Protein AF-A0A242NUD6-F1 (afdb_monomer_lite)

pLDDT: mean 80.53, std 16.09, range [34.34, 97.5]

Foldseek 3Di:
DDDDDDDDDDDPDDPPPVVVVVVVVVVVVVVVVVVVVVVPPPPPDAAAFFEKDFPCCQQQFLQPDQFDPRHARQFKWKDWANDTGRAAERQQVVCVVVVADADELQPDFLVNLVVCSCPPGVTDMDGHWQDCPDPVNVNGMDTPVGFGFDGKAAPPPDKDKFKWWDALRGIDGQDPVRSPHGLLLCLLQLGAIWIKIAGKIWTATPGHVVRIDIGRGHMGIYGHLSNHPKAFQAKFFDCAPQQDDPNDHLQFQWDWDADDDPRPDIRGSHRGDPVPPQDPAQAEEALGKIKTFIYSAAQPCVQKDKDKPFPFKDKDKAADDCPAPCSSSRRGIIMITIHGFGPDAWIKMFIDHPRDGNDMHTHRKYKAQPALWWAQQVVLQVVQDDQKGFAALQQAAPWDCVCVVVPQADEDPVPPPPGPLVRPTFGRQDRDNHNCNRNNQADQPPPDDSNHRHPGRDHPDFWAWHPAAPDPQKGWTATSHGRRIHIDGSRDITGYMIMRD

Structure (mmCIF, N/CA/C/O backbone):
data_AF-A0A242NUD6-F1
#
_entry.id   AF-A0A242NUD6-F1
#
loop_
_atom_site.group_PDB
_atom_site.id
_atom_site.type_symbol
_atom_site.label_atom_id
_atom_site.label_alt_id
_atom_site.label_comp_id
_atom_site.label_asym_id
_atom_site.label_entity_id
_atom_site.label_seq_id
_atom_site.pdbx_PDB_ins_code
_atom_site.Cartn_x
_atom_site.Cartn_y
_atom_site.Cartn_z
_atom_site.occupancy
_atom_site.B_iso_or_equiv
_atom_site.auth_seq_id
_atom_site.auth_comp_id
_atom_site.auth_asym_id
_atom_site.auth_atom_id
_atom_site.pdbx_PDB_model_num
ATOM 1 N N . MET A 1 1 ? -95.003 25.762 109.013 1.00 35.41 1 MET A N 1
ATOM 2 C CA . MET A 1 1 ? -96.052 25.602 107.984 1.00 35.41 1 MET A CA 1
ATOM 3 C C . MET A 1 1 ? -95.351 25.470 106.634 1.00 35.41 1 MET A C 1
ATOM 5 O O . MET A 1 1 ? -94.536 26.331 106.351 1.00 35.41 1 MET A O 1
ATOM 9 N N . MET A 1 2 ? -95.636 24.384 105.894 1.00 36.25 2 MET A N 1
ATOM 10 C CA . MET A 1 2 ? -95.208 24.012 104.516 1.00 36.25 2 MET A CA 1
ATOM 11 C C . MET A 1 2 ? -93.699 23.734 104.285 1.00 36.25 2 MET A C 1
ATOM 13 O O . MET A 1 2 ? -92.881 24.629 104.420 1.00 36.25 2 MET A O 1
ATOM 17 N N . LEU A 1 3 ? -93.234 22.474 104.174 1.00 42.38 3 LEU A N 1
ATOM 18 C CA . LEU A 1 3 ? -93.251 21.505 103.043 1.00 42.38 3 LEU A CA 1
ATOM 19 C C . LEU A 1 3 ? -92.445 21.938 101.803 1.00 42.38 3 LEU A C 1
ATOM 21 O O . LEU A 1 3 ? -92.927 22.769 101.050 1.00 42.38 3 LEU A O 1
ATOM 25 N N . LEU A 1 4 ? -91.321 21.257 101.523 1.00 36.47 4 LEU A N 1
ATOM 26 C CA . LEU A 1 4 ? -91.092 20.556 100.245 1.00 36.47 4 LEU A CA 1
ATOM 27 C C . LEU A 1 4 ? -89.892 19.587 100.328 1.00 36.47 4 LEU A C 1
ATOM 29 O O . LEU A 1 4 ? -88.835 19.908 100.864 1.00 36.47 4 LEU A O 1
ATOM 33 N N . LYS A 1 5 ? -90.104 18.370 99.814 1.00 40.50 5 LYS A N 1
ATOM 34 C CA . LYS A 1 5 ? -89.170 17.236 99.728 1.00 40.50 5 LYS A CA 1
ATOM 35 C C . LYS A 1 5 ? -88.645 17.098 98.293 1.00 40.50 5 LYS A C 1
ATOM 37 O O . LYS A 1 5 ? -89.438 17.193 97.366 1.00 40.50 5 LYS A O 1
ATOM 42 N N . GLY A 1 6 ? -87.393 16.648 98.168 1.00 42.78 6 GLY A N 1
ATOM 43 C CA . GLY A 1 6 ? -87.027 15.551 97.261 1.00 42.78 6 GLY A CA 1
ATOM 44 C C . GLY A 1 6 ? -86.201 15.894 96.018 1.00 42.78 6 GLY A C 1
ATOM 45 O O . GLY A 1 6 ? -86.744 16.390 95.044 1.00 42.78 6 GLY A O 1
ATOM 46 N N . PHE A 1 7 ? -84.930 15.476 96.006 1.00 34.34 7 PHE A N 1
ATOM 47 C CA . PHE A 1 7 ? -84.192 15.101 94.791 1.00 34.34 7 PHE A CA 1
ATOM 48 C C . PHE A 1 7 ? -83.194 13.978 95.133 1.00 34.34 7 PHE A C 1
ATOM 50 O O . PHE A 1 7 ? -82.406 14.106 96.069 1.00 34.34 7 PHE A O 1
ATOM 57 N N . LYS A 1 8 ? -83.272 12.849 94.416 1.00 39.59 8 LYS A N 1
ATOM 58 C CA . LYS A 1 8 ? -82.403 11.663 94.549 1.00 39.59 8 LYS A CA 1
ATOM 59 C C . LYS A 1 8 ? -81.523 11.567 93.296 1.00 39.59 8 LYS A C 1
ATOM 61 O O . LYS A 1 8 ? -82.049 11.587 92.189 1.00 39.59 8 LYS A O 1
ATOM 66 N N . PHE A 1 9 ? -80.210 11.448 93.485 1.00 40.59 9 PHE A N 1
ATOM 67 C CA . PHE A 1 9 ? -79.207 11.241 92.434 1.00 40.59 9 PHE A CA 1
ATOM 68 C C . PHE A 1 9 ? -79.127 9.752 92.042 1.00 40.59 9 PHE A C 1
ATOM 70 O O . PHE A 1 9 ? -79.056 8.889 92.917 1.00 40.59 9 PHE A O 1
ATOM 77 N N . ILE A 1 10 ? -79.109 9.459 90.737 1.00 42.62 10 ILE A N 1
ATOM 78 C CA . ILE A 1 10 ? -78.822 8.138 90.153 1.00 42.62 10 ILE A CA 1
ATOM 79 C C . ILE A 1 10 ? -77.414 8.211 89.558 1.00 42.62 10 ILE A C 1
ATOM 81 O O . ILE A 1 10 ? -77.170 9.000 88.650 1.00 42.62 10 ILE A O 1
ATOM 85 N N . LEU A 1 11 ? -76.488 7.399 90.068 1.00 47.53 11 LEU A N 1
ATOM 86 C CA . LEU A 1 11 ? -75.102 7.346 89.604 1.00 47.53 11 LEU A CA 1
ATOM 87 C C . LEU A 1 11 ? -74.655 5.884 89.512 1.00 47.53 11 LEU A C 1
ATOM 89 O O . LEU A 1 11 ? -73.959 5.398 90.386 1.00 47.53 11 LEU A O 1
ATOM 93 N N . PHE A 1 12 ? -75.111 5.160 88.486 1.00 46.00 12 PHE A N 1
ATOM 94 C CA . PHE A 1 12 ? -74.626 3.809 88.157 1.00 46.00 12 PHE A CA 1
ATOM 95 C C . PHE A 1 12 ? -74.959 3.477 86.689 1.00 46.00 12 PHE A C 1
ATOM 97 O O . PHE A 1 12 ? -75.970 2.847 86.412 1.00 46.00 12 PHE A O 1
ATOM 104 N N . SER A 1 13 ? -74.151 3.948 85.724 1.00 47.09 13 SER A N 1
ATOM 105 C CA . SER A 1 13 ? -74.248 3.486 84.316 1.00 47.09 13 SER A CA 1
ATOM 106 C C . SER A 1 13 ? -73.034 3.806 83.413 1.00 47.09 13 SER A C 1
ATOM 108 O O . SER A 1 13 ? -73.128 3.661 82.198 1.00 47.09 13 SER A O 1
ATOM 110 N N . GLN A 1 14 ? -71.889 4.258 83.937 1.00 49.12 14 GLN A N 1
ATOM 111 C CA . GLN A 1 14 ? -70.772 4.730 83.086 1.00 49.12 14 GLN A CA 1
ATOM 112 C C . GLN A 1 14 ? -69.554 3.787 83.045 1.00 49.12 14 GLN A C 1
ATOM 114 O O . GLN A 1 14 ? -68.670 3.964 82.215 1.00 49.12 14 GLN A O 1
ATOM 119 N N . PHE A 1 15 ? -69.504 2.736 83.872 1.00 50.06 15 PHE A N 1
ATOM 120 C CA . PHE A 1 15 ? -68.290 1.914 84.008 1.00 50.06 15 PHE A CA 1
ATOM 121 C C . PHE A 1 15 ? -68.163 0.728 83.035 1.00 50.06 15 PHE A C 1
ATOM 123 O O . PHE A 1 15 ? -67.067 0.201 82.887 1.00 50.06 15 PHE A O 1
ATOM 130 N N . GLN A 1 16 ? -69.229 0.312 82.336 1.00 52.91 16 GLN A N 1
ATOM 131 C CA . GLN A 1 16 ? -69.161 -0.838 81.412 1.00 52.91 16 GLN A CA 1
ATOM 132 C C . GLN A 1 16 ? -68.801 -0.482 79.960 1.00 52.91 16 GLN A C 1
ATOM 134 O O . GLN A 1 16 ? -68.426 -1.367 79.191 1.00 52.91 16 GLN A O 1
ATOM 139 N N . CYS A 1 17 ? -68.882 0.793 79.568 1.00 52.03 17 CYS A N 1
ATOM 140 C CA . CYS A 1 17 ? -68.588 1.201 78.190 1.00 52.03 17 CYS A CA 1
ATOM 141 C C . CYS A 1 17 ? -67.075 1.381 77.952 1.00 52.03 17 CYS A C 1
ATOM 143 O O . CYS A 1 17 ? -66.551 0.992 76.910 1.00 52.03 17 CYS A O 1
ATOM 145 N N . LEU A 1 18 ? -66.347 1.883 78.958 1.00 55.91 18 LEU A N 1
ATOM 146 C CA . LEU A 1 18 ? -64.916 2.180 78.849 1.00 55.91 18 LEU A CA 1
ATOM 147 C C . LEU A 1 18 ? -64.054 0.911 78.712 1.00 55.91 18 LEU A C 1
ATOM 149 O O . LEU A 1 18 ? -63.091 0.885 77.951 1.00 55.91 18 LEU A O 1
ATOM 153 N N . THR A 1 19 ? -64.431 -0.176 79.390 1.00 59.00 19 THR A N 1
ATOM 154 C CA . THR A 1 19 ? -63.678 -1.442 79.365 1.00 59.00 19 THR A CA 1
ATOM 155 C C . THR A 1 19 ? -63.774 -2.147 78.013 1.00 59.00 19 THR A C 1
ATOM 157 O O . THR A 1 19 ? -62.790 -2.713 77.546 1.00 59.00 19 THR A O 1
ATOM 160 N N . ARG A 1 20 ? -64.933 -2.080 77.340 1.00 62.81 20 ARG A N 1
ATOM 161 C CA . ARG A 1 20 ? -65.101 -2.669 76.000 1.00 62.81 20 ARG A CA 1
ATOM 162 C C . ARG A 1 20 ? -64.324 -1.900 74.932 1.00 62.81 20 ARG A C 1
ATOM 164 O O . ARG A 1 20 ? -63.781 -2.523 74.026 1.00 62.81 20 ARG A O 1
ATOM 171 N N . PHE A 1 21 ? -64.217 -0.579 75.068 1.00 65.88 21 PHE A N 1
ATOM 172 C CA . PHE A 1 21 ? -63.467 0.251 74.124 1.00 65.88 21 PHE A CA 1
ATOM 173 C C . PHE A 1 21 ? -61.952 0.007 74.216 1.00 65.88 21 PHE A C 1
ATOM 175 O O . PHE A 1 21 ? -61.285 -0.117 73.193 1.00 65.88 21 PHE A O 1
ATOM 182 N N . ILE A 1 22 ? -61.418 -0.157 75.432 1.00 70.69 22 ILE A N 1
ATOM 183 C CA . ILE A 1 22 ? -59.991 -0.448 75.653 1.00 70.69 22 ILE A CA 1
ATOM 184 C C . ILE A 1 22 ? -59.604 -1.825 75.091 1.00 70.69 22 ILE A C 1
ATOM 186 O O . ILE A 1 22 ? -58.551 -1.954 74.471 1.00 70.69 22 ILE A O 1
ATOM 190 N N . ILE A 1 23 ? -60.463 -2.839 75.241 1.00 71.50 23 ILE A N 1
ATOM 191 C CA . ILE A 1 23 ? -60.202 -4.186 74.707 1.00 71.50 23 ILE A CA 1
ATOM 192 C C . ILE A 1 23 ? -60.202 -4.177 73.172 1.00 71.50 23 ILE A C 1
ATOM 194 O O . ILE A 1 23 ? -59.290 -4.733 72.565 1.00 71.50 23 ILE A O 1
ATOM 198 N N . PHE A 1 24 ? -61.161 -3.499 72.532 1.00 68.69 24 PHE A N 1
ATOM 199 C CA . PHE A 1 24 ? -61.177 -3.378 71.069 1.00 68.69 24 PHE A CA 1
ATOM 200 C C . PHE A 1 24 ? -59.976 -2.591 70.530 1.00 68.69 24 PHE A C 1
ATOM 202 O O . PHE A 1 24 ? -59.408 -2.972 69.507 1.00 68.69 24 PHE A O 1
ATOM 209 N N . PHE A 1 25 ? -59.546 -1.539 71.232 1.00 69.50 25 PHE A N 1
ATOM 210 C CA . PHE A 1 25 ? -58.375 -0.759 70.836 1.00 69.50 25 PHE A CA 1
ATOM 211 C C . PHE A 1 25 ? -57.073 -1.565 70.976 1.00 69.50 25 PHE A C 1
ATOM 213 O O . PHE A 1 25 ? -56.257 -1.572 70.060 1.00 69.50 25 PHE A O 1
ATOM 220 N N . LEU A 1 26 ? -56.905 -2.324 72.066 1.00 67.88 26 LEU A N 1
ATOM 221 C CA . LEU A 1 26 ? -55.749 -3.210 72.259 1.00 67.88 26 LEU A CA 1
ATOM 222 C C . LEU A 1 26 ? -55.695 -4.341 71.226 1.00 67.88 26 LEU A C 1
ATOM 224 O O . LEU A 1 26 ? -54.619 -4.629 70.708 1.00 67.88 26 LEU A O 1
ATOM 228 N N . ILE A 1 27 ? -56.839 -4.940 70.879 1.00 69.19 27 ILE A N 1
ATOM 229 C CA . ILE A 1 27 ? -56.918 -5.971 69.832 1.00 69.19 27 ILE A CA 1
ATOM 230 C C . ILE A 1 27 ? -56.588 -5.371 68.459 1.00 69.19 27 ILE A C 1
ATOM 232 O O . ILE A 1 27 ? -55.834 -5.973 67.700 1.00 69.19 27 ILE A O 1
ATOM 236 N N . SER A 1 28 ? -57.073 -4.163 68.151 1.00 64.06 28 SER A N 1
ATOM 237 C CA . SER A 1 28 ? -56.747 -3.475 66.896 1.00 64.06 28 SER A CA 1
ATOM 238 C C . SER A 1 28 ? -55.262 -3.114 66.794 1.00 64.06 28 SER A C 1
ATOM 240 O O . SER A 1 28 ? -54.686 -3.248 65.719 1.00 64.06 28 SER A O 1
ATOM 242 N N . VAL A 1 29 ? -54.625 -2.684 67.889 1.00 66.19 29 VAL A N 1
ATOM 243 C CA . VAL A 1 29 ? -53.183 -2.380 67.914 1.00 66.19 29 VAL A CA 1
ATOM 244 C C . VAL A 1 29 ? -52.347 -3.659 67.791 1.00 66.19 29 VAL A C 1
ATOM 246 O O . VAL A 1 29 ? -51.344 -3.663 67.081 1.00 66.19 29 VAL A O 1
ATOM 249 N N . PHE A 1 30 ? -52.771 -4.771 68.402 1.00 61.00 30 PHE A N 1
ATOM 250 C CA . PHE A 1 30 ? -52.100 -6.067 68.234 1.00 61.00 30 PHE A CA 1
ATOM 251 C C . PHE A 1 30 ? -52.248 -6.636 66.815 1.00 61.00 30 PHE A C 1
ATOM 253 O O . PHE A 1 30 ? -51.275 -7.148 66.266 1.00 61.00 30 PHE A O 1
ATOM 260 N N . LEU A 1 31 ? -53.425 -6.507 66.195 1.00 57.88 31 LEU A N 1
ATOM 261 C CA . LEU A 1 31 ? -53.662 -6.960 64.818 1.00 57.88 31 LEU A CA 1
ATOM 262 C C . LEU A 1 31 ? -52.915 -6.103 63.783 1.00 57.88 31 LEU A C 1
ATOM 264 O O . LEU A 1 31 ? -52.387 -6.645 62.816 1.00 57.88 31 LEU A O 1
ATOM 268 N N . MET A 1 32 ? -52.810 -4.788 64.005 1.00 58.44 32 MET A N 1
ATOM 269 C CA . MET A 1 32 ? -52.037 -3.888 63.137 1.00 58.44 32 MET A CA 1
ATOM 270 C C . MET A 1 32 ? -50.520 -4.133 63.252 1.00 58.44 32 MET A C 1
ATOM 272 O O . MET A 1 32 ? -49.826 -4.116 62.239 1.00 58.44 32 MET A O 1
ATOM 276 N N . ASN A 1 33 ? -50.000 -4.438 64.449 1.00 54.94 33 ASN A N 1
ATOM 277 C CA . ASN A 1 33 ? -48.582 -4.787 64.630 1.00 54.94 33 ASN A CA 1
ATOM 278 C C . ASN A 1 33 ? -48.229 -6.181 64.079 1.00 54.94 33 ASN A C 1
ATOM 280 O O . ASN A 1 33 ? -47.123 -6.376 63.580 1.00 54.94 33 ASN A O 1
ATOM 284 N N . GLY A 1 34 ? -49.158 -7.143 64.126 1.00 54.62 34 GLY A N 1
ATOM 285 C CA . GLY A 1 34 ? -48.954 -8.478 63.552 1.00 54.62 34 GLY A CA 1
ATOM 286 C C . GLY A 1 34 ? -48.862 -8.480 62.021 1.00 54.62 34 GLY A C 1
ATOM 287 O O . GLY A 1 34 ? -48.103 -9.264 61.460 1.00 54.62 34 GLY A O 1
ATOM 288 N N . LEU A 1 35 ? -49.581 -7.575 61.347 1.00 51.31 35 LEU A N 1
ATOM 289 C CA . LEU A 1 35 ? -49.504 -7.407 59.890 1.00 51.31 35 LEU A CA 1
ATOM 290 C C . LEU A 1 35 ? -48.247 -6.641 59.450 1.00 51.31 35 LEU A C 1
ATOM 292 O O . LEU A 1 35 ? -47.693 -6.949 58.399 1.00 51.31 35 LEU A O 1
ATOM 296 N N . ALA A 1 36 ? -47.759 -5.694 60.258 1.00 50.56 36 ALA A N 1
ATOM 297 C CA . ALA A 1 36 ? -46.522 -4.965 59.965 1.00 50.56 36 ALA A CA 1
ATOM 298 C C . ALA A 1 36 ? -45.265 -5.849 60.087 1.00 50.56 36 ALA A C 1
ATOM 300 O O . ALA A 1 36 ? -44.321 -5.677 59.324 1.00 50.56 36 ALA A O 1
ATOM 301 N N . LEU A 1 37 ? -45.265 -6.832 60.996 1.00 47.41 37 LEU A N 1
ATOM 302 C CA . LEU A 1 37 ? -44.156 -7.782 61.157 1.00 47.41 37 LEU A CA 1
ATOM 303 C C . LEU A 1 37 ? -44.112 -8.879 60.080 1.00 47.41 37 LEU A C 1
ATOM 305 O O . LEU A 1 37 ? -43.091 -9.542 59.953 1.00 47.41 37 LEU A O 1
ATOM 309 N N . ALA A 1 38 ? -45.180 -9.070 59.300 1.00 47.81 38 ALA A N 1
ATOM 310 C CA . ALA A 1 38 ? -45.217 -10.068 58.228 1.00 47.81 38 ALA A CA 1
ATOM 311 C C . ALA A 1 38 ? -44.624 -9.565 56.896 1.00 47.81 38 ALA A C 1
ATOM 313 O O . ALA A 1 38 ? -44.350 -10.377 56.018 1.00 47.81 38 ALA A O 1
ATOM 314 N N . LEU A 1 39 ? -44.417 -8.251 56.735 1.00 46.47 39 LEU A N 1
ATOM 315 C CA . LEU A 1 39 ? -43.851 -7.661 55.512 1.00 46.47 39 LEU A CA 1
ATOM 316 C C . LEU A 1 39 ? -42.343 -7.370 55.580 1.00 46.47 39 LEU A C 1
ATOM 318 O O . LEU A 1 39 ? -41.778 -6.960 54.573 1.00 46.47 39 LEU A O 1
ATOM 322 N N . ASP A 1 40 ? -41.689 -7.603 56.722 1.00 44.06 40 ASP A N 1
ATOM 323 C CA . ASP A 1 40 ? -40.242 -7.367 56.889 1.00 44.06 40 ASP A CA 1
ATOM 324 C C . ASP A 1 40 ? -39.490 -8.596 57.432 1.00 44.06 40 ASP A C 1
ATOM 326 O O . ASP A 1 40 ? -38.358 -8.518 57.912 1.00 44.06 40 ASP A O 1
ATOM 330 N N . THR A 1 41 ? -40.099 -9.785 57.354 1.00 44.81 41 THR A N 1
ATOM 331 C CA . THR A 1 41 ? -39.343 -11.028 57.522 1.00 44.81 41 THR A CA 1
ATOM 332 C C . THR A 1 41 ? -38.556 -11.287 56.248 1.00 44.81 41 THR A C 1
ATOM 334 O O . THR A 1 41 ? -39.018 -12.005 55.363 1.00 44.81 41 THR A O 1
ATOM 337 N N . LYS A 1 42 ? -37.344 -10.724 56.166 1.00 49.47 42 LYS A N 1
ATOM 338 C CA . LYS A 1 42 ? -36.287 -11.295 55.326 1.00 49.47 42 LYS A CA 1
ATOM 339 C C . LYS A 1 42 ? -36.173 -12.769 55.698 1.00 49.47 42 LYS A C 1
ATOM 341 O O . LYS A 1 42 ? -35.756 -13.099 56.809 1.00 49.47 42 LYS A O 1
ATOM 346 N N . THR A 1 43 ? -36.612 -13.651 54.811 1.00 52.44 43 THR A N 1
ATOM 347 C CA . THR A 1 43 ? -36.441 -15.088 54.983 1.00 52.44 43 THR A CA 1
ATOM 348 C C . THR A 1 43 ? -34.947 -15.362 55.134 1.00 52.44 43 THR A C 1
ATOM 350 O O . THR A 1 43 ? -34.149 -15.001 54.278 1.00 52.44 43 THR A O 1
ATOM 353 N N . VAL A 1 44 ? -34.562 -15.940 56.273 1.00 55.47 44 VAL A N 1
ATOM 354 C CA . VAL A 1 44 ? -33.172 -16.328 56.584 1.00 55.47 44 VAL A CA 1
ATOM 355 C C . VAL A 1 44 ? -32.734 -17.538 55.743 1.00 55.47 44 VAL A C 1
ATOM 357 O O . VAL A 1 44 ? -31.552 -17.869 55.696 1.00 55.47 44 VAL A O 1
ATOM 360 N N . GLU A 1 45 ? -33.671 -18.194 55.055 1.00 59.91 45 GLU A N 1
ATOM 361 C CA . GLU A 1 45 ? -33.357 -19.247 54.096 1.00 59.91 45 GLU A CA 1
ATOM 362 C C . GLU A 1 45 ? -32.832 -18.645 52.800 1.00 59.91 45 GLU A C 1
ATOM 364 O O . GLU A 1 45 ? -33.454 -17.771 52.193 1.00 59.91 45 GLU A O 1
ATOM 369 N N . VAL A 1 46 ? -31.660 -19.123 52.390 1.00 64.69 46 VAL A N 1
ATOM 370 C CA . VAL A 1 46 ? -31.080 -18.724 51.122 1.00 64.69 46 VAL A CA 1
ATOM 371 C C . VAL A 1 46 ? -31.885 -19.358 49.998 1.00 64.69 46 VAL A C 1
ATOM 373 O O . VAL A 1 46 ? -32.005 -20.582 49.932 1.00 64.69 46 VAL A O 1
ATOM 376 N N . ILE A 1 47 ? -32.427 -18.523 49.117 1.00 63.66 47 ILE A N 1
ATOM 377 C CA . ILE A 1 47 ? -33.098 -18.982 47.907 1.00 63.66 47 ILE A CA 1
ATOM 378 C C . ILE A 1 47 ? -32.011 -19.548 46.990 1.00 63.66 47 ILE A C 1
ATOM 380 O O . ILE A 1 47 ? -31.198 -18.814 46.427 1.00 63.66 47 ILE A O 1
ATOM 384 N N . HIS A 1 48 ? -31.941 -20.877 46.928 1.00 73.75 48 HIS A N 1
ATOM 385 C CA . HIS A 1 48 ? -31.122 -21.583 45.954 1.00 73.75 48 HIS A CA 1
ATOM 386 C C . HIS A 1 48 ? -31.805 -21.466 44.601 1.00 73.75 48 HIS A C 1
ATOM 388 O O . HIS A 1 48 ? -32.905 -21.986 44.422 1.00 73.75 48 HIS A O 1
ATOM 394 N N . GLY A 1 49 ? -31.138 -20.756 43.704 1.00 76.81 49 GLY A N 1
ATOM 395 C CA . GLY A 1 49 ? -31.702 -20.284 42.458 1.00 76.81 49 GLY A CA 1
ATOM 396 C C . GLY A 1 49 ? -30.805 -20.560 41.261 1.00 76.81 49 GLY A C 1
ATOM 397 O O . GLY A 1 49 ? -29.750 -21.195 41.376 1.00 76.81 49 GLY A O 1
ATOM 398 N N . SER A 1 50 ? -31.235 -20.074 40.110 1.00 86.44 50 SER A N 1
ATOM 399 C CA . SER A 1 50 ? -30.468 -20.033 38.877 1.00 86.44 50 SER A CA 1
ATOM 400 C C . SER A 1 50 ? -29.592 -18.782 38.845 1.00 86.44 50 SER A C 1
ATOM 402 O O . SER A 1 50 ? -29.857 -17.779 39.496 1.00 86.44 50 SER A O 1
ATOM 404 N N . ALA A 1 51 ? -28.478 -18.863 38.121 1.00 90.81 51 ALA A N 1
ATOM 405 C CA . ALA A 1 51 ? -27.621 -17.703 37.925 1.00 90.81 51 ALA A CA 1
ATOM 406 C C . ALA A 1 51 ? -28.240 -16.785 36.858 1.00 90.81 51 ALA A C 1
ATOM 408 O O . ALA A 1 51 ? -28.724 -17.305 35.848 1.00 90.81 51 ALA A O 1
ATOM 409 N N . PRO A 1 52 ? -28.138 -15.450 36.981 1.00 93.88 52 PRO A N 1
ATOM 410 C CA . PRO A 1 52 ? -28.629 -14.543 35.950 1.00 93.88 52 PRO A CA 1
ATOM 411 C C . PRO A 1 52 ? -27.880 -14.749 34.630 1.00 93.88 52 PRO A C 1
ATOM 413 O O . PRO A 1 52 ? -26.657 -14.919 34.622 1.00 93.88 52 PRO A O 1
ATOM 416 N N . TYR A 1 53 ? -28.565 -14.676 33.492 1.00 93.75 53 TYR A N 1
ATOM 417 C CA . TYR A 1 53 ? -27.956 -14.919 32.182 1.00 93.75 53 TYR A CA 1
ATOM 418 C C . TYR A 1 53 ? -28.419 -13.941 31.102 1.00 93.75 53 TYR A C 1
ATOM 420 O O . TYR A 1 53 ? -29.434 -13.262 31.232 1.00 93.75 53 TYR A O 1
ATOM 428 N N . PHE A 1 54 ? -27.649 -13.857 30.015 1.00 92.88 54 PHE A N 1
ATOM 429 C CA . PHE A 1 54 ? -28.090 -13.151 28.816 1.00 92.88 54 PHE A CA 1
ATOM 430 C C . PHE A 1 54 ? -28.982 -14.056 27.970 1.00 92.88 54 PHE A C 1
ATOM 432 O O . PHE A 1 54 ? -28.596 -15.179 27.651 1.00 92.88 54 PHE A O 1
ATOM 439 N N . THR A 1 55 ? -30.154 -13.565 27.580 1.00 91.69 55 THR A N 1
ATOM 440 C CA . THR A 1 55 ? -31.160 -14.331 26.822 1.00 91.69 55 THR A CA 1
ATOM 441 C C . THR A 1 55 ? -30.700 -14.648 25.403 1.00 91.69 55 THR A C 1
ATOM 443 O O . THR A 1 55 ? -31.048 -15.691 24.851 1.00 91.69 55 THR A O 1
ATOM 446 N N . ASN A 1 56 ? -29.897 -13.761 24.812 1.00 88.62 56 ASN A N 1
ATOM 447 C CA . ASN A 1 56 ? -29.303 -13.946 23.497 1.00 88.62 56 ASN A CA 1
ATOM 448 C C . ASN A 1 56 ? -27.824 -13.521 23.514 1.00 88.62 56 ASN A C 1
ATOM 450 O O . ASN A 1 56 ? -27.494 -12.418 23.072 1.00 88.62 56 ASN A O 1
ATOM 454 N N . PRO A 1 57 ? -26.928 -14.368 24.058 1.00 84.44 57 PRO A N 1
ATOM 455 C CA . PRO A 1 57 ? -25.525 -14.019 24.272 1.00 84.44 57 PRO A CA 1
ATOM 456 C C . PRO A 1 57 ? -24.791 -13.711 22.963 1.00 84.44 57 PRO A C 1
ATOM 458 O O . PRO A 1 57 ? -23.907 -12.856 22.948 1.00 84.44 57 PRO A O 1
ATOM 461 N N . ASP A 1 58 ? -25.172 -14.356 21.859 1.00 82.12 58 ASP A N 1
ATOM 462 C CA . ASP A 1 58 ? -24.570 -14.099 20.552 1.00 82.12 58 ASP A CA 1
ATOM 463 C C . ASP A 1 58 ? -25.015 -12.740 19.998 1.00 82.12 58 ASP A C 1
ATOM 465 O O . ASP A 1 58 ? -24.157 -11.956 19.595 1.00 82.12 58 ASP A O 1
ATOM 469 N N . ALA A 1 59 ? -26.316 -12.408 20.080 1.00 82.19 59 ALA A N 1
ATOM 470 C CA . ALA A 1 59 ? -26.858 -11.138 19.576 1.00 82.19 59 ALA A CA 1
ATOM 471 C C . ALA A 1 59 ? -26.237 -9.895 20.221 1.00 82.19 59 ALA A C 1
ATOM 473 O O . ALA A 1 59 ? -26.186 -8.823 19.615 1.00 82.19 59 ALA A O 1
ATOM 474 N N . ILE A 1 60 ? -25.802 -10.033 21.470 1.00 82.81 60 ILE A N 1
ATOM 475 C CA . ILE A 1 60 ? -25.211 -8.940 22.234 1.00 82.81 60 ILE A CA 1
ATOM 476 C C . ILE A 1 60 ? -23.686 -9.027 22.301 1.00 82.81 60 ILE A C 1
ATOM 478 O O . ILE A 1 60 ? -23.112 -8.205 23.003 1.00 82.81 60 ILE A O 1
ATOM 482 N N . GLY A 1 61 ? -23.039 -10.003 21.649 1.00 81.50 61 GLY A N 1
ATOM 483 C CA . GLY A 1 61 ? -21.577 -10.084 21.531 1.00 81.50 61 GLY A CA 1
ATOM 484 C C . GLY A 1 61 ? -20.811 -10.730 22.698 1.00 81.50 61 GLY A C 1
ATOM 485 O O . GLY A 1 61 ? -19.626 -10.445 22.878 1.00 81.50 61 GLY A O 1
ATOM 486 N N . ILE A 1 62 ? -21.434 -11.597 23.508 1.00 83.50 62 ILE A N 1
ATOM 487 C CA . ILE A 1 62 ? -20.773 -12.282 24.643 1.00 83.50 62 ILE A CA 1
ATOM 488 C C . ILE A 1 62 ? -19.700 -13.265 24.180 1.00 83.50 62 ILE A C 1
ATOM 490 O O . ILE A 1 62 ? -18.580 -13.259 24.693 1.00 83.50 62 ILE A O 1
ATOM 494 N N . ASN A 1 63 ? -20.032 -14.110 23.206 1.00 69.75 63 ASN A N 1
ATOM 495 C CA . ASN A 1 63 ? -19.165 -15.196 22.743 1.00 69.75 63 ASN A CA 1
ATOM 496 C C . ASN A 1 63 ? -18.157 -14.747 21.675 1.00 69.75 63 ASN A C 1
ATOM 498 O O . ASN A 1 63 ? -17.553 -15.598 21.023 1.00 69.75 63 ASN A O 1
ATOM 502 N N . GLY A 1 64 ? -18.001 -13.428 21.481 1.00 60.00 64 GLY A N 1
ATOM 503 C CA . GLY A 1 64 ? -17.430 -12.803 20.287 1.00 60.00 64 GLY A CA 1
ATOM 504 C C . GLY A 1 64 ? -16.314 -13.609 19.621 1.00 60.00 64 GLY A C 1
ATOM 505 O O . GLY A 1 64 ? -15.271 -13.873 20.230 1.00 60.00 64 GLY A O 1
ATOM 506 N N . SER A 1 65 ? -16.488 -13.977 18.352 1.00 55.22 65 SER A N 1
ATOM 507 C CA . SER A 1 65 ? -15.514 -14.818 17.654 1.00 55.22 65 SER A CA 1
ATOM 508 C C . SER A 1 65 ? -14.259 -14.058 17.239 1.00 55.22 65 SER A C 1
ATOM 510 O O . SER A 1 65 ? -14.159 -12.834 17.323 1.00 55.22 65 SER A O 1
ATOM 512 N N . ARG A 1 66 ? -13.250 -14.800 16.777 1.00 55.50 66 ARG A N 1
ATOM 513 C CA . ARG A 1 66 ? -12.041 -14.228 16.166 1.00 55.50 66 ARG A CA 1
ATOM 514 C C . ARG A 1 66 ? -12.312 -13.446 14.872 1.00 55.50 66 ARG A C 1
ATOM 516 O O . ARG A 1 66 ? -11.395 -12.785 14.391 1.00 55.50 66 ARG A O 1
ATOM 523 N N . GLU A 1 67 ? -13.512 -13.544 14.317 1.00 57.75 67 GLU A N 1
ATOM 524 C CA . GLU A 1 67 ? -13.903 -12.911 13.065 1.00 57.75 67 GLU A CA 1
ATOM 525 C C . GLU A 1 67 ? -14.227 -11.434 13.290 1.00 57.75 67 GLU A C 1
ATOM 527 O O . GLU A 1 67 ? -14.964 -11.040 14.197 1.00 57.75 67 GLU A O 1
ATOM 532 N N . TYR A 1 68 ? -13.649 -10.616 12.424 1.00 52.62 68 TYR A N 1
ATOM 533 C CA . TYR A 1 68 ? -13.952 -9.202 12.298 1.00 52.62 68 TYR A CA 1
ATOM 534 C C . TYR A 1 68 ? -15.394 -9.052 11.782 1.00 52.62 68 TYR A C 1
ATOM 536 O O . TYR A 1 68 ? -15.741 -9.716 10.808 1.00 52.62 68 TYR A O 1
ATOM 544 N N . ASN A 1 69 ? -16.211 -8.187 12.404 1.00 51.88 69 ASN A N 1
ATOM 545 C CA . ASN A 1 69 ? -17.649 -7.973 12.122 1.00 51.88 69 ASN A CA 1
ATOM 546 C C . ASN A 1 69 ? -18.646 -8.923 12.821 1.00 51.88 69 ASN A C 1
ATOM 548 O O . ASN A 1 69 ? -19.826 -8.949 12.470 1.00 51.88 69 ASN A O 1
ATOM 552 N N . GLN A 1 70 ? -18.220 -9.678 13.837 1.00 63.94 70 GLN A N 1
ATOM 553 C CA . GLN A 1 70 ? -19.196 -10.174 14.811 1.00 63.94 70 GLN A CA 1
ATOM 554 C C . GLN A 1 70 ? -19.663 -9.048 15.730 1.00 63.94 70 GLN A C 1
ATOM 556 O O . GLN A 1 70 ? -18.967 -8.047 15.901 1.00 63.94 70 GLN A O 1
ATOM 561 N N . GLN A 1 71 ? -20.867 -9.200 16.282 1.00 74.62 71 GLN A N 1
ATOM 562 C CA . GLN A 1 71 ? -21.506 -8.165 17.087 1.00 74.62 71 GLN A CA 1
ATOM 563 C C . GLN A 1 71 ? -20.592 -7.746 18.238 1.00 74.62 71 GLN A C 1
ATOM 565 O O . GLN A 1 71 ? -20.216 -8.561 19.083 1.00 74.62 71 GLN A O 1
ATOM 570 N N . ASN A 1 72 ? -20.231 -6.459 18.237 1.00 86.44 72 ASN A N 1
ATOM 571 C CA . ASN A 1 72 ? -19.590 -5.811 19.370 1.00 86.44 72 ASN A CA 1
ATOM 572 C C . ASN A 1 72 ? -20.420 -6.082 20.620 1.00 86.44 72 ASN A C 1
ATOM 574 O O . ASN A 1 72 ? -21.653 -6.037 20.573 1.00 86.44 72 ASN A O 1
ATOM 578 N N . PHE A 1 73 ? -19.740 -6.320 21.738 1.00 90.06 73 PHE A N 1
ATOM 579 C CA . PHE A 1 73 ? -20.428 -6.454 23.001 1.00 90.06 73 PHE A CA 1
ATOM 580 C C . PHE A 1 73 ? -21.217 -5.180 23.293 1.00 90.06 73 PHE A C 1
ATOM 582 O O . PHE A 1 73 ? -20.639 -4.093 23.402 1.00 90.06 73 PHE A O 1
ATOM 589 N N . HIS A 1 74 ? -22.537 -5.324 23.428 1.00 88.50 74 HIS A N 1
ATOM 590 C CA . HIS A 1 74 ? -23.452 -4.187 23.422 1.00 88.50 74 HIS A CA 1
ATOM 591 C C . HIS A 1 74 ? -23.163 -3.191 24.541 1.00 88.50 74 HIS A C 1
ATOM 593 O O . HIS A 1 74 ? -23.510 -2.040 24.386 1.00 88.50 74 HIS A O 1
ATOM 599 N N . TYR A 1 75 ? -22.528 -3.593 25.645 1.00 90.56 75 TYR A N 1
ATOM 600 C CA . TYR A 1 75 ? -22.304 -2.724 26.804 1.00 90.56 75 TYR A CA 1
ATOM 601 C C . TYR A 1 75 ? -20.881 -2.172 26.913 1.00 90.56 75 TYR A C 1
ATOM 603 O O . TYR A 1 75 ? -20.584 -1.476 27.881 1.00 90.56 75 TYR A O 1
ATOM 611 N N . PHE A 1 76 ? -19.990 -2.446 25.957 1.00 92.38 76 PHE A N 1
ATOM 612 C CA . PHE A 1 76 ? -18.671 -1.811 25.922 1.00 92.38 76 PHE A CA 1
ATOM 613 C C . PHE A 1 76 ? -18.677 -0.568 25.045 1.00 92.38 76 PHE A C 1
ATOM 615 O O . PHE A 1 76 ? -19.206 -0.568 23.936 1.00 92.38 76 PHE A O 1
ATOM 622 N N . GLY A 1 77 ? -18.021 0.480 25.535 1.00 92.31 77 GLY A N 1
ATOM 623 C CA . GLY A 1 77 ? -17.786 1.695 24.775 1.00 92.31 77 GLY A CA 1
ATOM 624 C C . GLY A 1 77 ? -16.427 2.313 25.066 1.00 92.31 77 GLY A C 1
ATOM 625 O O . GLY A 1 77 ? -15.780 2.012 26.068 1.00 92.31 77 GLY A O 1
ATOM 626 N N . VAL A 1 78 ? -16.010 3.216 24.190 1.00 94.00 78 VAL A N 1
ATOM 627 C CA . VAL A 1 78 ? -14.905 4.147 24.423 1.00 94.00 78 VAL A CA 1
ATOM 628 C C . VAL A 1 78 ? -15.474 5.543 24.599 1.00 94.00 78 VAL A C 1
ATOM 630 O O . VAL A 1 78 ? -16.262 6.032 23.782 1.00 94.00 78 VAL A O 1
ATOM 633 N N . LYS A 1 79 ? -15.053 6.214 25.659 1.00 94.81 79 LYS A N 1
ATOM 634 C CA . LYS A 1 79 ? -15.292 7.638 25.819 1.00 94.81 79 LYS A CA 1
ATOM 635 C C . LYS A 1 79 ? -14.132 8.399 25.197 1.00 94.81 79 LYS A C 1
ATOM 637 O O . LYS A 1 79 ? -12.979 8.050 25.419 1.00 94.81 79 LYS A O 1
ATOM 642 N N . LEU A 1 80 ? -14.451 9.426 24.423 1.00 95.69 80 LEU A N 1
ATOM 643 C CA . LEU A 1 80 ? -13.501 10.403 23.905 1.00 95.69 80 LEU A CA 1
ATOM 644 C C . LEU A 1 80 ? -14.094 11.779 24.199 1.00 95.69 80 LEU A C 1
ATOM 646 O O . LEU A 1 80 ? -15.185 12.104 23.728 1.00 95.69 80 LEU A O 1
ATOM 650 N N . GLN A 1 81 ? -13.406 12.563 25.025 1.00 91.62 81 GLN A N 1
ATOM 651 C CA . GLN A 1 81 ? -13.918 13.793 25.624 1.00 91.62 81 GLN A CA 1
ATOM 652 C C . GLN A 1 81 ? -15.246 13.550 26.367 1.00 91.62 81 GLN A C 1
ATOM 654 O O . GLN A 1 81 ? -15.274 12.865 27.389 1.00 91.62 81 GLN A O 1
ATOM 659 N N . THR A 1 82 ? -16.352 14.113 25.878 1.00 90.69 82 THR A N 1
ATOM 660 C CA . THR A 1 82 ? -17.698 13.952 26.447 1.00 90.69 82 THR A CA 1
ATOM 661 C C . THR A 1 82 ? -18.554 12.940 25.687 1.00 90.69 82 THR A C 1
ATOM 663 O O . THR A 1 82 ? -19.656 12.630 26.137 1.00 90.69 82 THR A O 1
ATOM 666 N N . THR A 1 83 ? -18.067 12.414 24.561 1.00 94.75 83 THR A N 1
ATOM 667 C CA . THR A 1 83 ? -18.829 11.527 23.678 1.00 94.75 83 THR A CA 1
ATOM 668 C C . THR A 1 83 ? -18.527 10.069 23.989 1.00 94.75 83 THR A C 1
ATOM 670 O O . THR A 1 83 ? -17.369 9.674 24.135 1.00 94.75 83 THR A O 1
ATOM 673 N N . ILE A 1 84 ? -19.582 9.261 24.065 1.00 94.12 84 ILE A N 1
ATOM 674 C CA . ILE A 1 84 ? -19.508 7.811 24.239 1.00 94.12 84 ILE A CA 1
ATOM 675 C C . ILE A 1 84 ? -19.718 7.151 22.881 1.00 94.12 84 ILE A C 1
ATOM 677 O O . ILE A 1 84 ? -20.664 7.476 22.171 1.00 94.12 84 ILE A O 1
ATOM 681 N N . ASN A 1 85 ? -18.840 6.214 22.545 1.00 93.62 85 ASN A N 1
ATOM 682 C CA . ASN A 1 85 ? -18.832 5.495 21.279 1.00 93.62 85 ASN A CA 1
ATOM 683 C C . ASN A 1 85 ? -18.951 4.000 21.573 1.00 93.62 85 ASN A C 1
ATOM 685 O O . ASN A 1 85 ? -18.135 3.465 22.322 1.00 93.62 85 ASN A O 1
ATOM 689 N N . SER A 1 86 ? -19.945 3.331 21.000 1.00 89.69 86 SER A N 1
ATOM 690 C CA . SER A 1 86 ? -20.236 1.907 21.240 1.00 89.69 86 SER A CA 1
ATOM 691 C C . SER A 1 86 ? -20.252 1.062 19.964 1.00 89.69 86 SER A C 1
ATOM 693 O O . SER A 1 86 ? -20.110 -0.159 20.016 1.00 89.69 86 SER A O 1
ATOM 695 N N . GLU A 1 87 ? -20.360 1.703 18.802 1.00 89.25 87 GLU A N 1
ATOM 696 C CA . GLU A 1 87 ? -20.370 1.040 17.500 1.00 89.25 87 GLU A CA 1
ATOM 697 C C . GLU A 1 87 ? -19.005 1.108 16.812 1.00 89.25 87 GLU A C 1
ATOM 699 O O . GLU A 1 87 ? -18.224 2.036 17.045 1.00 89.25 87 GLU A O 1
ATOM 704 N N . LEU A 1 88 ? -18.760 0.174 15.889 1.00 88.62 88 LEU A N 1
ATOM 705 C CA . LEU A 1 88 ? -17.491 0.004 15.173 1.00 88.62 88 LEU A CA 1
ATOM 706 C C . LEU A 1 88 ? -16.935 1.307 14.568 1.00 88.62 88 LEU A C 1
ATOM 708 O O . LEU A 1 88 ? -15.744 1.593 14.704 1.00 88.62 88 LEU A O 1
ATOM 712 N N . ASN A 1 89 ? -17.797 2.109 13.934 1.00 90.31 89 ASN A N 1
ATOM 713 C CA . ASN A 1 89 ? -17.421 3.368 13.279 1.00 90.31 89 ASN A CA 1
ATOM 714 C C . ASN A 1 89 ? -17.605 4.611 14.161 1.00 90.31 89 ASN A C 1
ATOM 716 O O . ASN A 1 89 ? -17.040 5.658 13.852 1.00 90.31 89 ASN A O 1
ATOM 720 N N . SER A 1 90 ? -18.339 4.509 15.273 1.00 92.62 90 SER A N 1
ATOM 721 C CA . SER A 1 90 ? -18.727 5.683 16.072 1.00 92.62 90 SER A CA 1
ATOM 722 C C . SER A 1 90 ? -17.525 6.476 16.602 1.00 92.62 90 SER A C 1
ATOM 724 O O . SER A 1 90 ? -17.513 7.703 16.515 1.00 92.62 90 SER A O 1
ATOM 726 N N . LEU A 1 91 ? -16.461 5.793 17.049 1.00 94.06 91 LEU A N 1
ATOM 727 C CA . LEU A 1 91 ? -15.216 6.450 17.470 1.00 94.06 91 LEU A CA 1
ATOM 728 C C . LEU A 1 91 ? -14.582 7.241 16.319 1.00 94.06 91 LEU A C 1
ATOM 730 O O . LEU A 1 91 ? -14.161 8.383 16.499 1.00 94.06 91 LEU A O 1
ATOM 734 N N . ASN A 1 92 ? -14.530 6.639 15.136 1.00 92.69 92 ASN A N 1
ATOM 735 C CA . ASN A 1 92 ? -13.944 7.236 13.948 1.00 92.69 92 ASN A CA 1
ATOM 736 C C . ASN A 1 92 ? -14.711 8.489 13.488 1.00 92.69 92 ASN A C 1
ATOM 738 O O . ASN A 1 92 ? -14.100 9.484 13.087 1.00 92.69 92 ASN A O 1
ATOM 742 N N . ASP A 1 93 ? -16.039 8.461 13.588 1.00 93.00 93 ASP A N 1
ATOM 743 C CA . ASP A 1 93 ? -16.904 9.604 13.289 1.00 93.00 93 ASP A CA 1
ATOM 744 C C . ASP A 1 93 ? -16.743 10.721 14.325 1.00 93.00 93 ASP A C 1
ATOM 746 O O . ASP A 1 93 ? -16.661 11.897 13.962 1.00 93.00 93 ASP A O 1
ATOM 750 N N . THR A 1 94 ? -16.607 10.368 15.606 1.00 95.62 94 THR A N 1
ATOM 751 C CA . THR A 1 94 ? -16.316 11.332 16.676 1.00 95.62 94 THR A CA 1
ATOM 752 C C . THR A 1 94 ? -14.961 12.006 16.474 1.00 95.62 94 THR A C 1
ATOM 754 O O . THR A 1 94 ? -14.873 13.225 16.566 1.00 95.62 94 THR A O 1
ATOM 757 N N . ILE A 1 95 ? -13.912 11.254 16.130 1.00 95.25 95 ILE A N 1
ATOM 758 C CA . ILE A 1 95 ? -12.581 11.809 15.818 1.00 95.25 95 ILE A CA 1
ATOM 759 C C . ILE A 1 95 ? -12.671 12.856 14.696 1.00 95.25 95 ILE A C 1
ATOM 761 O O . ILE A 1 95 ? -12.053 13.920 14.779 1.00 95.25 95 ILE A O 1
ATOM 765 N N . LYS A 1 96 ? -13.480 12.586 13.665 1.00 92.12 96 LYS A N 1
ATOM 766 C CA . LYS A 1 96 ? -13.726 13.535 12.575 1.00 92.12 96 LYS A CA 1
ATOM 767 C C . LYS A 1 96 ? -14.514 14.758 13.038 1.00 92.12 96 LYS A C 1
ATOM 769 O O . LYS A 1 96 ? -14.161 15.872 12.668 1.00 92.12 96 LYS A O 1
ATOM 774 N N . SER A 1 97 ? -15.565 14.575 13.838 1.00 94.00 97 SER A N 1
ATOM 775 C CA . SER A 1 97 ? -16.441 15.674 14.268 1.00 94.00 97 SER A CA 1
ATOM 776 C C . SER A 1 97 ? -15.748 16.666 15.203 1.00 94.00 97 SER A C 1
ATOM 778 O O . SER A 1 97 ? -16.038 17.861 15.145 1.00 94.00 97 SER A O 1
ATOM 780 N N . ILE A 1 98 ? -14.785 16.201 16.005 1.00 93.69 98 ILE A N 1
ATOM 781 C CA . ILE A 1 98 ? -13.964 17.064 16.867 1.00 93.69 98 ILE A CA 1
ATOM 782 C C . ILE A 1 98 ? -12.786 17.715 16.127 1.00 93.69 98 ILE A C 1
ATOM 784 O O . ILE A 1 98 ? -11.991 18.405 16.762 1.00 93.69 98 ILE A O 1
ATOM 788 N N . ASN A 1 99 ? -12.659 17.509 14.808 1.00 92.19 99 ASN A N 1
ATOM 789 C CA . ASN A 1 99 ? -11.527 17.961 13.993 1.00 92.19 99 ASN A CA 1
ATOM 790 C C . ASN A 1 99 ? -10.174 17.570 14.607 1.00 92.19 99 ASN A C 1
ATOM 792 O O . ASN A 1 99 ? -9.274 18.404 14.738 1.00 92.19 99 ASN A O 1
ATOM 796 N N . PHE A 1 100 ? -10.044 16.306 15.017 1.00 94.38 100 PHE A N 1
ATOM 797 C CA . PHE A 1 100 ? -8.803 15.799 15.589 1.00 94.38 100 PHE A CA 1
ATOM 798 C C . PHE A 1 100 ? -7.618 16.054 14.632 1.00 94.38 100 PHE A C 1
ATOM 800 O O . PHE A 1 100 ? -7.728 15.758 13.436 1.00 94.38 100 PHE A O 1
ATOM 807 N N . PRO A 1 101 ? -6.480 16.582 15.123 1.00 94.62 101 PRO A N 1
ATOM 808 C CA . PRO A 1 101 ? -5.303 16.814 14.299 1.00 94.62 101 PRO A CA 1
ATOM 809 C C . PRO A 1 101 ? -4.686 15.472 13.901 1.00 94.62 101 PRO A C 1
ATOM 811 O O . PRO A 1 101 ? -4.017 14.821 14.700 1.00 94.62 101 PRO A O 1
ATOM 814 N N . GLN A 1 102 ? -4.926 15.057 12.658 1.00 94.19 102 GLN A N 1
ATOM 815 C CA . GLN A 1 102 ? -4.439 13.782 12.141 1.00 94.19 102 GLN A CA 1
ATOM 816 C C . GLN A 1 102 ? -2.928 13.631 12.319 1.00 94.19 102 GLN A C 1
ATOM 818 O O . GLN A 1 102 ? -2.157 14.536 11.991 1.00 94.19 102 GLN A O 1
ATOM 823 N N . VAL A 1 103 ? -2.505 12.462 12.798 1.00 96.19 103 VAL A N 1
ATOM 824 C CA . VAL A 1 103 ? -1.086 12.153 12.983 1.00 96.19 103 VAL A CA 1
ATOM 825 C C . VAL A 1 103 ? -0.437 11.733 11.667 1.00 96.19 103 VAL A C 1
ATOM 827 O O . VAL A 1 103 ? -1.082 11.126 10.809 1.00 96.19 103 VAL A O 1
ATOM 830 N N . ASP A 1 104 ? 0.854 12.029 11.514 1.00 94.44 104 ASP A N 1
ATOM 831 C CA . ASP A 1 104 ? 1.641 11.564 10.371 1.00 94.44 104 ASP A CA 1
ATOM 832 C C . ASP A 1 104 ? 2.014 10.080 10.558 1.00 94.44 104 ASP A C 1
ATOM 834 O O . ASP A 1 104 ? 2.749 9.743 11.498 1.00 94.44 104 ASP A O 1
ATOM 838 N N . PRO A 1 105 ? 1.545 9.173 9.680 1.00 94.00 105 PRO A N 1
ATOM 839 C CA . PRO A 1 105 ? 1.820 7.745 9.802 1.00 94.00 105 PRO A CA 1
ATOM 840 C C . PRO A 1 105 ? 3.281 7.361 9.549 1.00 94.00 105 PRO A C 1
ATOM 842 O O . PRO A 1 105 ? 3.660 6.238 9.881 1.00 94.00 105 PRO A O 1
ATOM 845 N N . ASN A 1 106 ? 4.109 8.249 8.988 1.00 91.56 106 ASN A N 1
ATOM 846 C CA . ASN A 1 106 ? 5.541 7.984 8.808 1.00 91.56 106 ASN A CA 1
ATOM 847 C C . ASN A 1 106 ? 6.333 8.075 10.111 1.00 91.56 106 ASN A C 1
ATOM 849 O O . ASN A 1 106 ? 7.418 7.508 10.203 1.00 91.56 106 ASN A O 1
ATOM 853 N N . THR A 1 107 ? 5.818 8.809 11.097 1.00 94.62 107 THR A N 1
ATOM 854 C CA . THR A 1 107 ? 6.539 9.125 12.339 1.00 94.62 107 THR A CA 1
ATOM 855 C C . THR A 1 107 ? 5.794 8.688 13.592 1.00 94.62 107 THR A C 1
ATOM 857 O O . THR A 1 107 ? 6.412 8.579 14.649 1.00 94.62 107 THR A O 1
ATOM 860 N N . THR A 1 108 ? 4.494 8.403 13.480 1.00 97.25 108 THR A N 1
ATOM 861 C CA . THR A 1 108 ? 3.646 8.063 14.624 1.00 97.25 108 THR A CA 1
ATOM 862 C C . THR A 1 108 ? 3.410 6.563 14.728 1.00 97.25 108 THR A C 1
ATOM 864 O O . THR A 1 108 ? 3.079 5.901 13.740 1.00 97.25 108 THR A O 1
ATOM 867 N N . THR A 1 109 ? 3.539 6.036 15.943 1.00 97.50 109 THR A N 1
ATOM 868 C CA . THR A 1 109 ? 3.262 4.637 16.290 1.00 97.50 109 THR A CA 1
ATOM 869 C C . THR A 1 109 ? 1.890 4.477 16.961 1.00 97.50 109 THR A C 1
ATOM 871 O O . THR A 1 109 ? 1.360 5.439 17.534 1.00 97.50 109 THR A O 1
ATOM 874 N N . PRO A 1 110 ? 1.313 3.261 16.974 1.00 97.50 110 PRO A N 1
ATOM 875 C CA . PRO A 1 110 ? 0.108 2.961 17.747 1.00 97.50 110 PRO A CA 1
ATOM 876 C C . PRO A 1 110 ? 0.199 3.372 19.226 1.00 97.50 110 PRO A C 1
ATOM 878 O O . PRO A 1 110 ? -0.721 3.993 19.759 1.00 97.50 110 PRO A O 1
ATOM 881 N N . ASN A 1 111 ? 1.320 3.095 19.902 1.00 96.38 111 ASN A N 1
ATOM 882 C CA . ASN A 1 111 ? 1.493 3.464 21.312 1.00 96.38 111 ASN A CA 1
ATOM 883 C C . ASN A 1 111 ? 1.513 4.984 21.532 1.00 96.38 111 ASN A C 1
ATOM 885 O O . ASN A 1 111 ? 0.938 5.476 22.508 1.00 96.38 111 ASN A O 1
ATOM 889 N N . GLN A 1 112 ? 2.127 5.740 20.619 1.00 97.31 112 GLN A N 1
ATOM 890 C CA . GLN A 1 112 ? 2.131 7.202 20.678 1.00 97.31 112 GLN A CA 1
ATOM 891 C C . GLN A 1 112 ? 0.725 7.775 20.471 1.00 97.31 112 GLN A C 1
ATOM 893 O O . GLN A 1 112 ? 0.293 8.610 21.265 1.00 97.31 112 GLN A O 1
ATOM 898 N N . LEU A 1 113 ? -0.017 7.283 19.470 1.00 97.31 113 LEU A N 1
ATOM 899 C CA . LEU A 1 113 ? -1.393 7.722 19.228 1.00 97.31 113 LEU A CA 1
ATOM 900 C C . LEU A 1 113 ? -2.305 7.399 20.418 1.00 97.31 113 LEU A C 1
ATOM 902 O O . LEU A 1 113 ? -3.055 8.260 20.871 1.00 97.31 113 LEU A O 1
ATOM 906 N N . LEU A 1 114 ? -2.213 6.187 20.975 1.00 95.88 114 LEU A N 1
ATOM 907 C CA . LEU A 1 114 ? -3.009 5.813 22.146 1.00 95.88 114 LEU A CA 1
ATOM 908 C C . LEU A 1 114 ? -2.685 6.693 23.360 1.00 95.88 114 LEU A C 1
ATOM 910 O O . LEU A 1 114 ? -3.589 7.062 24.107 1.00 95.88 114 LEU A O 1
ATOM 914 N N . THR A 1 115 ? -1.410 7.034 23.556 1.00 96.19 115 THR A N 1
ATOM 915 C CA . THR A 1 115 ? -0.981 7.934 24.634 1.00 96.19 115 THR A CA 1
ATOM 916 C C . THR A 1 115 ? -1.590 9.322 24.459 1.00 96.19 115 THR A C 1
ATOM 918 O O . THR A 1 115 ? -2.191 9.823 25.403 1.00 96.19 115 THR A O 1
ATOM 921 N N . MET A 1 116 ? -1.521 9.889 23.250 1.00 96.06 116 MET A N 1
ATOM 922 C CA . MET A 1 116 ? -2.108 11.192 22.912 1.00 96.06 116 MET A CA 1
ATOM 923 C C . MET A 1 116 ? -3.627 11.214 23.122 1.00 96.06 116 MET A C 1
ATOM 925 O O . MET A 1 116 ? -4.160 12.117 23.762 1.00 96.06 116 MET A O 1
ATOM 929 N N . LEU A 1 117 ? -4.340 10.191 22.640 1.00 95.75 117 LEU A N 1
ATOM 930 C CA . LEU A 1 117 ? -5.787 10.073 22.840 1.00 95.75 117 LEU A CA 1
ATOM 931 C C . LEU A 1 117 ? -6.141 10.039 24.336 1.00 95.75 117 LEU A C 1
ATOM 933 O O . LEU A 1 117 ? -7.099 10.684 24.766 1.00 95.75 117 LEU A O 1
ATOM 937 N N . LYS A 1 118 ? -5.357 9.321 25.147 1.00 95.12 118 LYS A N 1
ATOM 938 C CA . LYS A 1 118 ? -5.562 9.241 26.600 1.00 95.12 118 LYS A CA 1
ATOM 939 C C . LYS A 1 118 ? -5.282 10.569 27.299 1.00 95.12 118 LYS A C 1
ATOM 941 O O . LYS A 1 118 ? -6.131 11.028 28.059 1.00 95.12 118 LYS A O 1
ATOM 946 N N . SER A 1 119 ? -4.111 11.164 27.071 1.00 95.00 119 SER A N 1
ATOM 947 C CA . SER A 1 119 ? -3.667 12.355 27.803 1.00 95.00 119 SER A CA 1
ATOM 948 C C . SER A 1 119 ? -4.438 13.609 27.412 1.00 95.00 119 SER A C 1
ATOM 950 O O . SER A 1 119 ? -4.793 14.398 28.285 1.00 95.00 119 SER A O 1
ATOM 952 N N . ASP A 1 120 ? -4.729 13.769 26.122 1.00 94.50 120 ASP A N 1
ATOM 953 C CA . ASP A 1 120 ? -5.180 15.053 25.581 1.00 94.50 120 ASP A CA 1
ATOM 954 C C . ASP A 1 120 ? -6.692 15.061 25.319 1.00 94.50 120 ASP A C 1
ATOM 956 O O . ASP A 1 120 ? -7.324 16.117 25.327 1.00 94.50 120 ASP A O 1
ATOM 960 N N . TYR A 1 121 ? -7.290 13.880 25.123 1.00 95.44 121 TYR A N 1
ATOM 961 C CA . TYR A 1 121 ? -8.703 13.733 24.761 1.00 95.44 121 TYR A CA 1
ATOM 962 C C . TYR A 1 121 ? -9.503 12.876 25.746 1.00 95.44 121 TYR A C 1
ATOM 964 O O . TYR A 1 121 ? -10.684 12.630 25.509 1.00 95.44 121 TYR A O 1
ATOM 972 N N . GLY A 1 122 ? -8.903 12.432 26.855 1.00 94.31 122 GLY A N 1
ATOM 973 C CA . GLY A 1 122 ? -9.600 11.641 27.871 1.00 94.31 122 GLY A CA 1
ATOM 974 C C . GLY A 1 122 ? -10.138 10.319 27.325 1.00 94.31 122 GLY A C 1
ATOM 975 O O . GLY A 1 122 ? -11.252 9.926 27.665 1.00 94.31 122 GLY A O 1
ATOM 976 N N . PHE A 1 123 ? -9.382 9.672 26.434 1.00 95.56 123 PHE A N 1
ATOM 977 C CA . PHE A 1 123 ? -9.760 8.385 25.864 1.00 95.56 123 PHE A CA 1
ATOM 978 C C . PHE A 1 123 ? -9.743 7.283 26.926 1.00 95.56 123 PHE A C 1
ATOM 980 O O . PHE A 1 123 ? -8.678 6.876 27.394 1.00 95.56 123 PHE A O 1
ATOM 987 N N . GLU A 1 124 ? -10.916 6.776 27.294 1.00 93.19 124 GLU A N 1
ATOM 988 C CA . GLU A 1 124 ? -11.057 5.766 28.343 1.00 93.19 124 GLU A CA 1
ATOM 989 C C . GLU A 1 124 ? -12.085 4.689 27.974 1.00 93.19 124 GLU A C 1
ATOM 991 O O . GLU A 1 124 ? -13.093 4.985 27.323 1.00 93.19 124 GLU A O 1
ATOM 996 N N . PRO A 1 125 ? -11.848 3.422 28.360 1.00 93.00 125 PRO A N 1
ATOM 997 C CA . PRO A 1 125 ? -12.837 2.375 28.176 1.00 93.00 125 PRO A CA 1
ATOM 998 C C . PRO A 1 125 ? -13.940 2.529 29.223 1.00 93.00 125 PRO A C 1
ATOM 1000 O O . PRO A 1 125 ? -13.665 2.832 30.385 1.00 93.00 125 PRO A O 1
ATOM 1003 N N . ILE A 1 126 ? -15.183 2.274 28.832 1.00 91.62 126 ILE A N 1
ATOM 1004 C CA . ILE A 1 126 ? -16.341 2.376 29.717 1.00 91.62 126 ILE A CA 1
ATOM 1005 C C . ILE A 1 126 ? -17.283 1.182 29.537 1.00 91.62 126 ILE A C 1
ATOM 1007 O O . ILE A 1 126 ? -17.396 0.615 28.448 1.00 91.62 126 ILE A O 1
ATOM 1011 N N . ILE A 1 127 ? -18.006 0.845 30.608 1.00 90.31 127 ILE A N 1
ATOM 1012 C CA . ILE A 1 127 ? -19.255 0.089 30.501 1.00 90.31 127 ILE A CA 1
ATOM 1013 C C . ILE A 1 127 ? -20.391 1.089 30.339 1.00 90.31 127 ILE A C 1
ATOM 1015 O O . ILE A 1 127 ? -20.509 2.044 31.111 1.00 90.31 127 ILE A O 1
ATOM 1019 N N . MET A 1 128 ? -21.222 0.864 29.330 1.00 88.38 128 MET A N 1
ATOM 1020 C CA . MET A 1 128 ? -22.449 1.620 29.158 1.00 88.38 128 MET A CA 1
ATOM 1021 C C . MET A 1 128 ? -23.428 1.305 30.291 1.00 88.38 128 MET A C 1
ATOM 1023 O O . MET A 1 128 ? -23.485 0.165 30.758 1.00 88.38 128 MET A O 1
ATOM 1027 N N . PRO A 1 129 ? -24.186 2.307 30.762 1.00 87.31 129 PRO A N 1
ATOM 1028 C CA . PRO A 1 129 ? -25.095 2.117 31.877 1.00 87.31 129 PRO A CA 1
ATOM 1029 C C . PRO A 1 129 ? -26.166 1.091 31.508 1.00 87.31 129 PRO A C 1
ATOM 1031 O O . PRO A 1 129 ? -26.930 1.294 30.570 1.00 87.31 129 PRO A O 1
ATOM 1034 N N . PHE A 1 130 ? -26.225 0.007 32.276 1.00 90.38 130 PHE A N 1
ATOM 1035 C CA . PHE A 1 130 ? -27.332 -0.939 32.232 1.00 90.38 130 PHE A CA 1
ATOM 1036 C C . PHE A 1 130 ? -28.519 -0.366 33.010 1.00 90.38 130 PHE A C 1
ATOM 1038 O O . PHE A 1 130 ? -28.342 0.129 34.129 1.00 90.38 130 PHE A O 1
ATOM 1045 N N . SER A 1 131 ? -29.726 -0.455 32.449 1.00 90.38 131 SER A N 1
ATOM 1046 C CA . SER A 1 131 ? -30.944 -0.037 33.139 1.00 90.38 131 SER A CA 1
ATOM 1047 C C . SER A 1 131 ? -32.034 -1.106 33.047 1.00 90.38 131 SER A C 1
ATOM 1049 O O . SER A 1 131 ? -32.562 -1.337 31.964 1.00 90.38 131 SER A O 1
ATOM 1051 N N . PRO A 1 132 ? -32.476 -1.715 34.164 1.00 85.62 132 PRO A N 1
ATOM 1052 C CA . PRO A 1 132 ? -33.537 -2.723 34.117 1.00 85.62 132 PRO A CA 1
ATOM 1053 C C . PRO A 1 132 ? -34.899 -2.147 33.702 1.00 85.62 132 PRO A C 1
ATOM 1055 O O . PRO A 1 132 ? -35.797 -2.891 33.323 1.00 85.62 132 PRO A O 1
ATOM 1058 N N . THR A 1 133 ? -35.071 -0.822 33.752 1.00 88.56 133 THR A N 1
ATOM 1059 C CA . THR A 1 133 ? -36.280 -0.147 33.260 1.00 88.56 133 THR A CA 1
ATOM 1060 C C . THR A 1 133 ? -36.220 0.164 31.765 1.00 88.56 133 THR A C 1
ATOM 1062 O O . THR A 1 133 ? -37.238 0.545 31.186 1.00 88.56 133 THR A O 1
ATOM 1065 N N . ASN A 1 134 ? -35.059 -0.000 31.123 1.00 89.06 134 ASN A N 1
ATOM 1066 C CA . ASN A 1 134 ? -34.920 0.108 29.679 1.00 89.06 134 ASN A CA 1
ATOM 1067 C C . ASN A 1 134 ? -35.481 -1.170 29.018 1.00 89.06 134 ASN A C 1
ATOM 1069 O O . ASN A 1 134 ? -35.004 -2.273 29.306 1.00 89.06 134 ASN A O 1
ATOM 1073 N N . PRO A 1 135 ? -36.475 -1.058 28.114 1.00 87.12 135 PRO A N 1
ATOM 1074 C CA . PRO A 1 135 ? -37.053 -2.211 27.424 1.00 87.12 135 PRO A CA 1
ATOM 1075 C C . PRO A 1 135 ? -36.040 -3.039 26.628 1.00 87.12 135 PRO A C 1
ATOM 1077 O O . PRO A 1 135 ? -36.240 -4.236 26.468 1.00 87.12 135 PRO A O 1
ATOM 1080 N N . ILE A 1 136 ? -34.968 -2.421 26.124 1.00 84.62 136 ILE A N 1
ATOM 1081 C CA . ILE A 1 136 ? -33.926 -3.128 25.367 1.00 84.62 136 ILE A CA 1
ATOM 1082 C C . ILE A 1 136 ? -33.075 -3.975 26.318 1.00 84.62 136 ILE A C 1
ATOM 1084 O O . ILE A 1 136 ? -32.881 -5.164 26.088 1.00 84.62 136 ILE A O 1
ATOM 1088 N N . ASP A 1 137 ? -32.621 -3.383 27.422 1.00 88.38 137 ASP A N 1
ATOM 1089 C CA . ASP A 1 137 ? -31.777 -4.067 28.405 1.00 88.38 137 ASP A CA 1
ATOM 1090 C C . ASP A 1 137 ? -32.518 -5.214 29.092 1.00 88.38 137 ASP A C 1
ATOM 1092 O O . ASP A 1 137 ? -31.985 -6.314 29.197 1.00 88.38 137 ASP A O 1
ATOM 1096 N N . SER A 1 138 ? -33.767 -4.978 29.498 1.00 86.25 138 SER A N 1
ATOM 1097 C CA . SER A 1 138 ? -34.617 -5.990 30.143 1.00 86.25 138 SER A CA 1
ATOM 1098 C C . SER A 1 138 ? -34.973 -7.174 29.239 1.00 86.25 138 SER A C 1
ATOM 1100 O O . SER A 1 138 ? -35.302 -8.236 29.751 1.00 86.25 138 SER A O 1
ATOM 1102 N N . GLN A 1 139 ? -34.885 -7.032 27.912 1.00 89.69 139 GLN A N 1
ATOM 1103 C CA . GLN A 1 139 ? -35.071 -8.147 26.974 1.00 89.69 139 GLN A CA 1
ATOM 1104 C C . GLN A 1 139 ? -33.803 -8.987 26.783 1.00 89.69 139 GLN A C 1
ATOM 1106 O O . GLN A 1 139 ? -33.894 -10.148 26.381 1.00 89.69 139 GLN A O 1
ATOM 1111 N N . ASN A 1 140 ? -32.629 -8.419 27.066 1.00 90.12 140 ASN A N 1
ATOM 1112 C CA . ASN A 1 140 ? -31.335 -9.062 26.836 1.00 90.12 140 ASN A CA 1
ATOM 1113 C C . ASN A 1 140 ? -30.873 -9.934 28.005 1.00 90.12 140 ASN A C 1
ATOM 1115 O O . ASN A 1 140 ? -29.915 -10.691 27.855 1.00 90.12 140 ASN A O 1
ATOM 1119 N N . VAL A 1 141 ? -31.516 -9.822 29.164 1.00 92.62 141 VAL A N 1
ATOM 1120 C CA . VAL A 1 141 ? -31.126 -10.502 30.401 1.00 92.62 141 VAL A CA 1
ATOM 1121 C C . VAL A 1 141 ? -32.328 -11.203 31.015 1.00 92.62 141 VAL A C 1
ATOM 1123 O O . VAL A 1 141 ? -33.459 -10.756 30.855 1.00 92.62 141 VAL A O 1
ATOM 1126 N N . SER A 1 142 ? -32.085 -12.303 31.712 1.00 92.38 142 SER A N 1
ATOM 1127 C CA . SER A 1 142 ? -33.117 -13.037 32.431 1.00 92.38 142 SER A CA 1
ATOM 1128 C C . SER A 1 142 ? -32.528 -13.691 33.668 1.00 92.38 142 SER A C 1
ATOM 1130 O O . SER A 1 142 ? -31.321 -13.922 33.765 1.00 92.38 142 SER A O 1
ATOM 1132 N N . ASP A 1 143 ? -33.418 -13.994 34.594 1.00 90.62 143 ASP A N 1
ATOM 1133 C CA . ASP A 1 143 ? -33.183 -14.897 35.699 1.00 90.62 143 ASP A CA 1
ATOM 1134 C C . ASP A 1 143 ? -34.430 -15.776 35.868 1.00 90.62 143 ASP A C 1
ATOM 1136 O O . ASP A 1 143 ? -35.558 -15.279 35.804 1.00 90.62 143 ASP A O 1
ATOM 1140 N N . ASP A 1 144 ? -34.233 -17.086 36.015 1.00 89.25 144 ASP A N 1
ATOM 1141 C CA . ASP A 1 144 ? -35.332 -18.061 36.008 1.00 89.25 144 ASP A CA 1
ATOM 1142 C C . ASP A 1 144 ? -36.164 -18.003 37.299 1.00 89.25 144 ASP A C 1
ATOM 1144 O O . ASP A 1 144 ? -37.321 -18.433 37.305 1.00 89.25 144 ASP A O 1
ATOM 1148 N N . ASP A 1 145 ? -35.615 -17.417 38.366 1.00 85.38 145 ASP A N 1
ATOM 1149 C CA . ASP A 1 145 ? -36.316 -17.226 39.639 1.00 85.38 145 ASP A CA 1
ATOM 1150 C C . ASP A 1 145 ? -37.107 -15.911 39.690 1.00 85.38 145 ASP A C 1
ATOM 1152 O O . ASP A 1 145 ? -37.852 -15.656 40.640 1.00 85.38 145 ASP A O 1
ATOM 1156 N N . GLY A 1 146 ? -37.009 -15.099 38.632 1.00 81.81 146 GLY A N 1
ATOM 1157 C CA . GLY A 1 146 ? -37.690 -13.816 38.520 1.00 81.81 146 GLY A CA 1
ATOM 1158 C C . GLY A 1 146 ? -36.995 -12.680 39.269 1.00 81.81 146 GLY A C 1
ATOM 1159 O O . GLY A 1 146 ? -37.632 -11.642 39.486 1.00 81.81 146 GLY A O 1
ATOM 1160 N N . ASP A 1 147 ? -35.721 -12.838 39.648 1.00 85.56 147 ASP A N 1
ATOM 1161 C CA . ASP A 1 147 ? -34.975 -11.758 40.278 1.00 85.56 147 ASP A CA 1
ATOM 1162 C C . ASP A 1 147 ? -34.674 -10.635 39.286 1.00 85.56 147 ASP A C 1
ATOM 1164 O O . ASP A 1 147 ? -34.431 -10.818 38.090 1.00 85.56 147 ASP A O 1
ATOM 1168 N N . VAL A 1 148 ? -34.656 -9.413 39.812 1.00 87.81 148 VAL A N 1
ATOM 1169 C CA . VAL A 1 148 ? -34.317 -8.243 39.012 1.00 87.81 148 VAL A CA 1
ATOM 1170 C C . VAL A 1 148 ? -32.808 -8.206 38.805 1.00 87.81 148 VAL A C 1
ATOM 1172 O O . VAL A 1 148 ? -32.020 -8.164 39.753 1.00 87.81 148 VAL A O 1
ATOM 1175 N N . ILE A 1 149 ? -32.398 -8.161 37.541 1.00 91.38 149 ILE A N 1
ATOM 1176 C CA . ILE A 1 149 ? -31.020 -7.855 37.169 1.00 91.38 149 ILE A CA 1
ATOM 1177 C C . ILE A 1 149 ? -30.733 -6.401 37.525 1.00 91.38 149 ILE A C 1
ATOM 1179 O O . ILE A 1 149 ? -31.425 -5.488 37.081 1.00 91.38 149 ILE A O 1
ATOM 1183 N N . THR A 1 150 ? -29.701 -6.172 38.329 1.00 89.75 150 THR A N 1
ATOM 1184 C CA . THR A 1 150 ? -29.413 -4.843 38.884 1.00 89.75 150 THR A CA 1
ATOM 1185 C C . THR A 1 150 ? -28.314 -4.117 38.126 1.00 89.75 150 THR A C 1
ATOM 1187 O O . THR A 1 150 ? -28.353 -2.890 38.026 1.00 89.75 150 THR A O 1
ATOM 1190 N N . LYS A 1 151 ? -27.321 -4.844 37.598 1.00 91.00 151 LYS A N 1
ATOM 1191 C CA . LYS A 1 151 ? -26.178 -4.244 36.900 1.00 91.00 151 LYS A CA 1
ATOM 1192 C C . LYS A 1 151 ? -25.372 -5.242 36.074 1.00 91.00 151 LYS A C 1
ATOM 1194 O O . LYS A 1 151 ? -25.326 -6.437 36.364 1.00 91.00 151 LYS A O 1
ATOM 1199 N N . ILE A 1 152 ? -24.630 -4.676 35.126 1.00 90.62 152 ILE A N 1
ATOM 1200 C CA . ILE A 1 152 ? -23.480 -5.289 34.461 1.00 90.62 152 ILE A CA 1
ATOM 1201 C C . ILE A 1 152 ? -22.238 -4.549 34.963 1.00 90.62 152 ILE A C 1
ATOM 1203 O O . ILE A 1 152 ? -22.183 -3.322 34.904 1.00 90.62 152 ILE A O 1
ATOM 1207 N N . THR A 1 153 ? -21.258 -5.265 35.507 1.00 89.12 153 THR A N 1
ATOM 1208 C CA . THR A 1 153 ? -20.080 -4.650 36.145 1.00 89.12 153 THR A CA 1
ATOM 1209 C C . THR A 1 153 ? -18.823 -5.472 35.877 1.00 89.12 153 THR A C 1
ATOM 1211 O O . THR A 1 153 ? -18.921 -6.694 35.801 1.00 89.12 153 THR A O 1
ATOM 1214 N N . PRO A 1 154 ? -17.626 -4.873 35.771 1.00 84.12 154 PRO A N 1
ATOM 1215 C CA . PRO A 1 154 ? -16.401 -5.656 35.729 1.00 84.12 154 PRO A CA 1
ATOM 1216 C C . PRO A 1 154 ? -16.101 -6.161 37.154 1.00 84.12 154 PRO A C 1
ATOM 1218 O O . PRO A 1 154 ? -16.086 -5.342 38.078 1.00 84.12 154 PRO A O 1
ATOM 1221 N N . PRO A 1 155 ? -15.886 -7.471 37.375 1.00 78.06 155 PRO A N 1
ATOM 1222 C CA . PRO A 1 155 ? -15.629 -8.007 38.713 1.00 78.06 155 PRO A CA 1
ATOM 1223 C C . PRO A 1 155 ? -14.262 -7.571 39.267 1.00 78.06 155 PRO A C 1
ATOM 1225 O O . PRO A 1 155 ? -14.156 -7.293 40.458 1.00 78.06 155 PRO A O 1
ATOM 1228 N N . ASP A 1 156 ? -13.258 -7.408 38.394 1.00 71.12 156 ASP A N 1
ATOM 1229 C CA . ASP A 1 156 ? -11.855 -7.176 38.781 1.00 71.12 156 ASP A CA 1
ATOM 1230 C C . ASP A 1 156 ? -11.327 -5.776 38.399 1.00 71.12 156 ASP A C 1
ATOM 1232 O O . ASP A 1 156 ? -10.122 -5.537 38.343 1.00 71.12 156 ASP A O 1
ATOM 1236 N N . GLY A 1 157 ? -12.226 -4.822 38.132 1.00 60.38 157 GLY A N 1
ATOM 1237 C CA . GLY A 1 157 ? -11.872 -3.399 38.072 1.00 60.38 157 GLY A CA 1
ATOM 1238 C C . GLY A 1 157 ? -11.095 -2.915 36.841 1.00 60.38 157 GLY A C 1
ATOM 1239 O O . GLY A 1 157 ? -10.519 -1.830 36.902 1.00 60.38 157 GLY A O 1
ATOM 1240 N N . GLY A 1 158 ? -11.086 -3.634 35.714 1.00 71.56 158 GLY A N 1
ATOM 1241 C CA . GLY A 1 158 ? -10.434 -3.103 34.517 1.00 71.56 158 GLY A CA 1
ATOM 1242 C C . GLY A 1 158 ? -10.882 -3.700 33.192 1.00 71.56 158 GLY A C 1
ATOM 1243 O O . GLY A 1 158 ? -11.035 -4.909 33.047 1.00 71.56 158 GLY A O 1
ATOM 1244 N N . PHE A 1 159 ? -11.021 -2.821 32.202 1.00 85.88 159 PHE A N 1
ATOM 1245 C CA . PHE A 1 159 ? -11.045 -3.182 30.790 1.00 85.88 159 PHE A CA 1
ATOM 1246 C C . PHE A 1 159 ? -9.635 -3.111 30.225 1.00 85.88 159 PHE A C 1
ATOM 1248 O O . PHE A 1 159 ? -8.829 -2.265 30.621 1.00 85.88 159 PHE A O 1
ATOM 1255 N N . LYS A 1 160 ? -9.359 -3.952 29.237 1.00 89.06 160 LYS A N 1
ATOM 1256 C CA . LYS A 1 160 ? -8.140 -3.878 28.450 1.00 89.06 160 LYS A CA 1
ATOM 1257 C C . LYS A 1 160 ? -8.436 -3.182 27.131 1.00 89.06 160 LYS A C 1
ATOM 1259 O O . LYS A 1 160 ? -9.305 -3.624 26.383 1.00 89.06 160 LYS A O 1
ATOM 1264 N N . ILE A 1 161 ? -7.691 -2.115 26.859 1.00 91.88 161 ILE A N 1
ATOM 1265 C CA . ILE A 1 161 ? -7.586 -1.514 25.529 1.00 91.88 161 ILE A CA 1
ATOM 1266 C C . ILE A 1 161 ? -6.315 -2.055 24.892 1.00 91.88 161 ILE A C 1
ATOM 1268 O O . ILE A 1 161 ? -5.232 -1.881 25.448 1.00 91.88 161 ILE A O 1
ATOM 1272 N N . ASP A 1 162 ? -6.452 -2.673 23.727 1.00 93.50 162 ASP A N 1
ATOM 1273 C CA . ASP A 1 162 ? -5.338 -3.201 22.948 1.00 93.50 162 ASP A CA 1
ATOM 1274 C C . ASP A 1 162 ? -5.489 -2.874 21.465 1.00 93.50 162 ASP A C 1
ATOM 1276 O O . ASP A 1 162 ? -6.581 -2.601 20.962 1.00 93.50 162 ASP A O 1
ATOM 1280 N N . TRP A 1 163 ? -4.364 -2.974 20.766 1.00 95.31 163 TRP A N 1
ATOM 1281 C CA . TRP A 1 163 ? -4.277 -2.868 19.320 1.00 95.31 163 TRP A CA 1
ATOM 1282 C C . TRP A 1 163 ? -4.457 -4.226 18.655 1.00 95.31 163 TRP A C 1
ATOM 1284 O O . TRP A 1 163 ? -3.833 -5.211 19.053 1.00 95.31 163 TRP A O 1
ATOM 1294 N N . PHE A 1 164 ? -5.277 -4.260 17.614 1.00 93.31 164 PHE A N 1
ATOM 1295 C CA . PHE A 1 164 ? -5.496 -5.424 16.765 1.00 93.31 164 PHE A CA 1
ATOM 1296 C C . PHE A 1 164 ? -5.338 -5.035 15.298 1.00 93.31 164 PHE A C 1
ATOM 1298 O O . PHE A 1 164 ? -5.429 -3.862 14.960 1.00 93.31 164 PHE A O 1
ATOM 1305 N N . TYR A 1 165 ? -5.107 -6.007 14.424 1.00 90.19 165 TYR A N 1
ATOM 1306 C CA . TYR A 1 165 ? -5.135 -5.826 12.972 1.00 90.19 165 TYR A CA 1
ATOM 1307 C C . TYR A 1 165 ? -5.897 -6.976 12.309 1.00 90.19 165 TYR A C 1
ATOM 1309 O O . TYR A 1 165 ? -6.185 -7.995 12.946 1.00 90.19 165 TYR A O 1
ATOM 1317 N N . ARG A 1 166 ? -6.242 -6.804 11.030 1.00 80.31 166 ARG A N 1
ATOM 1318 C CA . ARG A 1 166 ? -6.955 -7.805 10.228 1.00 80.31 166 ARG A CA 1
ATOM 1319 C C . ARG A 1 166 ? -6.037 -8.414 9.177 1.00 80.31 166 ARG A C 1
ATOM 1321 O O . ARG A 1 166 ? -5.402 -7.682 8.426 1.00 80.31 166 ARG A O 1
ATOM 1328 N N . ALA A 1 167 ? -6.072 -9.735 9.069 1.00 76.25 167 ALA A N 1
ATOM 1329 C CA . ALA A 1 167 ? -5.548 -10.474 7.925 1.00 76.25 167 ALA A CA 1
ATOM 1330 C C . ALA A 1 167 ? -6.528 -11.606 7.583 1.00 76.25 167 ALA A C 1
ATOM 1332 O O . ALA A 1 167 ? -7.007 -12.282 8.491 1.00 76.25 167 ALA A O 1
ATOM 1333 N N . ALA A 1 168 ? -6.879 -11.770 6.302 1.00 71.44 168 ALA A N 1
ATOM 1334 C CA . ALA A 1 168 ? -7.820 -12.798 5.829 1.00 71.44 168 ALA A CA 1
ATOM 1335 C C . ALA A 1 168 ? -9.117 -12.898 6.670 1.00 71.44 168 ALA A C 1
ATOM 1337 O O . ALA A 1 168 ? -9.538 -13.979 7.071 1.00 71.44 168 ALA A O 1
ATOM 1338 N N . ASN A 1 169 ? -9.733 -11.752 6.989 1.00 70.94 169 ASN A N 1
ATOM 1339 C CA . ASN A 1 169 ? -10.977 -11.655 7.782 1.00 70.94 169 ASN A CA 1
ATOM 1340 C C . ASN A 1 169 ? -10.878 -12.097 9.253 1.00 70.94 169 ASN A C 1
ATOM 1342 O O . ASN A 1 169 ? -11.881 -12.107 9.967 1.00 70.94 169 ASN A O 1
ATOM 1346 N N . ILE A 1 170 ? -9.664 -12.357 9.739 1.00 78.25 170 ILE A N 1
ATOM 1347 C CA . ILE A 1 170 ? -9.383 -12.745 11.119 1.00 78.25 170 ILE A CA 1
ATOM 1348 C C . ILE A 1 170 ? -8.689 -11.592 11.849 1.00 78.25 170 ILE A C 1
ATOM 1350 O O . ILE A 1 170 ? -7.820 -10.910 11.300 1.00 78.25 170 ILE A O 1
ATOM 1354 N N . SER A 1 171 ? -9.080 -11.380 13.106 1.00 85.50 171 SER A N 1
ATOM 1355 C CA . SER A 1 171 ? -8.462 -10.409 14.007 1.00 85.50 171 SER A CA 1
ATOM 1356 C C . SER A 1 171 ? -7.248 -10.990 14.730 1.00 85.50 171 SER A C 1
ATOM 1358 O O . SER A 1 171 ? -7.352 -12.015 15.411 1.00 85.50 171 SER A O 1
ATOM 1360 N N . TYR A 1 172 ? -6.131 -10.269 14.701 1.00 89.50 172 TYR A N 1
ATOM 1361 C CA . TYR A 1 172 ? -4.892 -10.625 15.391 1.00 89.50 172 TYR A CA 1
ATOM 1362 C C . TYR A 1 172 ? -4.482 -9.531 16.370 1.00 89.50 172 TYR A C 1
ATOM 1364 O O . TYR A 1 172 ? -4.630 -8.346 16.080 1.00 89.50 172 TYR A O 1
ATOM 1372 N N . LEU A 1 173 ? -3.970 -9.930 17.535 1.00 92.50 173 LEU A N 1
ATOM 1373 C CA . LEU A 1 173 ? -3.382 -9.001 18.498 1.00 92.50 173 LEU A CA 1
ATOM 1374 C C . LEU A 1 173 ? -2.107 -8.404 17.894 1.00 92.50 173 LEU A C 1
ATOM 1376 O O . LEU A 1 173 ? -1.222 -9.147 17.473 1.00 92.50 173 LEU A O 1
ATOM 1380 N N . LEU A 1 174 ? -1.990 -7.079 17.908 1.00 93.62 174 LEU A N 1
ATOM 1381 C CA . LEU A 1 174 ? -0.737 -6.409 17.589 1.00 93.62 174 LEU A CA 1
ATOM 1382 C C . LEU A 1 174 ? 0.188 -6.518 18.806 1.00 93.62 174 LEU A C 1
ATOM 1384 O O . LEU A 1 174 ? -0.180 -6.079 19.901 1.00 93.62 174 LEU A O 1
ATOM 1388 N N . LEU A 1 175 ? 1.355 -7.137 18.643 1.00 93.19 175 LEU A N 1
ATOM 1389 C CA . LEU A 1 175 ? 2.297 -7.383 19.739 1.00 93.19 175 LEU A CA 1
ATOM 1390 C C . LEU A 1 175 ? 3.067 -6.109 20.109 1.00 93.19 175 LEU A C 1
ATOM 1392 O O . LEU A 1 175 ? 3.175 -5.185 19.309 1.00 93.19 175 LEU A O 1
ATOM 1396 N N . GLU A 1 176 ? 3.627 -6.059 21.319 1.00 89.88 176 GLU A N 1
ATOM 1397 C CA . GLU A 1 176 ? 4.363 -4.882 21.813 1.00 89.88 176 GLU A CA 1
ATOM 1398 C C . GLU A 1 176 ? 5.479 -4.371 20.882 1.00 89.88 176 GLU A C 1
ATOM 1400 O O . GLU A 1 176 ? 5.536 -3.160 20.664 1.00 89.88 176 GLU A O 1
ATOM 1405 N N . PRO A 1 177 ? 6.330 -5.223 20.269 1.00 88.38 177 PRO A N 1
ATOM 1406 C CA . PRO A 1 177 ? 7.325 -4.746 19.307 1.00 88.38 177 PRO A CA 1
ATOM 1407 C C . PRO A 1 177 ? 6.693 -4.001 18.124 1.00 88.38 177 PRO A C 1
ATOM 1409 O O . PRO A 1 177 ? 7.215 -2.981 17.680 1.00 88.38 177 PRO A O 1
ATOM 1412 N N . ASP A 1 178 ? 5.533 -4.463 17.659 1.00 90.88 178 ASP A N 1
ATOM 1413 C CA . ASP A 1 178 ? 4.843 -3.902 16.500 1.00 90.88 178 ASP A CA 1
ATOM 1414 C C . ASP A 1 178 ? 4.037 -2.645 16.848 1.00 90.88 178 ASP A C 1
ATOM 1416 O O . ASP A 1 178 ? 3.887 -1.754 16.018 1.00 90.88 178 ASP A O 1
ATOM 1420 N N . ARG A 1 179 ? 3.596 -2.490 18.103 1.00 94.38 179 ARG A N 1
ATOM 1421 C CA . ARG A 1 179 ? 2.975 -1.242 18.594 1.00 94.38 179 ARG A CA 1
ATOM 1422 C C . ARG A 1 179 ? 3.939 -0.052 18.621 1.00 94.38 179 ARG A C 1
ATOM 1424 O O . ARG A 1 179 ? 3.493 1.088 18.765 1.00 94.38 179 ARG A O 1
ATOM 1431 N N . ASN A 1 180 ? 5.239 -0.319 18.497 1.00 94.44 180 ASN A N 1
ATOM 1432 C CA . ASN A 1 180 ? 6.299 0.683 18.401 1.00 94.44 180 ASN A CA 1
ATOM 1433 C C . ASN A 1 180 ? 6.802 0.894 16.965 1.00 94.44 180 ASN A C 1
ATOM 1435 O O . ASN A 1 180 ? 7.673 1.736 16.758 1.00 94.44 180 ASN A O 1
ATOM 1439 N N . ARG A 1 181 ? 6.248 0.176 15.982 1.00 93.50 181 ARG A N 1
ATOM 1440 C CA . ARG A 1 181 ? 6.436 0.480 14.560 1.00 93.50 181 ARG A CA 1
ATOM 1441 C C . ARG A 1 181 ? 5.521 1.627 14.149 1.00 93.50 181 ARG A C 1
ATOM 1443 O O . ARG A 1 181 ? 4.450 1.823 14.729 1.00 93.50 181 ARG A O 1
ATOM 1450 N N . THR A 1 182 ? 5.927 2.393 13.146 1.00 95.00 182 THR A N 1
ATOM 1451 C CA . THR A 1 182 ? 5.091 3.468 12.602 1.00 95.00 182 THR A CA 1
ATOM 1452 C C . THR A 1 182 ? 3.916 2.888 11.820 1.00 95.00 182 THR A C 1
ATOM 1454 O O . THR A 1 182 ? 3.984 1.769 11.305 1.00 95.00 182 THR A O 1
ATOM 1457 N N . PHE A 1 183 ? 2.821 3.637 11.678 1.00 95.00 183 PHE A N 1
ATOM 1458 C CA . PHE A 1 183 ? 1.680 3.167 10.882 1.00 95.00 183 PHE A CA 1
ATOM 1459 C C . PHE A 1 183 ? 2.065 2.828 9.434 1.00 95.00 183 PHE A C 1
ATOM 1461 O O . PHE A 1 183 ? 1.516 1.886 8.867 1.00 95.00 183 PHE A O 1
ATOM 1468 N N . CYS A 1 184 ? 3.044 3.524 8.850 1.00 92.38 184 CYS A N 1
ATOM 1469 C CA . CYS A 1 184 ? 3.544 3.190 7.519 1.00 92.38 184 CYS A CA 1
ATOM 1470 C C . CYS A 1 184 ? 4.429 1.937 7.459 1.00 92.38 184 CYS A C 1
ATOM 1472 O O . CYS A 1 184 ? 4.492 1.279 6.420 1.00 92.38 184 CYS A O 1
ATOM 1474 N N . GLU A 1 185 ? 5.118 1.569 8.537 1.00 91.44 185 GLU A N 1
ATOM 1475 C CA . GLU A 1 185 ? 5.757 0.251 8.641 1.00 91.44 185 GLU A CA 1
ATOM 1476 C C . GLU A 1 185 ? 4.710 -0.860 8.728 1.00 91.44 185 GLU A C 1
ATOM 1478 O O . GLU A 1 185 ? 4.824 -1.858 8.024 1.00 91.44 185 GLU A O 1
ATOM 1483 N N . LEU A 1 186 ? 3.658 -0.653 9.523 1.00 92.00 186 LEU A N 1
ATOM 1484 C CA . LEU A 1 186 ? 2.563 -1.613 9.683 1.00 92.00 186 LEU A CA 1
ATOM 1485 C C . LEU A 1 186 ? 1.788 -1.823 8.374 1.00 92.00 186 LEU A C 1
ATOM 1487 O O . LEU A 1 186 ? 1.549 -2.963 7.982 1.00 92.00 186 LEU A O 1
ATOM 1491 N N . ALA A 1 187 ? 1.484 -0.749 7.638 1.00 91.69 187 ALA A N 1
ATOM 1492 C CA . ALA A 1 187 ? 0.790 -0.839 6.353 1.00 91.69 187 ALA A CA 1
ATOM 1493 C C . ALA A 1 187 ? 1.560 -1.681 5.319 1.00 91.69 187 ALA A C 1
ATOM 1495 O O . ALA A 1 187 ? 0.957 -2.479 4.598 1.00 91.69 187 ALA A O 1
ATOM 1496 N N . ARG A 1 188 ? 2.894 -1.553 5.288 1.00 88.81 188 ARG A N 1
ATOM 1497 C CA . ARG A 1 188 ? 3.784 -2.346 4.420 1.00 88.81 188 ARG A CA 1
ATOM 1498 C C . ARG A 1 188 ? 3.849 -3.828 4.810 1.00 88.81 188 ARG A C 1
ATOM 1500 O O . ARG A 1 188 ? 4.191 -4.650 3.969 1.00 88.81 188 ARG A O 1
ATOM 1507 N N . LEU A 1 189 ? 3.491 -4.169 6.049 1.00 86.81 189 LEU A N 1
ATOM 1508 C CA . LEU A 1 189 ? 3.336 -5.549 6.528 1.00 86.81 189 LEU A CA 1
ATOM 1509 C C . LEU A 1 189 ? 1.920 -6.115 6.302 1.00 86.81 189 LEU A C 1
ATOM 1511 O O . LEU A 1 189 ? 1.655 -7.256 6.672 1.00 86.81 189 LEU A O 1
ATOM 1515 N N . GLY A 1 190 ? 0.998 -5.337 5.724 1.00 87.88 190 GLY A N 1
ATOM 1516 C CA . GLY A 1 190 ? -0.402 -5.747 5.561 1.00 87.88 190 GLY A CA 1
ATOM 1517 C C . GLY A 1 190 ? -1.302 -5.412 6.749 1.00 87.88 190 GLY A C 1
ATOM 1518 O O . GLY A 1 190 ? -2.462 -5.817 6.792 1.00 87.88 190 GLY A O 1
ATOM 1519 N N . TRP A 1 191 ? -0.788 -4.701 7.754 1.00 90.12 191 TRP A N 1
ATOM 1520 C CA . TRP A 1 191 ? -1.490 -4.505 9.018 1.00 90.12 191 TRP A CA 1
ATOM 1521 C C . TRP A 1 191 ? -2.110 -3.117 9.091 1.00 90.12 191 TRP A C 1
ATOM 1523 O O . TRP A 1 191 ? -1.409 -2.110 9.175 1.00 90.12 191 TRP A O 1
ATOM 1533 N N . ASN A 1 192 ? -3.443 -3.078 9.101 1.00 90.25 192 ASN A N 1
ATOM 1534 C CA . ASN A 1 192 ? -4.231 -1.882 9.390 1.00 90.25 192 ASN A CA 1
ATOM 1535 C C . ASN A 1 192 ? -4.735 -1.960 10.845 1.00 90.25 192 ASN A C 1
ATOM 1537 O O . ASN A 1 192 ? -5.631 -2.770 11.120 1.00 90.25 192 ASN A O 1
ATOM 1541 N N . PRO A 1 193 ? -4.134 -1.224 11.801 1.00 93.38 193 PRO A N 1
ATOM 1542 C CA . PRO A 1 193 ? -4.474 -1.367 13.208 1.00 93.38 193 PRO A CA 1
ATOM 1543 C C . PRO A 1 193 ? -5.807 -0.711 13.581 1.00 93.38 193 PRO A C 1
ATOM 1545 O O . PRO A 1 193 ? -6.150 0.370 13.110 1.00 93.38 193 PRO A O 1
ATOM 1548 N N . TYR A 1 194 ? -6.518 -1.329 14.515 1.00 93.44 194 TYR A N 1
ATOM 1549 C CA . TYR A 1 194 ? -7.726 -0.811 15.148 1.00 93.44 194 TYR A CA 1
ATOM 1550 C C . TYR A 1 194 ? -7.703 -1.113 16.654 1.00 93.44 194 TYR A C 1
ATOM 1552 O O . TYR A 1 194 ? -6.853 -1.868 17.140 1.00 93.44 194 TYR A O 1
ATOM 1560 N N . ILE A 1 195 ? -8.621 -0.509 17.409 1.00 93.88 195 ILE A N 1
ATOM 1561 C CA . ILE A 1 195 ? -8.673 -0.647 18.868 1.00 93.88 195 ILE A CA 1
ATOM 1562 C C . ILE A 1 195 ? -9.723 -1.685 19.258 1.00 93.88 195 ILE A C 1
ATOM 1564 O O . ILE A 1 195 ? -10.845 -1.648 18.760 1.00 93.88 195 ILE A O 1
ATOM 1568 N N . ARG A 1 196 ? -9.388 -2.569 20.199 1.00 93.06 196 ARG A N 1
ATOM 1569 C CA . ARG A 1 196 ? -10.342 -3.475 20.847 1.00 93.06 196 ARG A CA 1
ATOM 1570 C C . ARG A 1 196 ? -10.392 -3.207 22.342 1.00 93.06 196 ARG A C 1
ATOM 1572 O O . ARG A 1 196 ? -9.354 -3.185 23.008 1.00 93.06 196 ARG A O 1
ATOM 1579 N N . ILE A 1 197 ? -11.605 -3.079 22.868 1.00 91.94 197 ILE A N 1
ATOM 1580 C CA . ILE A 1 197 ? -11.883 -3.234 24.295 1.00 91.94 197 ILE A CA 1
ATOM 1581 C C . ILE A 1 197 ? -12.213 -4.695 24.552 1.00 91.94 197 ILE A C 1
ATOM 1583 O O . ILE A 1 197 ? -13.039 -5.274 23.855 1.00 91.94 197 ILE A O 1
ATOM 1587 N N . SER A 1 198 ? -11.600 -5.283 25.570 1.00 90.50 198 SER A N 1
ATOM 1588 C CA . SER A 1 198 ? -11.966 -6.606 26.074 1.00 90.50 198 SER A CA 1
ATOM 1589 C C . SER A 1 198 ? -11.879 -6.635 27.592 1.00 90.50 198 SER A C 1
ATOM 1591 O O . SER A 1 198 ? -11.123 -5.869 28.194 1.00 90.50 198 SER A O 1
ATOM 1593 N N . GLY A 1 199 ? -12.654 -7.504 28.227 1.00 88.94 199 GLY A N 1
ATOM 1594 C CA . GLY A 1 199 ? -12.607 -7.647 29.673 1.00 88.94 199 GLY A CA 1
ATOM 1595 C C . GLY A 1 199 ? -13.677 -8.581 30.199 1.00 88.94 199 GLY A C 1
ATOM 1596 O O . GLY A 1 199 ? -14.695 -8.820 29.551 1.00 88.94 199 GLY A O 1
ATOM 1597 N N . THR A 1 200 ? -13.435 -9.085 31.401 1.00 90.56 200 THR A N 1
ATOM 1598 C CA . THR A 1 200 ? -14.415 -9.877 32.133 1.00 90.56 200 THR A CA 1
ATOM 1599 C C . THR A 1 200 ? -15.544 -8.975 32.625 1.00 90.56 200 THR A C 1
ATOM 1601 O O . THR A 1 200 ? -15.292 -7.891 33.155 1.00 90.56 200 THR A O 1
ATOM 1604 N N . ILE A 1 201 ? -16.785 -9.437 32.499 1.00 92.12 201 ILE A N 1
ATOM 1605 C CA . ILE A 1 201 ? -17.967 -8.792 33.082 1.00 92.12 201 ILE A CA 1
ATOM 1606 C C . ILE A 1 201 ? -18.742 -9.783 33.943 1.00 92.12 201 ILE A C 1
ATOM 1608 O O . ILE A 1 201 ? -18.710 -10.991 33.715 1.00 92.12 201 ILE A O 1
ATOM 1612 N N . ALA A 1 202 ? -19.442 -9.253 34.934 1.00 92.69 202 ALA A N 1
ATOM 1613 C CA . ALA A 1 202 ? -20.385 -9.961 35.774 1.00 92.69 202 ALA A CA 1
ATOM 1614 C C . ALA A 1 202 ? -21.784 -9.380 35.547 1.00 92.69 202 ALA A C 1
ATOM 1616 O O . ALA A 1 202 ? -21.986 -8.166 35.658 1.00 92.69 202 ALA A O 1
ATOM 1617 N N . LEU A 1 203 ? -22.734 -10.257 35.235 1.00 93.69 203 LEU A N 1
ATOM 1618 C CA . LEU A 1 203 ? -24.163 -9.966 35.256 1.00 93.69 203 LEU A CA 1
ATOM 1619 C C . LEU A 1 203 ? -24.680 -10.287 36.657 1.00 93.69 203 LEU A C 1
ATOM 1621 O O . LEU A 1 203 ? -24.419 -11.386 37.137 1.00 93.69 203 LEU A O 1
ATOM 1625 N N . VAL A 1 204 ? -25.348 -9.341 37.319 1.00 93.19 204 VAL A N 1
ATOM 1626 C CA . VAL A 1 204 ? -25.683 -9.445 38.750 1.00 93.19 204 VAL A CA 1
ATOM 1627 C C . VAL A 1 204 ? -27.181 -9.250 38.977 1.00 93.19 204 VAL A C 1
ATOM 1629 O O . VAL A 1 204 ? -27.735 -8.221 38.579 1.00 93.19 204 VAL A O 1
ATOM 1632 N N . SER A 1 205 ? -27.815 -10.201 39.659 1.00 92.12 205 SER A N 1
ATOM 1633 C CA . SER A 1 205 ? -29.188 -10.114 40.169 1.00 92.12 205 SER A CA 1
ATOM 1634 C C . SER A 1 205 ? -29.217 -9.566 41.601 1.00 92.12 205 SER A C 1
ATOM 1636 O O . SER A 1 205 ? -28.198 -9.513 42.297 1.00 92.12 205 SER A O 1
ATOM 1638 N N . GLU A 1 206 ? -30.380 -9.079 42.036 1.00 88.69 206 GLU A N 1
ATOM 1639 C CA . GLU A 1 206 ? -30.578 -8.575 43.402 1.00 88.69 206 GLU A CA 1
ATOM 1640 C C . GLU A 1 206 ? -30.527 -9.699 44.451 1.00 88.69 206 GLU A C 1
ATOM 1642 O O . GLU A 1 206 ? -29.937 -9.515 45.521 1.00 88.69 206 GLU A O 1
ATOM 1647 N N . TYR A 1 207 ? -31.093 -10.864 44.122 1.00 83.19 207 TYR A N 1
ATOM 1648 C CA . TYR A 1 207 ? -31.195 -12.037 44.990 1.00 83.19 207 TYR A CA 1
ATOM 1649 C C . TYR A 1 207 ? -30.659 -13.305 44.286 1.00 83.19 207 TYR A C 1
ATOM 1651 O O . TYR A 1 207 ? -29.993 -13.213 43.251 1.00 83.19 207 TYR A O 1
ATOM 1659 N N . GLY A 1 208 ? -30.848 -14.468 44.921 1.00 78.75 208 GLY A N 1
ATOM 1660 C CA . GLY A 1 208 ? -30.419 -15.774 44.412 1.00 78.75 208 GLY A CA 1
ATOM 1661 C C . GLY A 1 208 ? -29.041 -16.241 44.905 1.00 78.75 208 GLY A C 1
ATOM 1662 O O . GLY A 1 208 ? -28.196 -15.467 45.361 1.00 78.75 208 GLY A O 1
ATOM 1663 N N . MET A 1 209 ? -28.796 -17.551 44.837 1.00 86.25 209 MET A N 1
ATOM 1664 C CA . MET A 1 209 ? -27.456 -18.135 44.951 1.00 86.25 209 MET A CA 1
ATOM 1665 C C . MET A 1 209 ? -27.242 -19.185 43.852 1.00 86.25 209 MET A C 1
ATOM 1667 O O . MET A 1 209 ? -27.831 -20.265 43.961 1.00 86.25 209 MET A O 1
ATOM 1671 N N . PRO A 1 210 ? -26.346 -18.932 42.875 1.00 90.12 210 PRO A N 1
ATOM 1672 C CA . PRO A 1 210 ? -25.504 -17.731 42.733 1.00 90.12 210 PRO A CA 1
ATOM 1673 C C . PRO A 1 210 ? -26.282 -16.509 42.203 1.00 90.12 210 PRO A C 1
ATOM 1675 O O . PRO A 1 210 ? -27.040 -16.632 41.256 1.00 90.12 210 PRO A O 1
ATOM 1678 N N . ASN A 1 211 ? -26.027 -15.311 42.742 1.00 91.81 211 ASN A N 1
ATOM 1679 C CA . ASN A 1 211 ? -26.631 -14.052 42.264 1.00 91.81 211 ASN A CA 1
ATOM 1680 C C . ASN A 1 211 ? -25.844 -13.368 41.129 1.00 91.81 211 ASN A C 1
ATOM 1682 O O . ASN A 1 211 ? -25.999 -12.171 40.873 1.00 91.81 211 ASN A O 1
ATOM 1686 N N . TYR A 1 212 ? -24.912 -14.079 40.494 1.00 93.88 212 TYR A N 1
ATOM 1687 C CA . TYR A 1 212 ? -24.144 -13.533 39.384 1.00 93.88 212 TYR A CA 1
ATOM 1688 C C . TYR A 1 212 ? -23.648 -14.609 38.424 1.00 93.88 212 TYR A C 1
ATOM 1690 O O . TYR A 1 212 ? -23.399 -15.750 38.816 1.00 93.88 212 TYR A O 1
ATOM 1698 N N . THR A 1 213 ? -23.402 -14.187 37.184 1.00 93.69 213 THR A N 1
ATOM 1699 C CA . THR A 1 213 ? -22.696 -14.972 36.165 1.00 93.69 213 THR A CA 1
ATOM 1700 C C . THR A 1 213 ? -21.539 -14.166 35.600 1.00 93.69 213 THR A C 1
ATOM 1702 O O . THR A 1 213 ? -21.688 -12.981 35.295 1.00 93.69 213 THR A O 1
ATOM 1705 N N . ILE A 1 214 ? -20.381 -14.811 35.453 1.00 92.31 214 ILE A N 1
ATOM 1706 C CA . ILE A 1 214 ? -19.164 -14.207 34.904 1.00 92.31 214 ILE A CA 1
ATOM 1707 C C . ILE A 1 214 ? -19.006 -14.594 33.434 1.00 92.31 214 ILE A C 1
ATOM 1709 O O . ILE A 1 214 ? -19.065 -15.771 33.085 1.00 92.31 214 ILE A O 1
ATOM 1713 N N . TYR A 1 215 ? -18.704 -13.604 32.598 1.00 90.88 215 TYR A N 1
ATOM 1714 C CA . TYR A 1 215 ? -18.374 -13.771 31.187 1.00 90.88 215 TYR A CA 1
ATOM 1715 C C . TYR A 1 215 ? -16.982 -13.197 30.922 1.00 90.88 215 TYR A C 1
ATOM 1717 O O . TYR A 1 215 ? -16.736 -12.020 31.180 1.00 90.88 215 TYR A O 1
ATOM 1725 N N . SER A 1 216 ? -16.063 -14.022 30.420 1.00 87.94 216 SER A N 1
ATOM 1726 C CA . SER A 1 216 ? -14.638 -13.677 30.252 1.00 87.94 216 SER A CA 1
ATOM 1727 C C . SER A 1 216 ? -14.238 -13.278 28.827 1.00 87.94 216 SER A C 1
ATOM 1729 O O . SER A 1 216 ? -13.132 -12.794 28.602 1.00 87.94 216 SER A O 1
ATOM 1731 N N . THR A 1 217 ? -15.122 -13.496 27.858 1.00 86.06 217 THR A N 1
ATOM 1732 C CA . THR A 1 217 ? -14.910 -13.276 26.421 1.00 86.06 217 THR A CA 1
ATOM 1733 C C . THR A 1 217 ? -15.476 -11.987 25.797 1.00 86.06 217 THR A C 1
ATOM 1735 O O . THR A 1 217 ? -15.120 -11.746 24.638 1.00 86.06 217 THR A O 1
ATOM 1738 N N . PRO A 1 218 ? -1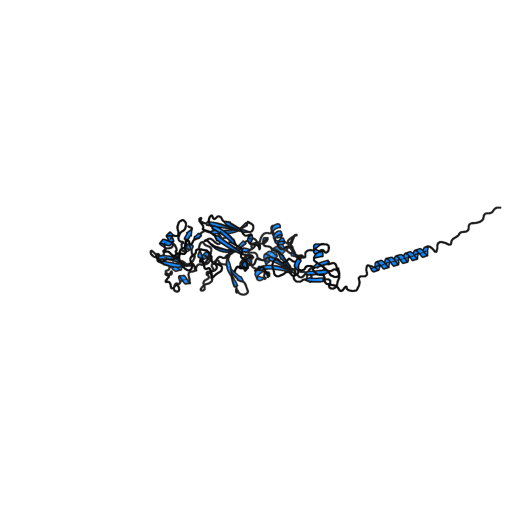6.308 -11.152 26.463 1.00 89.38 218 PRO A N 1
ATOM 1739 C CA . PRO A 1 218 ? -16.857 -9.950 25.837 1.00 89.38 218 PRO A CA 1
ATOM 1740 C C . PRO A 1 218 ? -15.790 -9.013 25.271 1.00 89.38 218 PRO A C 1
ATOM 1742 O O . PRO A 1 218 ? -14.714 -8.830 25.856 1.00 89.38 218 PRO A O 1
ATOM 1745 N N . LYS A 1 219 ? -16.101 -8.393 24.128 1.00 90.69 219 LYS A N 1
ATOM 1746 C CA . LYS A 1 219 ? -15.216 -7.436 23.455 1.00 90.69 219 LYS A CA 1
ATOM 1747 C C . LYS A 1 219 ? -15.954 -6.533 22.468 1.00 90.69 219 LYS A C 1
ATOM 1749 O O . LYS A 1 219 ? -16.972 -6.941 21.920 1.00 90.69 219 LYS A O 1
ATOM 1754 N N . SER A 1 220 ? -15.385 -5.362 22.189 1.00 91.00 220 SER A N 1
ATOM 1755 C CA . SER A 1 220 ? -15.854 -4.452 21.136 1.00 91.00 220 SER A CA 1
ATOM 1756 C C . SER A 1 220 ? -14.692 -3.834 20.368 1.00 91.00 220 SER A C 1
ATOM 1758 O O . SER A 1 220 ? -13.695 -3.427 20.969 1.00 91.00 220 SER A O 1
ATOM 1760 N N . ASP A 1 221 ? -14.849 -3.749 19.050 1.00 91.19 221 ASP A N 1
ATOM 1761 C CA . ASP A 1 221 ? -13.875 -3.201 18.107 1.00 91.19 221 ASP A CA 1
ATOM 1762 C C . ASP A 1 221 ? -14.253 -1.780 17.695 1.00 91.19 221 ASP A C 1
ATOM 1764 O O . ASP A 1 221 ? -15.433 -1.470 17.522 1.00 91.19 221 ASP A O 1
ATOM 1768 N N . PHE A 1 222 ? -13.242 -0.932 17.508 1.00 91.88 222 PHE A N 1
ATOM 1769 C CA . PHE A 1 222 ? -13.379 0.473 17.139 1.00 91.88 222 PHE A CA 1
ATOM 1770 C C . PHE A 1 222 ? -12.346 0.855 16.079 1.00 91.88 222 PHE A C 1
ATOM 1772 O O . PHE A 1 222 ? -11.137 0.681 16.274 1.00 91.88 222 PHE A O 1
ATOM 1779 N N . LEU A 1 223 ? -12.820 1.411 14.963 1.00 91.88 223 LEU A N 1
ATOM 1780 C CA . LEU A 1 223 ? -11.958 1.964 13.920 1.00 91.88 223 LEU A CA 1
ATOM 1781 C C . LEU A 1 223 ? -11.471 3.363 14.306 1.00 91.88 223 LEU A C 1
ATOM 1783 O O . LEU A 1 223 ? -12.141 4.086 15.044 1.00 91.88 223 LEU A O 1
ATOM 1787 N N . ILE A 1 224 ? -10.302 3.747 13.789 1.00 92.50 224 ILE A N 1
ATOM 1788 C CA . ILE A 1 224 ? -9.646 5.019 14.137 1.00 92.50 224 ILE A CA 1
ATOM 1789 C C . ILE A 1 224 ? -8.926 5.694 12.962 1.00 92.50 224 ILE A C 1
ATOM 1791 O O . ILE A 1 224 ? -8.072 6.553 13.173 1.00 92.50 224 ILE A O 1
ATOM 1795 N N . TYR A 1 225 ? -9.199 5.291 11.723 1.00 90.31 225 TYR A N 1
ATOM 1796 C CA . TYR A 1 225 ? -8.427 5.760 10.570 1.00 90.31 225 TYR A CA 1
ATOM 1797 C C . TYR A 1 225 ? -8.516 7.282 10.370 1.00 90.31 225 TYR A C 1
ATOM 1799 O O . TYR A 1 225 ? -7.558 7.872 9.901 1.00 90.31 225 TYR A O 1
ATOM 1807 N N . ASN A 1 226 ? -9.579 7.956 10.825 1.00 92.38 226 ASN A N 1
ATOM 1808 C CA . ASN A 1 226 ? -9.671 9.420 10.805 1.00 92.38 226 ASN A CA 1
ATOM 1809 C C . ASN A 1 226 ? -8.677 10.116 11.747 1.00 92.38 226 ASN A C 1
ATOM 1811 O O . ASN A 1 226 ? -8.475 11.316 11.587 1.00 92.38 226 ASN A O 1
ATOM 1815 N N . ALA A 1 227 ? -8.053 9.412 12.699 1.00 95.06 227 ALA A N 1
ATOM 1816 C CA . ALA A 1 227 ? -6.981 9.968 13.528 1.00 95.06 227 ALA A CA 1
ATOM 1817 C C . ALA A 1 227 ? -5.620 9.943 12.821 1.00 95.06 227 ALA A C 1
ATOM 1819 O O . ALA A 1 227 ? -4.675 10.570 13.294 1.00 95.06 227 ALA A O 1
ATOM 1820 N N . ILE A 1 228 ? -5.508 9.222 11.705 1.00 94.81 228 ILE A N 1
ATOM 1821 C CA . ILE A 1 228 ? -4.262 8.981 10.984 1.00 94.81 228 ILE A CA 1
ATOM 1822 C C . ILE A 1 228 ? -4.408 9.602 9.603 1.00 94.81 228 ILE A C 1
ATOM 1824 O O . ILE A 1 228 ? -5.361 9.319 8.884 1.00 94.81 228 ILE A O 1
ATOM 1828 N N . LYS A 1 229 ? -3.460 10.444 9.202 1.00 92.19 229 LYS A N 1
ATOM 1829 C CA . LYS A 1 229 ? -3.525 11.065 7.882 1.00 92.19 229 LYS A CA 1
ATOM 1830 C C . LYS A 1 229 ? -3.394 9.990 6.791 1.00 92.19 229 LYS A C 1
ATOM 1832 O O . LYS A 1 229 ? -2.373 9.294 6.786 1.00 92.19 229 LYS A O 1
ATOM 1837 N N . PRO A 1 230 ? -4.343 9.872 5.839 1.00 91.50 230 PRO A N 1
ATOM 1838 C CA . PRO A 1 230 ? -4.195 8.981 4.694 1.00 91.50 230 PRO A CA 1
ATOM 1839 C C . PRO A 1 230 ? -2.886 9.266 3.952 1.00 91.50 230 PRO A C 1
ATOM 1841 O O . PRO A 1 230 ? -2.660 10.385 3.494 1.00 91.50 230 PRO A O 1
ATOM 1844 N N . THR A 1 231 ? -1.999 8.277 3.872 1.00 90.81 231 THR A N 1
ATOM 1845 C CA . THR A 1 231 ? -0.643 8.473 3.342 1.00 90.81 231 THR A CA 1
ATOM 1846 C C . THR A 1 231 ? -0.178 7.240 2.596 1.00 90.81 231 THR A C 1
ATOM 1848 O O . THR A 1 231 ? -0.302 6.122 3.098 1.00 90.81 231 THR A O 1
ATOM 1851 N N . VAL A 1 232 ? 0.412 7.447 1.418 1.00 91.12 232 VAL A N 1
ATOM 1852 C CA . VAL A 1 232 ? 1.092 6.373 0.697 1.00 91.12 232 VAL A CA 1
ATOM 1853 C C . VAL A 1 232 ? 2.471 6.135 1.293 1.00 91.12 232 VAL A C 1
ATOM 1855 O O . VAL A 1 232 ? 3.361 6.978 1.198 1.00 91.12 232 VAL A O 1
ATOM 1858 N N . CYS A 1 233 ? 2.654 4.953 1.862 1.00 90.56 233 CYS A N 1
ATOM 1859 C CA . CYS A 1 233 ? 3.848 4.567 2.601 1.00 90.56 233 CYS A CA 1
ATOM 1860 C C . CYS A 1 233 ? 4.957 4.025 1.695 1.00 90.56 233 CYS A C 1
ATOM 1862 O O . CYS A 1 233 ? 6.137 4.263 1.944 1.00 90.56 233 CYS A O 1
ATOM 1864 N N . ALA A 1 234 ? 4.588 3.311 0.632 1.00 89.25 234 ALA A N 1
ATOM 1865 C CA . ALA A 1 234 ? 5.518 2.835 -0.382 1.00 89.25 234 ALA A CA 1
ATOM 1866 C C . ALA A 1 234 ? 4.784 2.412 -1.657 1.00 89.25 234 ALA A C 1
ATOM 1868 O O . ALA A 1 234 ? 3.574 2.176 -1.640 1.00 89.25 234 ALA A O 1
ATOM 1869 N N . ASN A 1 235 ? 5.546 2.276 -2.739 1.00 89.00 235 ASN A N 1
ATOM 1870 C CA . ASN A 1 235 ? 5.096 1.684 -3.991 1.00 89.00 235 ASN A CA 1
ATOM 1871 C C . ASN A 1 235 ? 5.997 0.502 -4.365 1.00 89.00 235 ASN A C 1
ATOM 1873 O O . ASN A 1 235 ? 7.221 0.640 -4.404 1.00 89.00 235 ASN A O 1
ATOM 1877 N N . ARG A 1 236 ? 5.407 -0.659 -4.657 1.00 87.44 236 ARG A N 1
ATOM 1878 C CA . ARG A 1 236 ? 6.124 -1.891 -5.009 1.00 87.44 236 ARG A CA 1
ATOM 1879 C C . ARG A 1 236 ? 5.733 -2.369 -6.412 1.00 87.44 236 ARG A C 1
ATOM 1881 O O . ARG A 1 236 ? 4.644 -2.922 -6.572 1.00 87.44 236 ARG A O 1
ATOM 1888 N N . PRO A 1 237 ? 6.585 -2.149 -7.427 1.00 87.19 237 PRO A N 1
ATOM 1889 C CA . PRO A 1 237 ? 6.461 -2.798 -8.735 1.00 87.19 237 PRO A CA 1
ATOM 1890 C C . PRO A 1 237 ? 6.980 -4.248 -8.670 1.00 87.19 237 PRO A C 1
ATOM 1892 O O . PRO A 1 237 ? 7.089 -4.812 -7.580 1.00 87.19 237 PRO A O 1
ATOM 1895 N N . SER A 1 238 ? 7.305 -4.852 -9.818 1.00 76.00 238 SER A N 1
ATOM 1896 C CA . SER A 1 238 ? 7.931 -6.179 -9.876 1.00 76.00 238 SER A CA 1
ATOM 1897 C C . SER A 1 238 ? 9.152 -6.310 -8.969 1.00 76.00 238 SER A C 1
ATOM 1899 O O . SER A 1 238 ? 10.007 -5.419 -8.945 1.00 76.00 238 SER A O 1
ATOM 1901 N N . ILE A 1 239 ? 9.232 -7.444 -8.257 1.00 69.06 239 ILE A N 1
ATOM 1902 C CA . ILE A 1 239 ? 10.389 -7.811 -7.426 1.00 69.06 239 ILE A CA 1
ATOM 1903 C C . ILE A 1 239 ? 11.368 -8.790 -8.063 1.00 69.06 239 ILE A C 1
ATOM 1905 O O . ILE A 1 239 ? 12.389 -9.145 -7.472 1.00 69.06 239 ILE A O 1
ATOM 1909 N N . VAL A 1 240 ? 11.092 -9.203 -9.296 1.00 65.94 240 VAL A N 1
ATOM 1910 C CA . VAL A 1 240 ? 11.933 -10.167 -9.999 1.00 65.94 240 VAL A CA 1
ATOM 1911 C C . VAL A 1 240 ? 13.338 -9.564 -10.205 1.00 65.94 240 VAL A C 1
ATOM 1913 O O . VAL A 1 240 ? 13.485 -8.386 -10.534 1.00 65.94 240 VAL A O 1
ATOM 1916 N N . TYR A 1 241 ? 14.373 -10.361 -9.914 1.00 62.03 241 TYR A N 1
ATOM 1917 C CA . TYR A 1 241 ? 15.802 -9.994 -9.970 1.00 62.03 241 TYR A CA 1
ATOM 1918 C C . TYR A 1 241 ? 16.252 -8.838 -9.071 1.00 62.03 241 TYR A C 1
ATOM 1920 O O . TYR A 1 241 ? 17.325 -8.276 -9.265 1.00 62.03 241 TYR A O 1
ATOM 1928 N N . SER A 1 242 ? 15.467 -8.506 -8.048 1.00 59.88 242 SER A N 1
ATOM 1929 C CA . SER A 1 242 ? 15.778 -7.419 -7.120 1.00 59.88 242 SER A CA 1
ATOM 1930 C C . SER A 1 242 ? 16.269 -7.956 -5.773 1.00 59.88 242 SER A C 1
ATOM 1932 O O . SER A 1 242 ? 15.657 -7.720 -4.737 1.00 59.88 242 SER A O 1
ATOM 1934 N N . PHE A 1 243 ? 17.359 -8.723 -5.792 1.00 60.81 243 PHE A N 1
ATOM 1935 C CA . PHE A 1 243 ? 17.919 -9.378 -4.608 1.00 60.81 243 PHE A CA 1
ATOM 1936 C C . PHE A 1 243 ? 19.445 -9.228 -4.540 1.00 60.81 243 PHE A C 1
ATOM 1938 O O . PHE A 1 243 ? 20.088 -9.003 -5.569 1.00 60.81 243 PHE A O 1
ATOM 1945 N N . PRO A 1 244 ? 20.051 -9.380 -3.346 1.00 59.44 244 PRO A N 1
ATOM 1946 C CA . PRO A 1 244 ? 21.497 -9.467 -3.226 1.00 59.44 244 PRO A CA 1
ATOM 1947 C C . PRO A 1 244 ? 22.032 -10.635 -4.063 1.00 59.44 244 PRO A C 1
ATOM 1949 O O . PRO A 1 244 ? 21.646 -11.785 -3.851 1.00 59.44 244 PRO A O 1
ATOM 1952 N N . PHE A 1 245 ? 22.926 -10.355 -5.007 1.00 57.25 245 PHE A N 1
ATOM 1953 C CA . PHE A 1 245 ? 23.551 -11.366 -5.860 1.00 57.25 245 PHE A CA 1
ATOM 1954 C C . PHE A 1 245 ? 25.071 -11.250 -5.740 1.00 57.25 245 PHE A C 1
ATOM 1956 O O . PHE A 1 245 ? 25.620 -10.153 -5.800 1.00 57.25 245 PHE A O 1
ATOM 1963 N N . GLU A 1 246 ? 25.748 -12.380 -5.505 1.00 53.91 246 GLU A N 1
ATOM 1964 C CA . GLU A 1 246 ? 27.218 -12.470 -5.425 1.00 53.91 246 GLU A CA 1
ATOM 1965 C C . GLU A 1 246 ? 27.885 -11.391 -4.537 1.00 53.91 246 GLU A C 1
ATOM 1967 O O . GLU A 1 246 ? 28.885 -10.777 -4.907 1.00 53.91 246 GLU A O 1
ATOM 1972 N N . ASN A 1 247 ? 27.346 -11.167 -3.331 1.00 54.06 247 ASN A N 1
ATOM 1973 C CA . ASN A 1 247 ? 27.812 -10.161 -2.358 1.00 54.06 247 ASN A CA 1
ATOM 1974 C C . ASN A 1 247 ? 27.647 -8.689 -2.788 1.00 54.06 247 ASN A C 1
ATOM 1976 O O . ASN A 1 247 ? 28.253 -7.811 -2.170 1.00 54.06 247 ASN A O 1
ATOM 1980 N N . ARG A 1 248 ? 26.829 -8.393 -3.805 1.00 55.66 248 ARG A N 1
ATOM 1981 C CA . ARG A 1 248 ? 26.410 -7.025 -4.141 1.00 55.66 248 ARG A CA 1
ATOM 1982 C C . ARG A 1 248 ? 24.930 -6.832 -3.867 1.00 55.66 248 ARG A C 1
ATOM 1984 O O . ARG A 1 248 ? 24.111 -7.707 -4.141 1.00 55.66 248 ARG A O 1
ATOM 1991 N N . ASP A 1 249 ? 24.611 -5.672 -3.311 1.00 64.62 249 ASP A N 1
ATOM 1992 C CA . ASP A 1 249 ? 23.247 -5.271 -3.010 1.00 64.62 249 ASP A CA 1
ATOM 1993 C C . ASP A 1 249 ? 22.685 -4.430 -4.164 1.00 64.62 249 ASP A C 1
ATOM 1995 O O . ASP A 1 249 ? 23.029 -3.260 -4.323 1.00 64.62 249 ASP A O 1
ATOM 1999 N N . TYR A 1 250 ? 21.832 -5.051 -4.980 1.00 65.75 250 TYR A N 1
ATOM 2000 C CA . TYR A 1 250 ? 21.141 -4.400 -6.097 1.00 65.75 250 TYR A CA 1
ATOM 2001 C C . TYR A 1 250 ? 19.786 -3.798 -5.696 1.00 65.75 250 TYR A C 1
ATOM 2003 O O . TYR A 1 250 ? 19.082 -3.227 -6.532 1.00 65.75 250 TYR A O 1
ATOM 2011 N N . THR A 1 251 ? 19.417 -3.886 -4.414 1.00 62.94 251 THR A N 1
ATOM 2012 C CA . THR A 1 251 ? 18.117 -3.417 -3.917 1.00 62.94 251 THR A CA 1
ATOM 2013 C C . THR A 1 251 ? 18.015 -1.891 -3.863 1.00 62.94 251 THR A C 1
ATOM 2015 O O . THR A 1 251 ? 16.907 -1.366 -3.830 1.00 62.94 251 THR A O 1
ATOM 2018 N N . GLY A 1 252 ? 19.136 -1.168 -3.968 1.00 66.31 252 GLY A N 1
ATOM 2019 C CA . GLY A 1 252 ? 19.164 0.281 -4.192 1.00 66.31 252 GLY A CA 1
ATOM 2020 C C . GLY A 1 252 ? 18.336 1.073 -3.172 1.00 66.31 252 GLY A C 1
ATOM 2021 O O . GLY A 1 252 ? 18.535 0.943 -1.968 1.00 66.31 252 GLY A O 1
ATOM 2022 N N . ASP A 1 253 ? 17.405 1.896 -3.658 1.00 66.88 253 ASP A N 1
ATOM 2023 C CA . ASP A 1 253 ? 16.515 2.735 -2.839 1.00 66.88 253 ASP A CA 1
ATOM 2024 C C . ASP A 1 253 ? 15.338 1.966 -2.200 1.00 66.88 253 ASP A C 1
ATOM 2026 O O . ASP A 1 253 ? 14.450 2.575 -1.588 1.00 66.88 253 ASP A O 1
ATOM 2030 N N . TRP A 1 254 ? 15.272 0.641 -2.347 1.00 69.94 254 TRP A N 1
ATOM 2031 C CA . TRP A 1 254 ? 14.229 -0.145 -1.699 1.00 69.94 254 TRP A CA 1
ATOM 2032 C C . TRP A 1 254 ? 14.397 -0.213 -0.196 1.00 69.94 254 TRP A C 1
ATOM 2034 O O . TRP A 1 254 ? 15.489 -0.383 0.341 1.00 69.94 254 TRP A O 1
ATOM 2044 N N . ALA A 1 255 ? 13.264 -0.141 0.495 1.00 61.16 255 ALA A N 1
ATOM 2045 C CA . ALA A 1 255 ? 13.241 -0.436 1.910 1.00 61.16 255 ALA A CA 1
ATOM 2046 C C . ALA A 1 255 ? 12.937 -1.913 2.146 1.00 61.16 255 ALA A C 1
ATOM 2048 O O . ALA A 1 255 ? 11.978 -2.471 1.601 1.00 61.16 255 ALA A O 1
ATOM 2049 N N . HIS A 1 256 ? 13.693 -2.493 3.066 1.00 64.25 256 HIS A N 1
ATOM 2050 C CA . HIS A 1 256 ? 13.468 -3.829 3.597 1.00 64.25 256 HIS A CA 1
ATOM 2051 C C . HIS A 1 256 ? 12.801 -3.730 4.962 1.00 64.25 256 HIS A C 1
ATOM 2053 O O . HIS A 1 256 ? 13.203 -2.918 5.798 1.00 64.25 256 HIS A O 1
ATOM 2059 N N . LEU A 1 257 ? 11.787 -4.558 5.198 1.00 59.06 257 LEU A N 1
ATOM 2060 C CA . LEU A 1 257 ? 11.226 -4.761 6.531 1.00 59.06 257 LEU A CA 1
ATOM 2061 C C . LEU A 1 257 ? 11.458 -6.200 6.961 1.00 59.06 257 LEU A C 1
ATOM 2063 O O . LEU A 1 257 ? 11.307 -7.119 6.168 1.00 59.06 257 LEU A O 1
ATOM 2067 N N . THR A 1 258 ? 11.800 -6.405 8.227 1.00 55.56 258 THR A N 1
ATOM 2068 C CA . THR A 1 258 ? 11.922 -7.744 8.806 1.00 55.56 258 THR A CA 1
ATOM 2069 C C . THR A 1 258 ? 10.730 -8.049 9.705 1.00 55.56 258 THR A C 1
ATOM 2071 O O . THR A 1 258 ? 10.272 -7.191 10.473 1.00 55.56 258 THR A O 1
ATOM 2074 N N . TRP A 1 259 ? 10.232 -9.283 9.616 1.00 44.66 259 TRP A N 1
ATOM 2075 C CA . TRP A 1 259 ? 9.209 -9.835 10.503 1.00 44.66 259 TRP A CA 1
ATOM 2076 C C . TRP A 1 259 ? 9.653 -11.187 11.094 1.00 44.66 259 TRP A C 1
ATOM 2078 O O . TRP A 1 259 ? 10.353 -11.965 10.442 1.00 44.66 259 TRP A O 1
ATOM 2088 N N . GLY A 1 260 ? 9.252 -11.447 12.345 1.00 47.97 260 GLY A N 1
ATOM 2089 C CA . GLY A 1 260 ? 9.674 -12.602 13.148 1.00 47.97 260 GLY A CA 1
ATOM 2090 C C . GLY A 1 260 ? 10.976 -12.386 13.933 1.00 47.97 260 GLY A C 1
ATOM 2091 O O . GLY A 1 260 ? 11.746 -11.463 13.660 1.00 47.97 260 GLY A O 1
ATOM 2092 N N . ASP A 1 261 ? 11.229 -13.245 14.923 1.00 42.00 261 ASP A N 1
ATOM 2093 C CA . ASP A 1 261 ? 12.480 -13.228 15.684 1.00 42.00 261 ASP A CA 1
ATOM 2094 C C . ASP A 1 261 ? 13.646 -13.642 14.762 1.00 42.00 261 ASP A C 1
ATOM 2096 O O . ASP A 1 261 ? 13.623 -14.709 14.148 1.00 42.00 261 ASP A O 1
ATOM 2100 N N . ASN A 1 262 ? 14.687 -12.807 14.677 1.00 45.06 262 ASN A N 1
ATOM 2101 C CA . ASN A 1 262 ? 15.938 -13.049 13.934 1.00 45.06 262 ASN A CA 1
ATOM 2102 C C . ASN A 1 262 ? 15.855 -13.052 12.391 1.00 45.06 262 ASN A C 1
ATOM 2104 O O . ASN A 1 262 ? 16.382 -13.966 11.758 1.00 45.06 262 ASN A O 1
ATOM 2108 N N . ASN A 1 263 ? 15.286 -12.011 11.768 1.00 47.19 263 ASN A N 1
ATOM 2109 C CA . ASN A 1 263 ? 15.382 -11.768 10.311 1.00 47.19 263 ASN A CA 1
ATOM 2110 C C . ASN A 1 263 ? 14.882 -12.923 9.418 1.00 47.19 263 ASN A C 1
ATOM 2112 O O . ASN A 1 263 ? 15.296 -13.024 8.265 1.00 47.19 263 ASN A O 1
ATOM 2116 N N . GLN A 1 264 ? 14.019 -13.807 9.925 1.00 43.16 264 GLN A N 1
ATOM 2117 C CA . GLN A 1 264 ? 13.628 -15.009 9.178 1.00 43.16 264 GLN A CA 1
ATOM 2118 C C . GLN A 1 264 ? 12.759 -14.694 7.952 1.00 43.16 264 GLN A C 1
ATOM 2120 O O . GLN A 1 264 ? 12.761 -15.473 7.002 1.00 43.16 264 GLN A O 1
ATOM 2125 N N . TYR A 1 265 ? 12.079 -13.541 7.940 1.00 50.91 265 TYR A N 1
ATOM 2126 C CA . TYR A 1 265 ? 11.272 -13.081 6.812 1.00 50.91 265 TYR A CA 1
ATOM 2127 C C . TYR A 1 265 ? 11.599 -11.615 6.498 1.00 50.91 265 TYR A C 1
ATOM 2129 O O . TYR A 1 265 ? 11.175 -10.706 7.215 1.00 50.91 265 TYR A O 1
ATOM 2137 N N . ILE A 1 266 ? 12.390 -11.390 5.445 1.00 54.75 266 ILE A N 1
ATOM 2138 C CA . ILE A 1 266 ? 12.558 -10.070 4.824 1.00 54.75 266 ILE A CA 1
ATOM 2139 C C . ILE A 1 266 ? 11.370 -9.877 3.880 1.00 54.75 266 ILE A C 1
ATOM 2141 O O . ILE A 1 266 ? 11.150 -10.684 2.981 1.00 54.75 266 ILE A O 1
ATOM 2145 N N . VAL A 1 267 ? 10.581 -8.836 4.121 1.00 60.03 267 VAL A N 1
ATOM 2146 C CA . VAL A 1 267 ? 9.480 -8.413 3.262 1.00 60.03 267 VAL A CA 1
ATOM 2147 C C . VAL A 1 267 ? 9.977 -7.252 2.412 1.00 60.03 267 VAL A C 1
ATOM 2149 O O . VAL A 1 267 ? 10.298 -6.179 2.938 1.00 60.03 267 VAL A O 1
ATOM 2152 N N . ASP A 1 268 ? 10.011 -7.466 1.098 1.00 62.44 268 ASP A N 1
ATOM 2153 C CA . ASP A 1 268 ? 10.308 -6.421 0.122 1.00 62.44 268 ASP A CA 1
ATOM 2154 C C . ASP A 1 268 ? 9.194 -5.373 0.165 1.00 62.44 268 ASP A C 1
ATOM 2156 O O . ASP A 1 268 ? 8.065 -5.598 -0.289 1.00 62.44 268 ASP A O 1
ATOM 2160 N N . SER A 1 269 ? 9.509 -4.220 0.758 1.00 61.72 269 SER A N 1
ATOM 2161 C CA . SER A 1 269 ? 8.516 -3.195 1.090 1.00 61.72 269 SER A CA 1
ATOM 2162 C C . SER A 1 269 ? 8.417 -2.076 0.041 1.00 61.72 269 SER A C 1
ATOM 2164 O O . SER A 1 269 ? 7.636 -1.141 0.205 1.00 61.72 269 SER A O 1
ATOM 2166 N N . GLY A 1 270 ? 9.157 -2.216 -1.068 1.00 68.75 270 GLY A N 1
ATOM 2167 C CA . GLY A 1 270 ? 9.124 -1.343 -2.244 1.00 68.75 270 GLY A CA 1
ATOM 2168 C C . GLY A 1 270 ? 9.903 -0.032 -2.090 1.00 68.75 270 GLY A C 1
ATOM 2169 O O . GLY A 1 270 ? 10.696 0.155 -1.164 1.00 68.75 270 GLY A O 1
ATOM 2170 N N . PHE A 1 271 ? 9.659 0.898 -3.015 1.00 71.25 271 PHE A N 1
ATOM 2171 C CA . PHE A 1 271 ? 10.163 2.266 -2.942 1.00 71.25 271 PHE A CA 1
ATOM 2172 C C . PHE A 1 271 ? 9.381 3.033 -1.879 1.00 71.25 271 PHE A C 1
ATOM 2174 O O . PHE A 1 271 ? 8.204 3.356 -2.071 1.00 71.25 271 PHE A O 1
ATOM 2181 N N . VAL A 1 272 ? 10.030 3.337 -0.755 1.00 72.44 272 VAL A N 1
ATOM 2182 C CA . VAL A 1 272 ? 9.440 4.213 0.263 1.00 72.44 272 VAL A CA 1
ATOM 2183 C C . VAL A 1 272 ? 9.341 5.609 -0.319 1.00 72.44 272 VAL A C 1
ATOM 2185 O O . VAL A 1 272 ? 10.336 6.185 -0.766 1.00 72.44 272 VAL A O 1
ATOM 2188 N N . ASN A 1 273 ? 8.128 6.158 -0.315 1.00 62.84 273 ASN A N 1
ATOM 2189 C CA . ASN A 1 273 ? 7.894 7.490 -0.843 1.00 62.84 273 ASN A CA 1
ATOM 2190 C C . ASN A 1 273 ? 8.605 8.523 0.028 1.00 62.84 273 ASN A C 1
ATOM 2192 O O . ASN A 1 273 ? 8.083 8.996 1.034 1.00 62.84 273 ASN A O 1
ATOM 2196 N N . LYS A 1 274 ? 9.790 8.948 -0.406 1.00 52.06 274 LYS A N 1
ATOM 2197 C CA . LYS A 1 274 ? 10.320 10.248 -0.012 1.00 52.06 274 LYS A CA 1
ATOM 2198 C C . LYS A 1 274 ? 9.535 11.277 -0.817 1.00 52.06 274 LYS A C 1
ATOM 2200 O O . LYS A 1 274 ? 9.786 11.462 -2.005 1.00 52.06 274 LYS A O 1
ATOM 2205 N N . VAL A 1 275 ? 8.570 11.928 -0.165 1.00 43.34 275 VAL A N 1
ATOM 2206 C CA . VAL A 1 275 ? 7.682 12.975 -0.718 1.00 43.34 275 VAL A CA 1
ATOM 2207 C C . VAL A 1 275 ? 8.449 14.054 -1.518 1.00 43.34 275 VAL A C 1
ATOM 2209 O O . VAL A 1 275 ? 7.878 14.726 -2.368 1.00 43.34 275 VAL A O 1
ATOM 2212 N N . SER A 1 276 ? 9.762 14.192 -1.313 1.00 40.47 276 SER A N 1
ATOM 2213 C CA . SER A 1 276 ? 10.640 15.144 -1.996 1.00 40.47 276 SER A CA 1
ATOM 2214 C C . SER A 1 276 ? 11.173 14.735 -3.384 1.00 40.47 276 SER A C 1
ATOM 2216 O O . SER A 1 276 ? 11.752 15.591 -4.047 1.00 40.47 276 SER A O 1
ATOM 2218 N N . ALA A 1 277 ? 11.014 13.488 -3.853 1.00 46.72 277 ALA A N 1
ATOM 2219 C CA . ALA A 1 277 ? 11.691 12.997 -5.071 1.00 46.72 277 ALA A CA 1
ATOM 2220 C C . ALA A 1 277 ? 10.859 13.033 -6.376 1.00 46.72 277 ALA A C 1
ATOM 2222 O O . ALA A 1 277 ? 11.328 12.575 -7.415 1.00 46.72 277 ALA A O 1
ATOM 2223 N N . GLY A 1 278 ? 9.638 13.579 -6.363 1.00 59.31 278 GLY A N 1
ATOM 2224 C CA . GLY A 1 278 ? 8.771 13.614 -7.556 1.00 59.31 278 GLY A CA 1
ATOM 2225 C C . GLY A 1 278 ? 7.971 12.330 -7.823 1.00 59.31 278 GLY A C 1
ATOM 2226 O O . GLY A 1 278 ? 7.341 12.238 -8.872 1.00 59.31 278 GLY A O 1
ATOM 2227 N N . GLY A 1 279 ? 7.958 11.398 -6.860 1.00 76.94 279 GLY A N 1
ATOM 2228 C CA . GLY A 1 279 ? 7.107 10.202 -6.838 1.00 76.94 279 GLY A CA 1
ATOM 2229 C C . GLY A 1 279 ? 7.545 9.084 -7.793 1.00 76.94 279 GLY A C 1
ATOM 2230 O O . GLY A 1 279 ? 8.015 9.331 -8.897 1.00 76.94 279 GLY A O 1
ATOM 2231 N N . PHE A 1 280 ? 7.380 7.833 -7.363 1.00 88.50 280 PHE A N 1
ATOM 2232 C CA . PHE A 1 280 ? 7.374 6.678 -8.256 1.00 88.50 280 PHE A CA 1
ATOM 2233 C C . PHE A 1 280 ? 5.965 6.498 -8.852 1.00 88.50 280 PHE A C 1
ATOM 2235 O O . PHE A 1 280 ? 4.989 6.535 -8.105 1.00 88.50 280 PHE A O 1
ATOM 2242 N N . PRO A 1 281 ? 5.819 6.162 -10.137 1.00 92.25 281 PRO A N 1
ATOM 2243 C CA . PRO A 1 281 ? 6.875 6.022 -11.136 1.00 92.25 281 PRO A CA 1
ATOM 2244 C C . PRO A 1 281 ? 7.151 7.326 -11.904 1.00 92.25 281 PRO A C 1
ATOM 2246 O O . PRO A 1 281 ? 6.278 8.188 -12.020 1.00 92.25 281 PRO A O 1
ATOM 2249 N N . THR A 1 282 ? 8.348 7.434 -12.490 1.00 93.25 282 THR A N 1
ATOM 2250 C CA . THR A 1 282 ? 8.677 8.480 -13.479 1.00 93.25 282 THR A CA 1
ATOM 2251 C C . THR A 1 282 ? 8.808 7.934 -14.900 1.00 93.25 282 THR A C 1
ATOM 2253 O O . THR A 1 282 ? 8.833 8.695 -15.866 1.00 93.25 282 THR A O 1
ATOM 2256 N N . THR A 1 283 ? 8.819 6.615 -15.057 1.00 94.56 283 THR A N 1
ATOM 2257 C CA . THR A 1 283 ? 8.708 5.916 -16.339 1.00 94.56 283 THR A CA 1
ATOM 2258 C C . THR A 1 283 ? 7.406 5.127 -16.401 1.00 94.56 283 THR A C 1
ATOM 2260 O O . THR A 1 283 ? 6.888 4.712 -15.372 1.00 94.56 283 THR A O 1
ATOM 2263 N N . GLY A 1 284 ? 6.847 4.900 -17.584 1.00 94.88 284 GLY A N 1
ATOM 2264 C CA . GLY A 1 284 ? 5.612 4.126 -17.724 1.00 94.88 284 GLY A CA 1
ATOM 2265 C C . GLY A 1 284 ? 5.546 3.377 -19.042 1.00 94.88 284 GLY A C 1
ATOM 2266 O O . GLY A 1 284 ? 6.285 3.686 -19.971 1.00 94.88 284 GLY A O 1
ATOM 2267 N N . PHE A 1 285 ? 4.665 2.388 -19.103 1.00 94.50 285 PHE A N 1
ATOM 2268 C CA . PHE A 1 285 ? 4.350 1.614 -20.298 1.00 94.50 285 PHE A CA 1
ATOM 2269 C C . PHE A 1 285 ? 2.952 0.996 -20.157 1.00 94.50 285 PHE A C 1
ATOM 2271 O O . PHE A 1 285 ? 2.380 0.994 -19.061 1.00 94.50 285 PHE A O 1
ATOM 2278 N N . ASP A 1 286 ? 2.384 0.482 -21.250 1.00 93.81 286 ASP A N 1
ATOM 2279 C CA . ASP A 1 286 ? 1.062 -0.152 -21.199 1.00 93.81 286 ASP A CA 1
ATOM 2280 C C . ASP A 1 286 ? 1.076 -1.412 -20.321 1.00 93.81 286 ASP A C 1
ATOM 2282 O O . ASP A 1 286 ? 1.996 -2.224 -20.390 1.00 93.81 286 ASP A O 1
ATOM 2286 N N . GLN A 1 287 ? 0.038 -1.591 -19.505 1.00 92.56 287 GLN A N 1
ATOM 2287 C CA . GLN A 1 287 ? -0.086 -2.647 -18.492 1.00 92.56 287 GLN A CA 1
ATOM 2288 C C . GLN A 1 287 ? 0.906 -2.561 -17.320 1.00 92.56 287 GLN A C 1
ATOM 2290 O O . GLN A 1 287 ? 0.906 -3.457 -16.467 1.00 92.56 287 GLN A O 1
ATOM 2295 N N . ALA A 1 288 ? 1.717 -1.500 -17.222 1.00 92.88 288 ALA A N 1
ATOM 2296 C CA . ALA A 1 288 ? 2.573 -1.283 -16.060 1.00 92.88 288 ALA A CA 1
ATOM 2297 C C . ALA A 1 288 ? 1.725 -1.255 -14.784 1.00 92.88 288 ALA A C 1
ATOM 2299 O O . ALA A 1 288 ? 0.671 -0.613 -14.735 1.00 92.88 288 ALA A O 1
ATOM 2300 N N . ARG A 1 289 ? 2.165 -1.966 -13.744 1.00 91.88 289 ARG A N 1
ATOM 2301 C CA . ARG A 1 289 ? 1.410 -2.081 -12.494 1.00 91.88 289 ARG A CA 1
ATOM 2302 C C . ARG A 1 289 ? 2.292 -2.192 -11.268 1.00 91.88 289 ARG A C 1
ATOM 2304 O O . ARG A 1 289 ? 3.383 -2.748 -11.320 1.00 91.88 289 ARG A O 1
ATOM 2311 N N . PHE A 1 290 ? 1.796 -1.672 -10.159 1.00 91.12 290 PHE A N 1
ATOM 2312 C CA . PHE A 1 290 ? 2.482 -1.701 -8.876 1.00 91.12 290 PHE A CA 1
ATOM 2313 C C . PHE A 1 290 ? 1.472 -1.722 -7.735 1.00 91.12 290 PHE A C 1
ATOM 2315 O O . PHE A 1 290 ? 0.326 -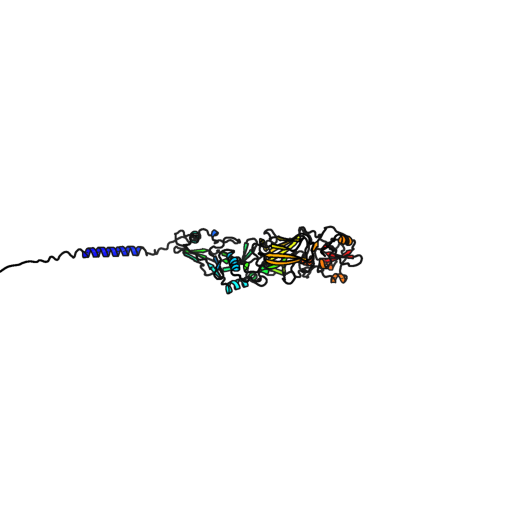1.296 -7.890 1.00 91.12 290 PHE A O 1
ATOM 2322 N N . LEU A 1 291 ? 1.902 -2.213 -6.581 1.00 90.81 291 LEU A N 1
ATOM 2323 C CA . LEU A 1 291 ? 1.145 -2.104 -5.344 1.00 90.81 291 LEU A CA 1
ATOM 2324 C C . LEU A 1 291 ? 1.470 -0.792 -4.653 1.00 90.81 291 LEU A C 1
ATOM 2326 O O . LEU A 1 291 ? 2.632 -0.408 -4.548 1.00 90.81 291 LEU A O 1
ATOM 2330 N N . MET A 1 292 ? 0.440 -0.135 -4.153 1.00 91.62 292 MET A N 1
ATOM 2331 C CA . MET A 1 292 ? 0.531 1.090 -3.381 1.00 91.62 292 MET A CA 1
ATOM 2332 C C . MET A 1 292 ? 0.089 0.790 -1.953 1.00 91.62 292 MET A C 1
ATOM 2334 O O . MET A 1 292 ? -1.077 0.470 -1.738 1.00 91.62 292 MET A O 1
ATOM 2338 N N . PHE A 1 293 ? 1.004 0.901 -0.988 1.00 91.25 293 PHE A N 1
ATOM 2339 C CA . PHE A 1 293 ? 0.700 0.701 0.430 1.00 91.25 293 PHE A CA 1
ATOM 2340 C C . PHE A 1 293 ? 0.200 2.001 1.052 1.00 91.25 293 PHE A C 1
ATOM 2342 O O . PHE A 1 293 ? 0.844 3.040 0.911 1.00 91.25 293 PHE A O 1
ATOM 2349 N N . ILE A 1 294 ? -0.911 1.944 1.777 1.00 91.38 294 ILE A N 1
ATOM 2350 C CA . ILE A 1 294 ? -1.617 3.099 2.319 1.00 91.38 294 ILE A CA 1
ATOM 2351 C C . ILE A 1 294 ? -1.865 2.888 3.815 1.00 91.38 294 ILE A C 1
ATOM 2353 O O . ILE A 1 294 ? -2.466 1.897 4.229 1.00 91.38 294 ILE A O 1
ATOM 2357 N N . ALA A 1 295 ? -1.425 3.847 4.627 1.00 92.06 295 ALA A N 1
ATOM 2358 C CA . ALA A 1 295 ? -1.807 3.964 6.032 1.00 92.06 295 ALA A CA 1
ATOM 2359 C C . ALA A 1 295 ? -2.908 5.020 6.197 1.00 92.06 295 ALA A C 1
ATOM 2361 O O . ALA A 1 295 ? -3.012 5.944 5.390 1.00 92.06 295 ALA A O 1
ATOM 2362 N N . GLY A 1 296 ? -3.721 4.895 7.250 1.00 88.81 296 GLY A N 1
ATOM 2363 C CA . GLY A 1 296 ? -4.784 5.861 7.563 1.00 88.81 296 GLY A CA 1
ATOM 2364 C C . GLY A 1 296 ? -5.955 5.872 6.574 1.00 88.81 296 GLY A C 1
ATOM 2365 O O . GLY A 1 296 ? -6.801 6.757 6.637 1.00 88.81 296 GLY A O 1
ATOM 2366 N N . ALA A 1 297 ? -6.026 4.906 5.657 1.00 83.88 297 ALA A N 1
ATOM 2367 C CA . ALA A 1 297 ? -7.192 4.720 4.804 1.00 83.88 297 ALA A CA 1
ATOM 2368 C C . ALA A 1 297 ? -8.285 3.905 5.521 1.00 83.88 297 ALA A C 1
ATOM 2370 O O . ALA A 1 297 ? -7.975 3.105 6.415 1.00 83.88 297 ALA A O 1
ATOM 2371 N N . PRO A 1 298 ? -9.561 4.076 5.125 1.00 79.25 298 PRO A N 1
ATOM 2372 C CA . PRO A 1 298 ? -10.629 3.183 5.555 1.00 79.25 298 PRO A CA 1
ATOM 2373 C C . PRO A 1 298 ? -10.282 1.720 5.244 1.00 79.25 298 PRO A C 1
ATOM 2375 O O . PRO A 1 298 ? -9.596 1.436 4.265 1.00 79.25 298 PRO A O 1
ATOM 2378 N N . PHE A 1 299 ? -10.804 0.781 6.040 1.00 73.69 299 PHE A N 1
ATOM 2379 C CA . PHE A 1 299 ? -10.674 -0.655 5.742 1.00 73.69 299 PHE A CA 1
ATOM 2380 C C . PHE A 1 299 ? -11.294 -1.025 4.388 1.00 73.69 299 PHE A C 1
ATOM 2382 O O . PHE A 1 299 ? -10.872 -1.991 3.761 1.00 73.69 299 PHE A O 1
ATOM 2389 N N . ASP A 1 300 ? -12.281 -0.248 3.939 1.00 77.00 300 ASP A N 1
ATOM 2390 C CA . ASP A 1 300 ? -12.807 -0.328 2.585 1.00 77.00 300 ASP A CA 1
ATOM 2391 C C . ASP A 1 300 ? -12.018 0.589 1.635 1.00 77.00 300 ASP A C 1
ATOM 2393 O O . ASP A 1 300 ? -12.293 1.787 1.482 1.00 77.00 300 ASP A O 1
ATOM 2397 N N . LEU A 1 301 ? -11.024 -0.007 0.976 1.00 83.38 301 LEU A N 1
ATOM 2398 C CA . LEU A 1 301 ? -10.187 0.665 -0.016 1.00 83.38 301 LEU A CA 1
ATOM 2399 C C . LEU A 1 301 ? -10.901 0.904 -1.359 1.00 83.38 301 LEU A C 1
ATOM 2401 O O . LEU A 1 301 ? -10.314 1.533 -2.237 1.00 83.38 301 LEU A O 1
ATOM 2405 N N . SER A 1 302 ? -12.166 0.488 -1.532 1.00 80.94 302 SER A N 1
ATOM 2406 C CA . SER A 1 302 ? -12.954 0.830 -2.733 1.00 80.94 302 SER A CA 1
ATOM 2407 C C . SER A 1 302 ? -13.220 2.336 -2.866 1.00 80.94 302 SER A C 1
ATOM 2409 O O . SER A 1 302 ? -13.557 2.827 -3.942 1.00 80.94 302 SER A O 1
ATOM 2411 N N . THR A 1 303 ? -13.018 3.083 -1.779 1.00 83.56 303 THR A N 1
ATOM 2412 C CA . THR A 1 303 ? -13.103 4.548 -1.734 1.00 83.56 303 THR A CA 1
ATOM 2413 C C . THR A 1 303 ? -11.899 5.252 -2.374 1.00 83.56 303 THR A C 1
ATOM 2415 O O . THR A 1 303 ? -11.949 6.466 -2.602 1.00 83.56 303 THR A O 1
ATOM 2418 N N . ILE A 1 304 ? -10.823 4.518 -2.682 1.00 90.06 304 ILE A N 1
ATOM 2419 C CA . ILE A 1 304 ? -9.645 5.061 -3.356 1.00 90.06 304 ILE A CA 1
ATOM 2420 C C . ILE A 1 304 ? -9.943 5.235 -4.843 1.00 90.06 304 ILE A C 1
ATOM 2422 O O . ILE A 1 304 ? -10.336 4.302 -5.539 1.00 90.06 304 ILE A O 1
ATOM 2426 N N . THR A 1 305 ? -9.726 6.447 -5.343 1.00 91.88 305 THR A N 1
ATOM 2427 C CA . THR A 1 305 ? -10.008 6.806 -6.739 1.00 91.88 305 THR A CA 1
ATOM 2428 C C . THR A 1 305 ? -8.780 7.401 -7.414 1.00 91.88 305 THR A C 1
ATOM 2430 O O . THR A 1 305 ? -7.815 7.787 -6.754 1.00 91.88 305 THR A O 1
ATOM 2433 N N . SER A 1 306 ? -8.800 7.469 -8.744 1.00 92.75 306 SER A N 1
ATOM 2434 C CA . SER A 1 306 ? -7.738 8.071 -9.547 1.00 92.75 306 SER A CA 1
ATOM 2435 C C . SER A 1 306 ? -8.281 9.208 -10.409 1.00 92.75 306 SER A C 1
ATOM 2437 O O . SER A 1 306 ? -9.452 9.250 -10.788 1.00 92.75 306 SER A O 1
ATOM 2439 N N . SER A 1 307 ? -7.404 10.145 -10.743 1.00 90.75 307 SER A N 1
ATOM 2440 C CA . SER A 1 307 ? -7.618 11.116 -11.813 1.00 90.75 307 SER A CA 1
ATOM 2441 C C . SER A 1 307 ? -6.327 11.313 -12.591 1.00 90.75 307 SER A C 1
ATOM 2443 O O . SER A 1 307 ? -5.240 11.130 -12.044 1.00 90.75 307 SER A O 1
ATOM 2445 N N . ASN A 1 308 ? -6.433 11.685 -13.862 1.00 88.75 308 ASN A N 1
ATOM 2446 C CA . ASN A 1 308 ? -5.271 11.872 -14.717 1.00 88.75 308 ASN A CA 1
ATOM 2447 C C . ASN A 1 308 ? -5.447 13.061 -15.664 1.00 88.75 308 ASN A C 1
ATOM 2449 O O . ASN A 1 308 ? -6.570 13.466 -15.961 1.00 88.75 308 ASN A O 1
ATOM 2453 N N . SER A 1 309 ? -4.323 13.613 -16.117 1.00 85.12 309 SER A N 1
ATOM 2454 C CA . SER A 1 309 ? -4.275 14.661 -17.140 1.00 85.12 309 SER A CA 1
ATOM 2455 C C . SER A 1 309 ? -4.005 14.117 -18.549 1.00 85.12 309 SER A C 1
ATOM 2457 O O . SER A 1 309 ? -3.774 14.904 -19.463 1.00 85.12 309 SER A O 1
ATOM 2459 N N . SER A 1 310 ? -3.946 12.794 -18.722 1.00 85.25 310 SER A N 1
ATOM 2460 C CA . SER A 1 310 ? -3.499 12.156 -19.961 1.00 85.25 310 SER A CA 1
ATOM 2461 C C . SER A 1 310 ? -4.643 12.002 -20.961 1.00 85.25 310 SER A C 1
ATOM 2463 O O . SER A 1 310 ? -5.782 11.735 -20.588 1.00 85.25 310 SER A O 1
ATOM 2465 N N . LYS A 1 311 ? -4.337 12.118 -22.258 1.00 81.75 311 LYS A N 1
ATOM 2466 C CA . LYS A 1 311 ? -5.304 11.864 -23.342 1.00 81.75 311 LYS A CA 1
ATOM 2467 C C . LYS A 1 311 ? -5.272 10.438 -23.893 1.00 81.75 311 LYS A C 1
ATOM 2469 O O . LYS A 1 311 ? -6.128 10.100 -24.705 1.00 81.75 311 LYS A O 1
ATOM 2474 N N . GLY A 1 312 ? -4.305 9.620 -23.478 1.00 87.75 312 GLY A N 1
ATOM 2475 C CA . GLY A 1 312 ? -4.117 8.263 -24.006 1.00 87.75 312 GLY A CA 1
ATOM 2476 C C . GLY A 1 312 ? -3.802 7.197 -22.958 1.00 87.75 312 GLY A C 1
ATOM 2477 O O . GLY A 1 312 ? -3.851 6.013 -23.275 1.00 87.75 312 GLY A O 1
ATOM 2478 N N . VAL A 1 313 ? -3.542 7.600 -21.709 1.00 93.06 313 VAL A N 1
ATOM 2479 C CA . VAL A 1 313 ? -3.242 6.686 -20.600 1.00 93.06 313 VAL A CA 1
ATOM 2480 C C . VAL A 1 313 ? -4.301 6.819 -19.517 1.00 93.06 313 VAL A C 1
ATOM 2482 O O . VAL A 1 313 ? -4.504 7.900 -18.967 1.00 93.06 313 VAL A O 1
ATOM 2485 N N . ASN A 1 314 ? -4.938 5.710 -19.170 1.00 93.25 314 ASN A N 1
ATOM 2486 C CA . ASN A 1 314 ? -5.840 5.608 -18.035 1.00 93.25 314 ASN A CA 1
ATOM 2487 C C . ASN A 1 314 ? -5.134 4.959 -16.834 1.00 93.25 314 ASN A C 1
ATOM 2489 O O . ASN A 1 314 ? -4.232 4.139 -16.999 1.00 93.25 314 ASN A O 1
ATOM 2493 N N . VAL A 1 315 ? -5.575 5.310 -15.625 1.00 94.00 315 VAL A N 1
ATOM 2494 C CA . VAL A 1 315 ? -5.141 4.684 -14.373 1.00 94.00 315 VAL A CA 1
ATOM 2495 C C . VAL A 1 315 ? -6.302 3.922 -13.776 1.00 94.00 315 VAL A C 1
ATOM 2497 O O . VAL A 1 315 ? -7.289 4.516 -13.342 1.00 94.00 315 VAL A O 1
ATOM 2500 N N . GLN A 1 316 ? -6.144 2.610 -13.697 1.00 94.38 316 GLN A N 1
ATOM 2501 C CA . GLN A 1 316 ? -7.066 1.735 -13.002 1.00 94.38 316 GLN A CA 1
ATOM 2502 C C . GLN A 1 316 ? -6.558 1.474 -11.581 1.00 94.38 316 GLN A C 1
ATOM 2504 O O . GLN A 1 316 ? -5.393 1.124 -11.386 1.00 94.38 316 GLN A O 1
ATOM 2509 N N . VAL A 1 317 ? -7.445 1.636 -10.600 1.00 94.19 317 VAL A N 1
ATOM 2510 C CA . VAL A 1 317 ? -7.216 1.251 -9.202 1.00 94.19 317 VAL A CA 1
ATOM 2511 C C . VAL A 1 317 ? -7.988 -0.036 -8.950 1.00 94.19 317 VAL A C 1
ATOM 2513 O O . VAL A 1 317 ? -9.201 -0.073 -9.148 1.00 94.19 317 VAL A O 1
ATOM 2516 N N . ASN A 1 318 ? -7.290 -1.086 -8.532 1.00 91.75 318 ASN A N 1
ATOM 2517 C CA . ASN A 1 318 ? -7.878 -2.383 -8.219 1.00 91.75 318 ASN A CA 1
ATOM 2518 C C . ASN A 1 318 ? -7.646 -2.712 -6.744 1.00 91.75 318 ASN A C 1
ATOM 2520 O O . ASN A 1 318 ? -6.538 -2.548 -6.227 1.00 91.75 318 ASN A O 1
ATOM 2524 N N . THR A 1 319 ? -8.679 -3.207 -6.070 1.00 89.88 319 THR A N 1
ATOM 2525 C CA . THR A 1 319 ? -8.535 -3.792 -4.737 1.00 89.88 319 THR A CA 1
ATOM 2526 C C . THR A 1 319 ? -7.892 -5.173 -4.840 1.00 89.88 319 THR A C 1
ATOM 2528 O O . THR A 1 319 ? -8.053 -5.882 -5.836 1.00 89.88 319 THR A O 1
ATOM 2531 N N . ILE A 1 320 ? -7.139 -5.551 -3.810 1.00 87.00 320 ILE A N 1
ATOM 2532 C CA . ILE A 1 320 ? -6.538 -6.882 -3.719 1.00 87.00 320 ILE A CA 1
ATOM 2533 C C . ILE A 1 320 ? -7.600 -7.850 -3.192 1.00 87.00 320 ILE A C 1
ATOM 2535 O O . ILE A 1 320 ? -8.323 -7.532 -2.247 1.00 87.00 320 ILE A O 1
ATOM 2539 N N . SER A 1 321 ? -7.713 -9.021 -3.818 1.00 81.62 321 SER A N 1
ATOM 2540 C CA . SER A 1 321 ? -8.685 -10.045 -3.421 1.00 81.62 321 SER A CA 1
ATOM 2541 C C . SER A 1 321 ? -8.091 -11.052 -2.434 1.00 81.62 321 SER A C 1
ATOM 2543 O O . SER A 1 321 ? -6.885 -11.293 -2.444 1.00 81.62 321 SER A O 1
ATOM 2545 N N . ASP A 1 322 ? -8.944 -11.717 -1.652 1.00 73.31 322 ASP A N 1
ATOM 2546 C CA . ASP A 1 322 ? -8.531 -12.766 -0.703 1.00 73.31 322 ASP A CA 1
ATOM 2547 C C . ASP A 1 322 ? -7.847 -13.978 -1.382 1.00 73.31 322 ASP A C 1
ATOM 2549 O O . ASP A 1 322 ? -7.137 -14.729 -0.721 1.00 73.31 322 ASP A O 1
ATOM 2553 N N . ASN A 1 323 ? -8.016 -14.157 -2.699 1.00 74.56 323 ASN A N 1
ATOM 2554 C CA . ASN A 1 323 ? -7.378 -15.231 -3.476 1.00 74.56 323 ASN A CA 1
ATOM 2555 C C . ASN A 1 323 ? -6.061 -14.803 -4.147 1.00 74.56 323 ASN A C 1
ATOM 2557 O O . ASN A 1 323 ? -5.462 -15.593 -4.877 1.00 74.56 323 ASN A O 1
ATOM 2561 N N . ASP A 1 324 ? -5.632 -13.557 -3.951 1.00 75.38 324 ASP A N 1
ATOM 2562 C CA . ASP A 1 324 ? -4.350 -13.073 -4.453 1.00 75.38 324 ASP A CA 1
ATOM 2563 C C . ASP A 1 324 ? -3.204 -13.557 -3.544 1.00 75.38 324 ASP A C 1
ATOM 2565 O O . ASP A 1 324 ? -3.378 -13.755 -2.337 1.00 75.38 324 ASP A O 1
ATOM 2569 N N . VAL A 1 325 ? -2.003 -13.704 -4.099 1.00 73.25 325 VAL A N 1
ATOM 2570 C CA . VAL A 1 325 ? -0.784 -13.969 -3.313 1.00 73.25 325 VAL A CA 1
ATOM 2571 C C . VAL A 1 325 ? -0.506 -12.827 -2.338 1.00 73.25 325 VAL A C 1
ATOM 2573 O O . VAL A 1 325 ? -0.009 -13.040 -1.231 1.00 73.25 325 VAL A O 1
ATOM 2576 N N . ASP A 1 326 ? -0.939 -11.624 -2.702 1.00 80.00 326 ASP A N 1
ATOM 2577 C CA . ASP A 1 326 ? -0.882 -10.436 -1.862 1.00 80.00 326 ASP A CA 1
ATOM 2578 C C . ASP A 1 326 ? -2.126 -10.237 -0.978 1.00 80.00 326 ASP A C 1
ATOM 2580 O O . ASP A 1 326 ? -2.300 -9.167 -0.404 1.00 80.00 326 ASP A O 1
ATOM 2584 N N . SER A 1 327 ? -2.986 -11.248 -0.808 1.00 82.12 327 SER A N 1
ATOM 2585 C CA . SER A 1 327 ? -4.215 -11.175 0.015 1.00 82.12 327 SER A CA 1
ATOM 2586 C C . SER A 1 327 ? -3.990 -10.663 1.443 1.00 82.12 327 SER A C 1
ATOM 2588 O O . SER A 1 327 ? -4.845 -9.978 2.007 1.00 82.12 327 SER A O 1
ATOM 2590 N N . HIS A 1 328 ? -2.814 -10.913 2.025 1.00 82.06 328 HIS A N 1
ATOM 2591 C CA . HIS A 1 328 ? -2.426 -10.365 3.328 1.00 82.06 328 HIS A CA 1
ATOM 2592 C C . HIS A 1 328 ? -2.370 -8.822 3.360 1.00 82.06 328 HIS A C 1
ATOM 2594 O O . HIS A 1 328 ? -2.438 -8.239 4.439 1.00 82.06 328 HIS A O 1
ATOM 2600 N N . LEU A 1 329 ? -2.300 -8.160 2.201 1.00 86.31 329 LEU A N 1
ATOM 2601 C CA . LEU A 1 329 ? -2.274 -6.705 2.025 1.00 86.31 329 LEU A CA 1
ATOM 2602 C C . LEU A 1 329 ? -3.650 -6.095 1.711 1.00 86.31 329 LEU A C 1
ATOM 2604 O O . LEU A 1 329 ? -3.747 -4.882 1.539 1.00 86.31 329 LEU A O 1
ATOM 2608 N N . ALA A 1 330 ? -4.729 -6.884 1.643 1.00 86.81 330 ALA A N 1
ATOM 2609 C CA . ALA A 1 330 ? -6.035 -6.420 1.157 1.00 86.81 330 ALA A CA 1
ATOM 2610 C C . ALA A 1 330 ? -6.636 -5.219 1.917 1.00 86.81 330 ALA A C 1
ATOM 2612 O O . ALA A 1 330 ? -7.470 -4.502 1.371 1.00 86.81 330 ALA A O 1
ATOM 2613 N N . ASN A 1 331 ? -6.197 -4.967 3.156 1.00 86.00 331 ASN A N 1
ATOM 2614 C CA . ASN A 1 331 ? -6.662 -3.841 3.979 1.00 86.00 331 ASN A CA 1
ATOM 2615 C C . ASN A 1 331 ? -5.693 -2.645 4.010 1.00 86.00 331 ASN A C 1
ATOM 2617 O O . ASN A 1 331 ? -5.979 -1.654 4.686 1.00 86.00 331 ASN A O 1
ATOM 2621 N N . THR A 1 332 ? -4.533 -2.747 3.357 1.00 89.62 332 THR A N 1
ATOM 2622 C CA . THR A 1 332 ? -3.482 -1.716 3.383 1.00 89.62 332 THR A CA 1
ATOM 2623 C C . THR A 1 332 ? -2.872 -1.431 2.021 1.00 89.62 332 THR A C 1
ATOM 2625 O O . THR A 1 332 ? -2.005 -0.567 1.938 1.00 89.62 332 THR A O 1
ATOM 2628 N N . ALA A 1 333 ? -3.282 -2.114 0.953 1.00 90.69 333 ALA A N 1
ATOM 2629 C CA . ALA A 1 333 ? -2.755 -1.854 -0.373 1.00 90.69 333 ALA A CA 1
ATOM 2630 C C . ALA A 1 333 ? -3.808 -1.951 -1.476 1.00 90.69 333 ALA A C 1
ATOM 2632 O O . ALA A 1 333 ? -4.771 -2.714 -1.409 1.00 90.69 333 ALA A O 1
ATOM 2633 N N . VAL A 1 334 ? -3.568 -1.173 -2.527 1.00 92.25 334 VAL A N 1
ATOM 2634 C CA . VAL A 1 334 ? -4.287 -1.242 -3.801 1.00 92.25 334 VAL A CA 1
ATOM 2635 C C . VAL A 1 334 ? -3.292 -1.491 -4.924 1.00 92.25 334 VAL A C 1
ATOM 2637 O O . VAL A 1 334 ? -2.133 -1.083 -4.842 1.00 92.25 334 VAL A O 1
ATOM 2640 N N . GLN A 1 335 ? -3.737 -2.139 -5.994 1.00 92.31 335 GLN A N 1
ATOM 2641 C CA . GLN A 1 335 ? -2.958 -2.245 -7.218 1.00 92.31 335 GLN A CA 1
ATOM 2642 C C . GLN A 1 335 ? -3.297 -1.073 -8.136 1.00 92.31 335 GLN A C 1
ATOM 2644 O O . GLN A 1 335 ? -4.457 -0.842 -8.475 1.00 92.31 335 GLN A O 1
ATOM 2649 N N . ILE A 1 336 ? -2.266 -0.363 -8.574 1.00 93.12 336 ILE A N 1
ATOM 2650 C CA . ILE A 1 336 ? -2.361 0.674 -9.594 1.00 93.12 336 ILE A CA 1
ATOM 2651 C C . ILE A 1 336 ? -1.903 0.080 -10.918 1.00 93.12 336 ILE A C 1
ATOM 2653 O O . ILE A 1 336 ? -0.851 -0.556 -10.973 1.00 93.12 336 ILE A O 1
ATOM 2657 N N . LYS A 1 337 ? -2.682 0.292 -11.979 1.00 93.75 337 LYS A N 1
ATOM 2658 C CA . LYS A 1 337 ? -2.383 -0.180 -13.333 1.00 93.75 337 LYS A CA 1
ATOM 2659 C C . LYS A 1 337 ? -2.516 0.952 -14.349 1.00 93.75 337 LYS A C 1
ATOM 2661 O O . LYS A 1 337 ? -3.528 1.653 -14.359 1.00 93.75 337 LYS A O 1
ATOM 2666 N N . LEU A 1 338 ? -1.510 1.109 -15.204 1.00 94.38 338 LEU A N 1
ATOM 2667 C CA . LEU A 1 338 ? -1.504 2.038 -16.333 1.00 94.38 338 LEU A CA 1
ATOM 2668 C C . LEU A 1 338 ? -2.007 1.314 -17.589 1.00 94.38 338 LEU A C 1
ATOM 2670 O O . LEU A 1 338 ? -1.610 0.179 -17.844 1.00 94.38 338 LEU A O 1
ATOM 2674 N N . LEU A 1 339 ? -2.898 1.952 -18.349 1.00 93.88 339 LEU A N 1
ATOM 2675 C CA . LEU A 1 339 ? -3.537 1.371 -19.534 1.00 93.88 339 LEU A CA 1
ATOM 2676 C C . LEU A 1 339 ? -3.531 2.350 -20.707 1.00 93.88 339 LEU A C 1
ATOM 2678 O O . LEU A 1 339 ? -3.968 3.486 -20.542 1.00 93.88 339 LEU A O 1
ATOM 2682 N N . GLY A 1 340 ? -3.147 1.886 -21.890 1.00 92.00 340 GLY A N 1
ATOM 2683 C CA . GLY A 1 340 ? -3.135 2.658 -23.132 1.00 92.00 340 GLY A CA 1
ATOM 2684 C C . GLY A 1 340 ? -1.740 3.139 -23.522 1.00 92.00 340 GLY A C 1
ATOM 2685 O O . GLY A 1 340 ? -0.740 2.577 -23.094 1.00 92.00 340 GLY A O 1
ATOM 2686 N N . GLU A 1 341 ? -1.665 4.181 -24.346 1.00 89.06 341 GLU A N 1
ATOM 2687 C CA . GLU A 1 341 ? -0.403 4.718 -24.864 1.00 89.06 341 GLU A CA 1
ATOM 2688 C C . GLU A 1 341 ? -0.322 6.224 -24.633 1.00 89.06 341 GLU A C 1
ATOM 2690 O O . GLU A 1 341 ? -1.268 6.968 -24.905 1.00 89.06 341 GLU A O 1
ATOM 2695 N N . ALA A 1 342 ? 0.826 6.706 -24.154 1.00 89.12 342 ALA A N 1
ATOM 2696 C CA . ALA A 1 342 ? 1.031 8.140 -24.044 1.00 89.12 342 ALA A CA 1
ATOM 2697 C C . ALA A 1 342 ? 1.283 8.749 -25.426 1.00 89.12 342 ALA A C 1
ATOM 2699 O O . ALA A 1 342 ? 2.127 8.295 -26.200 1.00 89.12 342 ALA A O 1
ATOM 2700 N N . THR A 1 343 ? 0.565 9.828 -25.713 1.00 86.12 343 THR A N 1
ATOM 2701 C CA . THR A 1 343 ? 0.746 10.647 -26.919 1.00 86.12 343 THR A CA 1
ATOM 2702 C C . THR A 1 343 ? 1.344 12.017 -26.606 1.00 86.12 343 THR A C 1
ATOM 2704 O O . THR A 1 343 ? 1.690 12.767 -27.517 1.00 86.12 343 THR A O 1
ATOM 2707 N N . GLU A 1 344 ? 1.486 12.335 -25.319 1.00 85.50 344 GLU A N 1
ATOM 2708 C CA . GLU A 1 344 ? 1.952 13.612 -24.790 1.00 85.50 344 GLU A CA 1
ATOM 2709 C C . GLU A 1 344 ? 3.037 13.353 -23.740 1.00 85.50 344 GLU A C 1
ATOM 2711 O O . GLU A 1 344 ? 2.979 12.361 -23.009 1.00 85.50 344 GLU A O 1
ATOM 2716 N N . ALA A 1 345 ? 4.022 14.245 -23.657 1.00 82.94 345 ALA A N 1
ATOM 2717 C CA . ALA A 1 345 ? 5.073 14.157 -22.652 1.00 82.94 345 ALA A CA 1
ATOM 2718 C C . ALA A 1 345 ? 4.547 14.567 -21.265 1.00 82.94 345 ALA A C 1
ATOM 2720 O O . ALA A 1 345 ? 3.750 15.498 -21.146 1.00 82.94 345 ALA A O 1
ATOM 2721 N N . ASN A 1 346 ? 5.067 13.935 -20.211 1.00 89.00 346 ASN A N 1
ATOM 2722 C CA . ASN A 1 346 ? 4.815 14.299 -18.812 1.00 89.00 346 ASN A CA 1
ATOM 2723 C C . ASN A 1 346 ? 3.344 14.233 -18.339 1.00 89.00 346 ASN A C 1
ATOM 2725 O O . ASN A 1 346 ? 2.909 15.163 -17.650 1.00 89.00 346 ASN A O 1
ATOM 2729 N N . PRO A 1 347 ? 2.550 13.180 -18.641 1.00 90.62 347 PRO A N 1
ATOM 2730 C CA . PRO A 1 347 ? 1.237 13.045 -18.022 1.00 90.62 347 PRO A CA 1
ATOM 2731 C C . PRO A 1 347 ? 1.366 12.890 -16.501 1.00 90.62 347 PRO A C 1
ATOM 2733 O O . PRO A 1 347 ? 2.233 12.162 -16.005 1.00 90.62 347 PRO A O 1
ATOM 2736 N N . THR A 1 348 ? 0.473 13.561 -15.774 1.00 91.31 348 THR A N 1
ATOM 2737 C CA . THR A 1 348 ? 0.411 13.535 -14.311 1.00 91.31 348 THR A CA 1
ATOM 2738 C C . THR A 1 348 ? -0.848 12.816 -13.851 1.00 91.31 348 THR A C 1
ATOM 2740 O O . THR A 1 348 ? -1.928 12.939 -14.441 1.00 91.31 348 THR A O 1
ATOM 2743 N N . PHE A 1 349 ? -0.694 12.069 -12.769 1.00 92.12 349 PHE A N 1
ATOM 2744 C CA . PHE A 1 349 ? -1.712 11.216 -12.189 1.00 92.12 349 PHE A CA 1
ATOM 2745 C C . PHE A 1 349 ? -1.834 11.529 -10.704 1.00 92.12 349 PHE A C 1
ATOM 2747 O O . PHE A 1 349 ? -0.820 11.737 -10.037 1.00 92.12 349 PHE A O 1
ATOM 2754 N N . SER A 1 350 ? -3.063 11.528 -10.193 1.00 92.00 350 SER A N 1
ATOM 2755 C CA . SER A 1 350 ? -3.345 11.690 -8.766 1.00 92.00 350 SER A CA 1
ATOM 2756 C C . SER A 1 350 ? -4.187 10.528 -8.261 1.00 92.00 350 SER A C 1
ATOM 2758 O O . SER A 1 350 ? -5.166 10.142 -8.905 1.00 92.00 350 SER A O 1
ATOM 2760 N N . ILE A 1 351 ? -3.821 10.005 -7.095 1.00 92.25 351 ILE A N 1
ATOM 2761 C CA . ILE A 1 351 ? -4.598 9.034 -6.327 1.00 92.25 351 ILE A CA 1
ATOM 2762 C C . ILE A 1 351 ? -5.220 9.751 -5.138 1.00 92.25 351 ILE A C 1
ATOM 2764 O O . ILE A 1 351 ? -4.554 10.527 -4.447 1.00 92.25 351 ILE A O 1
ATOM 2768 N N . LYS A 1 352 ? -6.502 9.476 -4.908 1.00 90.44 352 LYS A N 1
ATOM 2769 C CA . LYS A 1 352 ? -7.338 10.191 -3.952 1.00 90.44 352 LYS A CA 1
ATOM 2770 C C . LYS A 1 352 ? -7.940 9.264 -2.915 1.00 90.44 352 LYS A C 1
ATOM 2772 O O . LYS A 1 352 ? -8.400 8.178 -3.255 1.00 90.44 352 LYS A O 1
ATOM 2777 N N . SER A 1 353 ? -8.026 9.749 -1.681 1.00 87.75 353 SER A N 1
ATOM 2778 C CA . SER A 1 353 ? -8.820 9.154 -0.606 1.00 87.75 353 SER A CA 1
ATOM 2779 C C . SER A 1 353 ? -9.838 10.179 -0.131 1.00 87.75 353 SER A C 1
ATOM 2781 O O . SER A 1 353 ? -9.477 11.316 0.162 1.00 87.75 353 SER A O 1
ATOM 2783 N N . ASN A 1 354 ? -11.123 9.814 -0.108 1.00 82.12 354 ASN A N 1
ATOM 2784 C CA . ASN A 1 354 ? -12.218 10.728 0.250 1.00 82.12 354 ASN A CA 1
ATOM 2785 C C . ASN A 1 354 ? -12.216 12.058 -0.540 1.00 82.12 354 ASN A C 1
ATOM 2787 O O . ASN A 1 354 ? -12.653 13.090 -0.039 1.00 82.12 354 ASN A O 1
ATOM 2791 N N . GLY A 1 355 ? -11.731 12.029 -1.785 1.00 82.94 355 GLY A N 1
ATOM 2792 C CA . GLY A 1 355 ? -11.652 13.195 -2.670 1.00 82.94 355 GLY A CA 1
ATOM 2793 C C . GLY A 1 355 ? -10.389 14.051 -2.525 1.00 82.94 355 GLY A C 1
ATOM 2794 O O . GLY A 1 355 ? -10.177 14.921 -3.369 1.00 82.94 355 GLY A O 1
ATOM 2795 N N . GLU A 1 356 ? -9.536 13.790 -1.533 1.00 85.38 356 GLU A N 1
ATOM 2796 C CA . GLU A 1 356 ? -8.261 14.489 -1.342 1.00 85.38 356 GLU A CA 1
ATOM 2797 C C . GLU A 1 356 ? -7.099 13.716 -1.970 1.00 85.38 356 GLU A C 1
ATOM 2799 O O . GLU A 1 356 ? -7.036 12.491 -1.858 1.00 85.38 356 GLU A O 1
ATOM 2804 N N . ASP A 1 357 ? -6.171 14.430 -2.614 1.00 89.19 357 ASP A N 1
ATOM 2805 C CA . ASP A 1 357 ? -4.966 13.837 -3.199 1.00 89.19 357 ASP A CA 1
ATOM 2806 C C . ASP A 1 357 ? -4.046 13.305 -2.0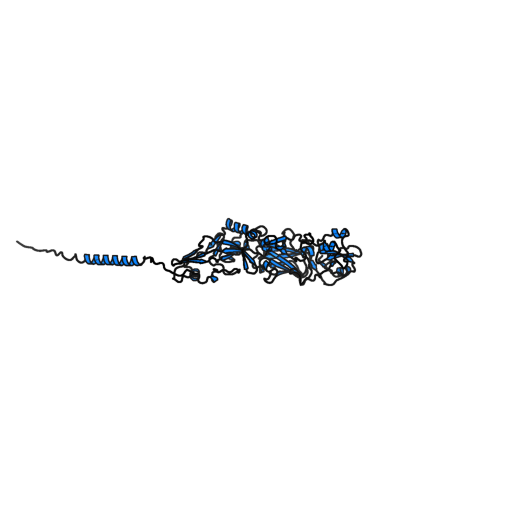88 1.00 89.19 357 ASP A C 1
ATOM 2808 O O . ASP A 1 357 ? -3.522 14.065 -1.272 1.00 89.19 357 ASP A O 1
ATOM 2812 N N . ILE A 1 358 ? -3.821 11.989 -2.083 1.00 88.88 358 ILE A N 1
ATOM 2813 C CA . ILE A 1 358 ? -2.888 11.308 -1.167 1.00 88.88 358 ILE A CA 1
ATOM 2814 C C . ILE A 1 358 ? -1.573 10.939 -1.853 1.00 88.88 358 ILE A C 1
ATOM 2816 O O . ILE A 1 358 ? -0.587 10.618 -1.188 1.00 88.88 358 ILE A O 1
ATOM 2820 N N . TYR A 1 359 ? -1.564 10.965 -3.187 1.00 90.56 359 TYR A N 1
ATOM 2821 C CA . TYR A 1 359 ? -0.392 10.684 -3.996 1.00 90.56 359 TYR A CA 1
ATOM 2822 C C . TYR A 1 359 ? -0.505 11.299 -5.377 1.00 90.56 359 TYR A C 1
ATOM 2824 O O . TYR A 1 359 ? -1.582 11.291 -5.971 1.00 90.56 359 TYR A O 1
ATOM 2832 N N . SER A 1 360 ? 0.617 11.751 -5.920 1.00 91.31 360 SER A N 1
ATOM 2833 C CA . SER A 1 360 ? 0.716 12.126 -7.321 1.00 91.31 360 SER A CA 1
ATOM 2834 C C . SER A 1 360 ? 2.064 11.721 -7.898 1.00 91.31 360 SER A C 1
ATOM 2836 O O . SER A 1 360 ? 3.069 11.649 -7.189 1.00 91.31 360 SER A O 1
ATOM 2838 N N . PHE A 1 361 ? 2.066 11.423 -9.193 1.00 91.31 361 PHE A N 1
ATOM 2839 C CA . PHE A 1 361 ? 3.269 11.079 -9.943 1.00 91.31 361 PHE A CA 1
ATOM 2840 C C . PHE A 1 361 ? 3.159 11.579 -11.384 1.00 91.31 361 PHE A C 1
ATOM 2842 O O . PHE A 1 361 ? 2.058 11.762 -11.915 1.00 91.31 361 PHE A O 1
ATOM 2849 N N . THR A 1 362 ? 4.310 11.791 -12.017 1.00 92.38 362 THR A N 1
ATOM 2850 C CA . THR A 1 362 ? 4.414 12.286 -13.393 1.00 92.38 362 THR A CA 1
ATOM 2851 C C . THR A 1 362 ? 5.309 11.359 -14.199 1.00 92.38 362 THR A C 1
ATOM 2853 O O . THR A 1 362 ? 6.475 11.166 -13.854 1.00 92.38 362 THR A O 1
ATOM 2856 N N . ILE A 1 363 ? 4.790 10.838 -15.311 1.00 93.69 363 ILE A N 1
ATOM 2857 C CA . ILE A 1 363 ? 5.555 9.969 -16.208 1.00 93.69 363 ILE A CA 1
ATOM 2858 C C . ILE A 1 363 ? 6.368 10.823 -17.173 1.00 93.69 363 ILE A C 1
ATOM 2860 O O . ILE A 1 363 ? 5.834 11.392 -18.116 1.00 93.69 363 ILE A O 1
ATOM 2864 N N . LYS A 1 364 ? 7.674 10.892 -16.961 1.00 93.12 364 LYS A N 1
ATOM 2865 C CA . LYS A 1 364 ? 8.610 11.642 -17.799 1.00 93.12 364 LYS A CA 1
ATOM 2866 C C . LYS A 1 364 ? 8.994 10.904 -19.075 1.00 93.12 364 LYS A C 1
ATOM 2868 O O . LYS A 1 364 ? 9.252 11.550 -20.083 1.00 93.12 364 LYS A O 1
ATOM 2873 N N . LYS A 1 365 ? 9.011 9.569 -19.042 1.00 94.62 365 LYS A N 1
ATOM 2874 C CA . LYS A 1 365 ? 9.301 8.726 -20.210 1.00 94.62 365 LYS A CA 1
ATOM 2875 C C . LYS A 1 365 ? 8.262 7.626 -20.352 1.00 94.62 365 LYS A C 1
ATOM 2877 O O . LYS A 1 365 ? 8.029 6.867 -19.411 1.00 94.62 365 LYS A O 1
ATOM 2882 N N . TRP A 1 366 ? 7.660 7.534 -21.531 1.00 95.31 366 TRP A N 1
ATOM 2883 C CA . TRP A 1 366 ? 6.723 6.466 -21.865 1.00 95.31 366 TRP A CA 1
ATOM 2884 C C . TRP A 1 366 ? 7.365 5.491 -22.843 1.00 95.31 366 TRP A C 1
ATOM 2886 O O . TRP A 1 366 ? 7.812 5.901 -23.913 1.00 95.31 366 TRP A O 1
ATOM 2896 N N . PHE A 1 367 ? 7.398 4.214 -22.481 1.00 95.12 367 PHE A N 1
ATOM 2897 C CA . PHE A 1 367 ? 7.963 3.145 -23.288 1.00 95.12 367 PHE A CA 1
ATOM 2898 C C . PHE A 1 367 ? 6.854 2.354 -23.980 1.00 95.12 367 PHE A C 1
ATOM 2900 O O . PHE A 1 367 ? 5.793 2.101 -23.408 1.00 95.12 367 PHE A O 1
ATOM 2907 N N . SER A 1 368 ? 7.117 1.945 -25.217 1.00 92.94 368 SER A N 1
ATOM 2908 C CA . SER A 1 368 ? 6.257 1.051 -25.990 1.00 92.94 368 SER A CA 1
ATOM 2909 C C . SER A 1 368 ? 7.098 -0.031 -26.659 1.00 92.94 368 SER A C 1
ATOM 2911 O O . SER A 1 368 ? 8.234 0.210 -27.069 1.00 92.94 368 SER A O 1
ATOM 2913 N N . ALA A 1 369 ? 6.530 -1.225 -26.771 1.00 89.44 369 ALA A N 1
ATOM 2914 C CA . ALA A 1 369 ? 7.081 -2.340 -27.525 1.00 89.44 369 ALA A CA 1
ATOM 2915 C C . ALA A 1 369 ? 6.080 -2.668 -28.647 1.00 89.44 369 ALA A C 1
ATOM 2917 O O . ALA A 1 369 ? 5.143 -3.435 -28.430 1.00 89.44 369 ALA A O 1
ATOM 2918 N N . PRO A 1 370 ? 6.200 -2.027 -29.825 1.00 82.81 370 PRO A N 1
ATOM 2919 C CA . PRO A 1 370 ? 5.166 -2.091 -30.859 1.00 82.81 370 PRO A CA 1
ATOM 2920 C C . PRO A 1 370 ? 5.106 -3.448 -31.575 1.00 82.81 370 PRO A C 1
ATOM 2922 O O . PRO A 1 370 ? 4.126 -3.731 -32.259 1.00 82.81 370 PRO A O 1
ATOM 2925 N N . SER A 1 371 ? 6.144 -4.280 -31.442 1.00 82.62 371 SER A N 1
ATOM 2926 C CA . SER A 1 371 ? 6.162 -5.653 -31.942 1.00 82.62 371 SER A CA 1
ATOM 2927 C C . SER A 1 371 ? 6.991 -6.562 -31.029 1.00 82.62 371 SER A C 1
ATOM 2929 O O . SER A 1 371 ? 7.883 -6.099 -30.320 1.00 82.62 371 SER A O 1
ATOM 2931 N N . GLN A 1 372 ? 6.702 -7.862 -31.092 1.00 82.94 372 GLN A N 1
ATOM 2932 C CA . GLN A 1 372 ? 7.523 -8.936 -30.528 1.00 82.94 372 GLN A CA 1
ATOM 2933 C C . GLN A 1 372 ? 8.540 -9.496 -31.536 1.00 82.94 372 GLN A C 1
ATOM 2935 O O . GLN A 1 372 ? 9.190 -10.497 -31.256 1.00 82.94 372 GLN A O 1
ATOM 2940 N N . ASP A 1 373 ? 8.675 -8.881 -32.709 1.00 86.00 373 ASP A N 1
ATOM 2941 C CA . ASP A 1 373 ? 9.669 -9.277 -33.704 1.00 86.00 373 ASP A CA 1
ATOM 2942 C C . ASP A 1 373 ? 11.073 -8.763 -33.349 1.00 86.00 373 ASP A C 1
ATOM 2944 O O . ASP A 1 373 ? 11.248 -7.789 -32.609 1.00 86.00 373 ASP A O 1
ATOM 2948 N N . PHE A 1 374 ? 12.077 -9.394 -33.953 1.00 88.38 374 PHE A N 1
ATOM 2949 C CA . PHE A 1 374 ? 13.471 -8.972 -33.912 1.00 88.38 374 PHE A CA 1
ATOM 2950 C C . PHE A 1 374 ? 13.876 -8.332 -35.240 1.00 88.38 374 PHE A C 1
ATOM 2952 O O . PHE A 1 374 ? 13.471 -8.781 -36.311 1.00 88.38 374 PHE A O 1
ATOM 2959 N N . TYR A 1 375 ? 14.688 -7.279 -35.171 1.00 90.00 375 TYR A N 1
ATOM 2960 C CA . TYR A 1 375 ? 15.130 -6.542 -36.350 1.00 90.00 375 TYR A CA 1
ATOM 2961 C C . TYR A 1 375 ? 16.589 -6.094 -36.223 1.00 90.00 375 TYR A C 1
ATOM 2963 O O . TYR A 1 375 ? 17.058 -5.820 -35.110 1.00 90.00 375 TYR A O 1
ATOM 2971 N N . PRO A 1 376 ? 17.297 -5.912 -37.353 1.00 94.56 376 PRO A N 1
ATOM 2972 C CA . PRO A 1 376 ? 18.534 -5.141 -37.383 1.00 94.56 376 PRO A CA 1
ATOM 2973 C C . PRO A 1 376 ? 18.322 -3.730 -36.833 1.00 94.56 376 PRO A C 1
ATOM 2975 O O . PRO A 1 376 ? 17.219 -3.173 -36.914 1.00 94.56 376 PRO A O 1
ATOM 2978 N N . TYR A 1 377 ? 19.380 -3.102 -36.321 1.00 93.69 377 TYR A N 1
ATOM 2979 C CA . TYR A 1 377 ? 19.279 -1.790 -35.669 1.00 93.69 377 TYR A CA 1
ATOM 2980 C C . TYR A 1 377 ? 18.622 -0.727 -36.569 1.00 93.69 377 TYR A C 1
ATOM 2982 O O . TYR A 1 377 ? 17.718 -0.001 -36.148 1.00 93.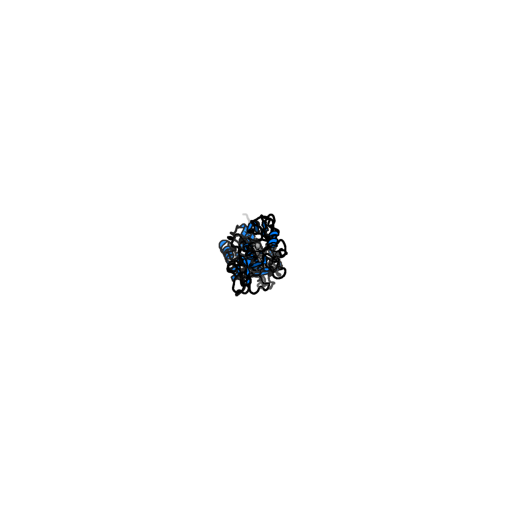69 377 TYR A O 1
ATOM 2990 N N . ASN A 1 378 ? 19.018 -0.671 -37.846 1.00 92.56 378 ASN A N 1
ATOM 2991 C CA . ASN A 1 378 ? 18.484 0.304 -38.803 1.00 92.56 378 ASN A CA 1
ATOM 2992 C C . ASN A 1 378 ? 16.977 0.139 -39.047 1.00 92.56 378 ASN A C 1
ATOM 2994 O O . ASN A 1 378 ? 16.281 1.128 -39.280 1.00 92.56 378 ASN A O 1
ATOM 2998 N N . GLN A 1 379 ? 16.475 -1.095 -38.982 1.00 92.38 379 GLN A N 1
ATOM 2999 C CA . GLN A 1 379 ? 15.052 -1.382 -39.114 1.00 92.38 379 GLN A CA 1
ATOM 3000 C C . GLN A 1 379 ? 14.313 -1.127 -37.797 1.00 92.38 379 GLN A C 1
ATOM 3002 O O . GLN A 1 379 ? 13.266 -0.499 -37.816 1.00 92.38 379 GLN A O 1
ATOM 3007 N N . SER A 1 380 ? 14.885 -1.474 -36.643 1.00 89.00 380 SER A N 1
ATOM 3008 C CA . SER A 1 380 ? 14.314 -1.109 -35.333 1.00 89.00 380 SER A CA 1
ATOM 3009 C C . SER A 1 380 ? 14.095 0.404 -35.210 1.00 89.00 380 SER A C 1
ATOM 3011 O O . SER A 1 380 ? 13.027 0.869 -34.810 1.00 89.00 380 SER A O 1
ATOM 3013 N N . ARG A 1 381 ? 15.074 1.195 -35.671 1.00 90.31 381 ARG A N 1
ATOM 3014 C CA . ARG A 1 381 ? 14.968 2.657 -35.751 1.00 90.31 381 ARG A CA 1
ATOM 3015 C C . ARG A 1 381 ? 13.841 3.128 -36.666 1.00 90.31 381 ARG A C 1
ATOM 3017 O O . ARG A 1 381 ? 13.258 4.174 -36.402 1.00 90.31 381 ARG A O 1
ATOM 3024 N N . SER A 1 382 ? 13.546 2.395 -37.738 1.00 90.25 382 SER A N 1
ATOM 3025 C CA . SER A 1 382 ? 12.432 2.724 -38.622 1.00 90.25 382 SER 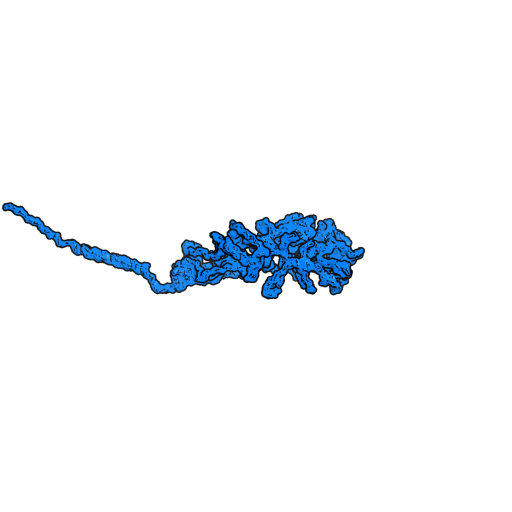A CA 1
ATOM 3026 C C . SER A 1 382 ? 11.085 2.253 -38.082 1.00 90.25 382 SER A C 1
ATOM 3028 O O . SER A 1 382 ? 10.084 2.752 -38.574 1.00 90.25 382 SER A O 1
ATOM 3030 N N . VAL A 1 383 ? 11.025 1.359 -37.090 1.00 88.56 383 VAL A N 1
ATOM 3031 C CA . VAL A 1 383 ? 9.770 0.993 -36.410 1.00 88.56 383 VAL A CA 1
ATOM 3032 C C . VAL A 1 383 ? 9.403 2.014 -35.329 1.00 88.56 383 VAL A C 1
ATOM 3034 O O . VAL A 1 383 ? 8.231 2.364 -35.196 1.00 88.56 383 VAL A O 1
ATOM 3037 N N . CYS A 1 384 ? 10.386 2.565 -34.610 1.00 90.56 384 CYS A N 1
ATOM 3038 C CA . CYS A 1 384 ? 10.167 3.710 -33.724 1.00 90.56 384 CYS A CA 1
ATOM 3039 C C . CYS A 1 384 ? 9.926 4.992 -34.553 1.00 90.56 384 CYS A C 1
ATOM 3041 O O . CYS A 1 384 ? 10.851 5.761 -34.812 1.00 90.56 384 CYS A O 1
ATOM 3043 N N . GLN A 1 385 ? 8.690 5.191 -35.030 1.00 80.44 385 GLN A N 1
ATOM 3044 C CA . GLN A 1 385 ? 8.284 6.342 -35.849 1.00 80.44 385 GLN A CA 1
ATOM 3045 C C . GLN A 1 385 ? 7.471 7.384 -35.067 1.00 80.44 385 GLN A C 1
ATOM 3047 O O . GLN A 1 385 ? 6.924 7.132 -33.993 1.00 80.44 385 GLN A O 1
ATOM 3052 N N . GLY A 1 386 ? 7.340 8.577 -35.653 1.00 85.31 386 GLY A N 1
ATOM 3053 C CA . GLY A 1 386 ? 6.559 9.675 -35.089 1.00 85.31 386 GLY A CA 1
ATOM 3054 C C . GLY A 1 386 ? 7.282 10.337 -33.920 1.00 85.31 386 GLY A C 1
ATOM 3055 O O . GLY A 1 386 ? 8.384 10.854 -34.087 1.00 85.31 386 GLY A O 1
ATOM 3056 N N . ASN A 1 387 ? 6.647 10.335 -32.748 1.00 89.00 387 ASN A N 1
ATOM 3057 C CA . ASN A 1 387 ? 7.221 10.908 -31.525 1.00 89.00 387 ASN A CA 1
ATOM 3058 C C . ASN A 1 387 ? 8.061 9.900 -30.729 1.00 89.00 387 ASN A C 1
ATOM 3060 O O . ASN A 1 387 ? 8.626 10.266 -29.705 1.00 89.00 387 ASN A O 1
ATOM 3064 N N . TYR A 1 388 ? 8.134 8.649 -31.177 1.00 92.81 388 TYR A N 1
ATOM 3065 C CA . TYR A 1 388 ? 8.891 7.598 -30.516 1.00 92.81 388 TYR A CA 1
ATOM 3066 C C . TYR A 1 388 ? 10.267 7.432 -31.158 1.00 92.81 388 TYR A C 1
ATOM 3068 O O . TYR A 1 388 ? 10.405 7.515 -32.377 1.00 92.81 388 TYR A O 1
ATOM 3076 N N . ILE A 1 389 ? 11.283 7.181 -30.337 1.00 94.19 389 ILE A N 1
ATOM 3077 C CA . ILE A 1 389 ? 12.664 6.930 -30.763 1.00 94.19 389 ILE A CA 1
ATOM 3078 C C . ILE A 1 389 ? 13.210 5.662 -30.104 1.00 94.19 389 ILE A C 1
ATOM 3080 O O . ILE A 1 389 ? 12.660 5.187 -29.113 1.00 94.19 389 ILE A O 1
ATOM 3084 N N . VAL A 1 390 ? 14.303 5.123 -30.645 1.00 94.81 390 VAL A N 1
ATOM 3085 C CA . VAL A 1 390 ? 15.063 4.061 -29.969 1.00 94.81 390 VAL A CA 1
ATOM 3086 C C . VAL A 1 390 ? 15.671 4.653 -28.687 1.00 94.81 390 VAL A C 1
ATOM 3088 O O . VAL A 1 390 ? 16.311 5.705 -28.777 1.00 94.81 390 VAL A O 1
ATOM 3091 N N . PRO A 1 391 ? 15.474 4.031 -27.512 1.00 96.06 391 PRO A N 1
ATOM 3092 C CA . PRO A 1 391 ? 15.976 4.534 -26.235 1.00 96.06 391 PRO A CA 1
ATOM 3093 C C . PRO A 1 391 ? 17.502 4.574 -26.202 1.00 96.06 391 PRO A C 1
ATOM 3095 O O . PRO A 1 391 ? 18.173 3.823 -26.901 1.00 96.06 391 PRO A O 1
ATOM 3098 N N . SER A 1 392 ? 18.073 5.430 -25.372 1.00 95.81 392 SER A N 1
ATOM 3099 C CA . SER A 1 392 ? 19.468 5.331 -24.944 1.00 95.81 392 SER A CA 1
ATOM 3100 C C . SER A 1 392 ? 19.646 4.267 -23.851 1.00 95.81 392 SER A C 1
ATOM 3102 O O . SER A 1 392 ? 18.677 3.786 -23.258 1.00 95.81 392 SER A O 1
ATOM 3104 N N . ILE A 1 393 ? 20.894 3.921 -23.537 1.00 92.88 393 ILE A N 1
ATOM 3105 C CA . ILE A 1 393 ? 21.259 3.098 -22.378 1.00 92.88 393 ILE A CA 1
ATOM 3106 C C . ILE A 1 393 ? 20.655 3.702 -21.106 1.00 92.88 393 ILE A C 1
ATOM 3108 O O . ILE A 1 393 ? 20.034 2.985 -20.324 1.00 92.88 393 ILE A O 1
ATOM 3112 N N . GLU A 1 394 ? 20.771 5.022 -20.934 1.00 93.75 394 GLU A N 1
ATOM 3113 C CA . GLU A 1 394 ? 20.254 5.742 -19.766 1.00 93.75 394 GLU A CA 1
ATOM 3114 C C . GLU A 1 394 ? 18.724 5.753 -19.692 1.00 93.75 394 GLU A C 1
ATOM 3116 O O . GLU A 1 394 ? 18.159 5.908 -18.615 1.00 93.75 394 GLU A O 1
ATOM 3121 N N . ASP A 1 395 ? 18.007 5.565 -20.797 1.00 96.06 395 ASP A N 1
ATOM 3122 C CA . ASP A 1 395 ? 16.554 5.394 -20.736 1.00 96.06 395 ASP A CA 1
ATOM 3123 C C . ASP A 1 395 ? 16.174 4.026 -20.152 1.00 96.06 395 ASP A C 1
ATOM 3125 O O . ASP A 1 395 ? 15.161 3.904 -19.461 1.00 96.06 395 ASP A O 1
ATOM 3129 N N . LEU A 1 396 ? 16.985 2.993 -20.392 1.00 94.00 396 LEU A N 1
ATOM 3130 C CA . LEU A 1 396 ? 16.664 1.622 -19.998 1.00 94.00 396 LEU A CA 1
ATOM 3131 C C . LEU A 1 396 ? 17.220 1.241 -18.626 1.00 94.00 396 LEU A C 1
ATOM 3133 O O . LEU A 1 396 ? 16.506 0.614 -17.847 1.00 94.00 396 LEU A O 1
ATOM 3137 N N . THR A 1 397 ? 18.462 1.603 -18.309 1.00 91.88 397 THR A N 1
ATOM 3138 C CA . THR A 1 397 ? 19.177 1.092 -17.131 1.00 91.88 397 THR A CA 1
ATOM 3139 C C . THR A 1 397 ? 20.070 2.153 -16.480 1.00 91.88 397 THR A C 1
ATOM 3141 O O . THR A 1 397 ? 20.515 3.095 -17.131 1.00 91.88 397 THR A O 1
ATOM 3144 N N . ASN A 1 398 ? 20.347 1.982 -15.185 1.00 90.12 398 ASN A N 1
ATOM 3145 C CA . ASN A 1 398 ? 21.364 2.727 -14.432 1.00 90.12 398 ASN A CA 1
ATOM 3146 C C . ASN A 1 398 ? 22.605 1.867 -14.114 1.00 90.12 398 ASN A C 1
ATOM 3148 O O . ASN A 1 398 ? 23.381 2.193 -13.217 1.00 90.12 398 ASN A O 1
ATOM 3152 N N . SER A 1 399 ? 22.775 0.754 -14.830 1.00 87.00 399 SER A N 1
ATOM 3153 C CA . SER A 1 399 ? 23.972 -0.084 -14.782 1.00 87.00 399 SER A CA 1
ATOM 3154 C C . SER A 1 399 ? 25.253 0.708 -15.068 1.00 87.00 399 SER A C 1
ATOM 3156 O O . SER A 1 399 ? 25.245 1.720 -15.770 1.00 87.00 399 SER A O 1
ATOM 3158 N N . ASP A 1 400 ? 26.376 0.234 -14.530 1.00 81.12 400 ASP A N 1
ATOM 3159 C CA . ASP A 1 400 ? 27.667 0.910 -14.620 1.00 81.12 400 ASP A CA 1
ATOM 3160 C C . ASP A 1 400 ? 28.202 0.884 -16.062 1.00 81.12 400 ASP A C 1
ATOM 3162 O O . ASP A 1 400 ? 28.654 -0.142 -16.583 1.00 81.12 400 ASP A O 1
ATOM 3166 N N . GLN A 1 401 ? 28.158 2.044 -16.719 1.00 77.19 401 GLN A N 1
ATOM 3167 C CA . GLN A 1 401 ? 28.687 2.245 -18.070 1.00 77.19 401 GLN A CA 1
ATOM 3168 C C . GLN A 1 401 ? 30.231 2.334 -18.101 1.00 77.19 401 GLN A C 1
ATOM 3170 O O . GLN A 1 401 ? 30.860 2.145 -19.148 1.00 77.19 401 GLN A O 1
ATOM 3175 N N . GLY A 1 402 ? 30.883 2.594 -16.963 1.00 70.00 402 GLY A N 1
ATOM 3176 C CA . GLY A 1 402 ? 32.342 2.660 -16.831 1.00 70.00 402 GLY A CA 1
ATOM 3177 C C . GLY A 1 402 ? 33.023 1.300 -17.005 1.00 70.00 402 GLY A C 1
ATOM 3178 O O . GLY A 1 402 ? 34.117 1.214 -17.573 1.00 70.00 402 GLY A O 1
ATOM 3179 N N . LEU A 1 403 ? 32.338 0.217 -16.616 1.00 66.44 403 LEU A N 1
ATOM 3180 C CA . LEU A 1 403 ? 32.785 -1.167 -16.842 1.00 66.44 403 LEU A CA 1
ATOM 3181 C C . LEU A 1 403 ? 32.870 -1.536 -18.332 1.00 66.44 403 LEU A C 1
ATOM 3183 O O . LEU A 1 403 ? 33.533 -2.499 -18.704 1.00 66.44 403 LEU A O 1
ATOM 3187 N N . ILE A 1 404 ? 32.224 -0.759 -19.197 1.00 64.56 404 ILE A N 1
ATOM 3188 C CA . ILE A 1 404 ? 32.062 -1.050 -20.624 1.00 64.56 404 ILE A CA 1
ATOM 3189 C C . ILE A 1 404 ? 33.051 -0.248 -21.455 1.00 64.56 404 ILE A C 1
ATOM 3191 O O . ILE A 1 404 ? 33.760 -0.800 -22.298 1.00 64.56 404 ILE A O 1
ATOM 3195 N N . THR A 1 405 ? 33.136 1.049 -21.168 1.00 57.72 405 THR A N 1
ATOM 3196 C CA . THR A 1 405 ? 34.004 2.011 -21.862 1.00 57.72 405 THR A CA 1
ATOM 3197 C C . THR A 1 405 ? 35.496 1.782 -21.599 1.00 57.72 405 THR A C 1
ATOM 3199 O O . THR A 1 405 ? 36.327 2.163 -22.419 1.00 57.72 405 THR A O 1
ATOM 3202 N N . SER A 1 406 ? 35.850 1.082 -20.516 1.00 58.34 406 SER A N 1
ATOM 3203 C CA . SER A 1 406 ? 37.221 0.645 -20.202 1.00 58.34 406 SER A CA 1
ATOM 3204 C C . SER A 1 406 ? 37.657 -0.652 -20.915 1.00 58.34 406 SER A C 1
ATOM 3206 O O . SER A 1 406 ? 38.735 -1.175 -20.636 1.00 58.34 406 SER A O 1
ATOM 3208 N N . GLY A 1 407 ? 36.854 -1.154 -21.866 1.00 53.44 407 GLY A N 1
ATOM 3209 C CA . GLY A 1 407 ? 37.139 -2.356 -22.664 1.00 53.44 407 GLY A CA 1
ATOM 3210 C C . GLY A 1 407 ? 36.433 -3.631 -22.187 1.00 53.44 407 GLY A C 1
ATOM 3211 O O . GLY A 1 407 ? 36.744 -4.706 -22.694 1.00 53.44 407 GLY A O 1
ATOM 3212 N N . GLY A 1 408 ? 35.503 -3.526 -21.229 1.00 51.12 408 GLY A N 1
ATOM 3213 C CA . GLY A 1 408 ? 34.857 -4.665 -20.565 1.00 51.12 408 GLY A CA 1
ATOM 3214 C C . GLY A 1 408 ? 33.455 -5.055 -21.053 1.00 51.12 408 GLY A C 1
ATOM 3215 O O . GLY A 1 408 ? 32.920 -6.040 -20.548 1.00 51.12 408 GLY A O 1
ATOM 3216 N N . ALA A 1 409 ? 32.846 -4.362 -22.027 1.00 54.47 409 ALA A N 1
ATOM 3217 C CA . ALA A 1 409 ? 31.632 -4.900 -22.653 1.00 54.47 409 ALA A CA 1
ATOM 3218 C C . ALA A 1 409 ? 31.992 -6.021 -23.623 1.00 54.47 409 ALA A C 1
ATOM 3220 O O . ALA A 1 409 ? 32.747 -5.815 -24.581 1.00 54.47 409 ALA A O 1
ATOM 3221 N N . CYS A 1 410 ? 31.440 -7.203 -23.383 1.00 59.84 410 CYS A N 1
ATOM 3222 C CA . CYS A 1 410 ? 31.649 -8.357 -24.242 1.00 59.84 410 CYS A CA 1
ATOM 3223 C C . CYS A 1 410 ? 30.674 -8.337 -25.419 1.00 59.84 410 CYS A C 1
ATOM 3225 O O . CYS A 1 410 ? 29.576 -7.788 -25.331 1.00 59.84 410 CYS A O 1
ATOM 3227 N N . GLN A 1 411 ? 31.100 -8.949 -26.521 1.00 58.31 411 GLN A N 1
ATOM 3228 C CA . GLN A 1 411 ? 30.183 -9.420 -27.553 1.00 58.31 411 GLN A CA 1
ATOM 3229 C C . GLN A 1 411 ? 29.340 -10.533 -26.930 1.00 58.31 411 GLN A C 1
ATOM 3231 O O . GLN A 1 411 ? 29.932 -11.358 -26.232 1.00 58.31 411 GLN A O 1
ATOM 3236 N N . SER A 1 412 ? 28.030 -10.627 -27.192 1.00 54.59 412 SER A N 1
ATOM 3237 C CA . SER A 1 412 ? 27.360 -11.898 -26.888 1.00 54.59 412 SER A CA 1
ATOM 3238 C C . SER A 1 412 ? 27.886 -12.947 -27.868 1.00 54.59 412 SER A C 1
ATOM 3240 O O . SER A 1 412 ? 27.477 -13.006 -29.030 1.00 54.59 412 SER A O 1
ATOM 3242 N N . ASP A 1 413 ? 28.815 -13.788 -27.442 1.00 47.09 413 ASP A N 1
ATOM 3243 C CA . ASP A 1 413 ? 28.801 -15.152 -27.927 1.00 47.09 413 ASP A CA 1
ATOM 3244 C C . ASP A 1 413 ? 27.614 -15.850 -27.254 1.00 47.09 413 ASP A C 1
ATOM 3246 O O . ASP A 1 413 ? 27.311 -15.621 -26.087 1.00 47.09 413 ASP A O 1
ATOM 3250 N N . ASN A 1 414 ? 26.888 -16.687 -27.992 1.00 45.84 414 ASN A N 1
ATOM 3251 C CA . ASN A 1 414 ? 25.674 -17.372 -27.520 1.00 45.84 414 ASN A CA 1
ATOM 3252 C C . ASN A 1 414 ? 25.919 -18.364 -26.344 1.00 45.84 414 ASN A C 1
ATOM 3254 O O . ASN A 1 414 ? 25.064 -19.198 -26.064 1.00 45.84 414 ASN A O 1
ATOM 3258 N N . ASN A 1 415 ? 27.078 -18.281 -25.674 1.00 44.53 415 ASN A N 1
ATOM 3259 C CA . ASN A 1 415 ? 27.488 -18.983 -24.459 1.00 44.53 415 ASN A CA 1
ATOM 3260 C C . ASN A 1 415 ? 27.843 -17.943 -23.370 1.00 44.53 415 ASN A C 1
ATOM 3262 O O . ASN A 1 415 ? 29.007 -17.708 -23.050 1.00 44.53 415 ASN A O 1
ATOM 3266 N N . SER A 1 416 ? 26.807 -17.321 -22.810 1.00 46.06 416 SER A N 1
ATOM 3267 C CA . SER A 1 416 ? 26.785 -16.120 -21.957 1.00 46.06 416 SER A CA 1
ATOM 3268 C C . SER A 1 416 ? 27.462 -16.190 -20.569 1.00 46.06 416 SER A C 1
ATOM 3270 O O . SER A 1 416 ? 27.197 -15.330 -19.731 1.00 46.06 416 SER A O 1
ATOM 3272 N N . ASP A 1 417 ? 28.335 -17.161 -20.290 1.00 45.72 417 ASP A N 1
ATOM 3273 C CA . ASP A 1 417 ? 28.880 -17.382 -18.933 1.00 45.72 417 ASP A CA 1
ATOM 3274 C C . ASP A 1 417 ? 30.260 -16.738 -18.682 1.00 45.72 417 ASP A C 1
ATOM 3276 O O . ASP A 1 417 ? 30.704 -16.657 -17.538 1.00 45.72 417 ASP A O 1
ATOM 3280 N N . ASN A 1 418 ? 30.950 -16.240 -19.716 1.00 43.06 418 ASN A N 1
ATOM 3281 C CA . ASN A 1 418 ? 32.319 -15.707 -19.587 1.00 43.06 418 ASN A CA 1
ATOM 3282 C C . ASN A 1 418 ? 32.424 -14.174 -19.554 1.00 43.06 418 ASN A C 1
ATOM 3284 O O . ASN A 1 418 ? 33.533 -13.639 -19.475 1.00 43.06 418 ASN A O 1
ATOM 3288 N N . CYS A 1 419 ? 31.304 -13.446 -19.589 1.00 56.78 419 CYS A N 1
ATOM 3289 C CA . CYS A 1 419 ? 31.341 -11.989 -19.539 1.00 56.78 419 CYS A CA 1
ATOM 3290 C C . CYS A 1 419 ? 31.109 -11.446 -18.125 1.00 56.78 419 CYS A C 1
ATOM 3292 O O . CYS A 1 419 ? 29.999 -11.511 -17.597 1.00 56.78 419 CYS A O 1
ATOM 3294 N N . LEU A 1 420 ? 32.136 -10.802 -17.558 1.00 52.22 420 LEU A N 1
ATOM 3295 C CA . LEU A 1 420 ? 32.048 -10.065 -16.290 1.00 52.22 420 LEU A CA 1
ATOM 3296 C C . LEU A 1 420 ? 30.905 -9.034 -16.283 1.00 52.22 420 LEU A C 1
ATOM 3298 O O . LEU A 1 420 ? 30.297 -8.820 -15.240 1.00 52.22 420 LEU A O 1
ATOM 3302 N N . ALA A 1 421 ? 30.576 -8.407 -17.419 1.00 56.41 421 ALA A N 1
ATOM 3303 C CA . ALA A 1 421 ? 29.466 -7.454 -17.489 1.00 56.41 421 ALA A CA 1
ATOM 3304 C C . ALA A 1 421 ? 28.094 -8.137 -17.312 1.00 56.41 421 ALA A C 1
ATOM 3306 O O . ALA A 1 421 ? 27.244 -7.613 -16.606 1.00 56.41 421 ALA A O 1
ATOM 3307 N N . ILE A 1 422 ? 27.885 -9.338 -17.852 1.00 58.59 422 ILE A N 1
ATOM 3308 C CA . ILE A 1 422 ? 26.602 -10.060 -17.736 1.00 58.59 422 ILE A CA 1
ATOM 3309 C C . ILE A 1 422 ? 26.394 -10.585 -16.306 1.00 58.59 422 ILE A C 1
ATOM 3311 O O . ILE A 1 422 ? 25.282 -10.567 -15.765 1.00 58.59 422 ILE A O 1
ATOM 3315 N N . THR A 1 423 ? 27.476 -11.023 -15.657 1.00 61.25 423 THR A N 1
ATOM 3316 C CA . THR A 1 423 ? 27.420 -11.536 -14.284 1.00 61.25 423 THR A CA 1
ATOM 3317 C C . THR A 1 423 ? 27.400 -10.429 -13.235 1.00 61.25 423 THR A C 1
ATOM 3319 O O . THR A 1 423 ? 26.773 -10.620 -12.198 1.00 61.25 423 THR A O 1
ATOM 3322 N N . THR A 1 424 ? 27.993 -9.257 -13.504 1.00 66.38 424 THR A N 1
ATOM 3323 C CA . THR A 1 424 ? 28.197 -8.229 -12.466 1.00 66.38 424 THR A CA 1
ATOM 3324 C C . THR A 1 424 ? 27.605 -6.843 -12.734 1.00 66.38 424 THR A C 1
ATOM 3326 O O . THR A 1 424 ? 27.528 -6.042 -11.794 1.00 66.38 424 THR A O 1
ATOM 3329 N N . ASN A 1 425 ? 27.184 -6.534 -13.965 1.00 75.69 425 ASN A N 1
ATOM 3330 C CA . ASN A 1 425 ? 26.638 -5.227 -14.330 1.00 75.69 425 ASN A CA 1
ATOM 3331 C C . ASN A 1 425 ? 25.107 -5.268 -14.366 1.00 75.69 425 ASN A C 1
ATOM 3333 O O . ASN A 1 425 ? 24.518 -5.505 -15.416 1.00 75.69 425 ASN A O 1
ATOM 3337 N N . HIS A 1 426 ? 24.457 -5.096 -13.215 1.00 80.44 426 HIS A N 1
ATOM 3338 C CA . HIS A 1 426 ? 22.990 -5.083 -13.117 1.00 80.44 426 HIS A CA 1
ATOM 3339 C C . HIS A 1 426 ? 22.484 -3.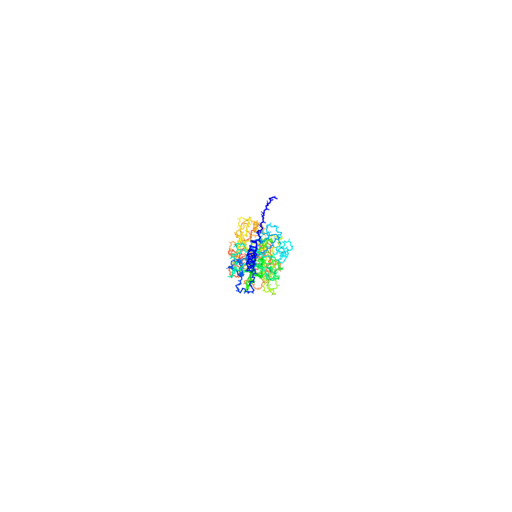679 -12.791 1.00 80.44 426 HIS A C 1
ATOM 3341 O O . HIS A 1 426 ? 23.267 -2.811 -12.394 1.00 80.44 426 HIS A O 1
ATOM 3347 N N . TYR A 1 427 ? 21.200 -3.416 -13.026 1.00 83.00 427 TYR A N 1
ATOM 3348 C CA . TYR A 1 427 ? 20.580 -2.181 -12.551 1.00 83.00 427 TYR A CA 1
ATOM 3349 C C . TYR A 1 427 ? 20.507 -2.195 -11.020 1.00 83.00 427 TYR A C 1
ATOM 3351 O O . TYR A 1 427 ? 20.406 -3.247 -10.390 1.00 83.00 427 TYR A O 1
ATOM 3359 N N . TYR A 1 428 ? 20.494 -1.011 -10.421 1.00 83.06 428 TYR A N 1
ATOM 3360 C CA . TYR A 1 428 ? 20.139 -0.823 -9.016 1.00 83.06 428 TYR A CA 1
ATOM 3361 C C . TYR A 1 428 ? 18.739 -0.226 -8.955 1.00 83.06 428 TYR A C 1
ATOM 3363 O O . TYR A 1 428 ? 18.421 0.665 -9.743 1.00 83.06 428 TYR A O 1
ATOM 3371 N N . ARG A 1 429 ? 17.885 -0.692 -8.038 1.00 83.94 429 ARG A N 1
ATOM 3372 C CA . ARG A 1 429 ? 16.513 -0.167 -7.941 1.00 83.94 429 ARG A CA 1
ATOM 3373 C C . ARG A 1 429 ? 16.541 1.312 -7.577 1.00 83.94 429 ARG A C 1
ATOM 3375 O O . ARG A 1 429 ? 16.998 1.681 -6.497 1.00 83.94 429 ARG A O 1
ATOM 3382 N N . GLN A 1 430 ? 16.041 2.157 -8.467 1.00 85.50 430 GLN A N 1
ATOM 3383 C CA . GLN A 1 430 ? 16.058 3.602 -8.285 1.00 85.50 430 GLN A CA 1
ATOM 3384 C C . GLN A 1 430 ? 14.917 4.248 -9.064 1.00 85.50 430 GLN A C 1
ATOM 3386 O O . GLN A 1 430 ? 14.611 3.847 -10.184 1.00 85.50 430 GLN A O 1
ATOM 3391 N N . VAL A 1 431 ? 14.316 5.281 -8.474 1.00 87.62 431 VAL A N 1
ATOM 3392 C CA . VAL A 1 431 ? 13.365 6.164 -9.160 1.00 87.62 431 VAL A CA 1
ATOM 3393 C C . VAL A 1 431 ? 14.155 7.256 -9.874 1.00 87.62 431 VAL A C 1
ATOM 3395 O O . VAL A 1 431 ? 14.892 7.994 -9.217 1.00 87.62 431 VAL A O 1
ATOM 3398 N N . GLY A 1 432 ? 14.045 7.374 -11.200 1.00 85.25 432 GLY A N 1
ATOM 3399 C CA . GLY A 1 432 ? 14.995 8.225 -11.924 1.00 85.25 432 GLY A CA 1
ATOM 3400 C C . GLY A 1 432 ? 14.973 8.227 -13.450 1.00 85.25 432 GLY A C 1
ATOM 3401 O O . GLY A 1 432 ? 15.992 8.548 -14.052 1.00 85.25 432 GLY A O 1
ATOM 3402 N N . ASN A 1 433 ? 13.839 7.966 -14.098 1.00 87.25 433 ASN A N 1
ATOM 3403 C CA . ASN A 1 433 ? 13.695 7.932 -15.562 1.00 87.25 433 ASN A CA 1
ATOM 3404 C C . ASN A 1 433 ? 14.396 6.752 -16.266 1.00 87.25 433 ASN A C 1
ATOM 3406 O O . ASN A 1 433 ? 14.632 6.846 -17.476 1.00 87.25 433 ASN A O 1
ATOM 3410 N N . ASN A 1 434 ? 14.729 5.676 -15.549 1.00 92.25 434 ASN A N 1
ATOM 3411 C CA . ASN A 1 434 ? 15.267 4.445 -16.131 1.00 92.25 434 ASN A CA 1
ATOM 3412 C C . ASN A 1 434 ? 14.216 3.330 -16.022 1.00 92.25 434 ASN A C 1
ATOM 3414 O O . ASN A 1 434 ? 13.775 3.008 -14.917 1.00 92.25 434 ASN A O 1
ATOM 3418 N N . LEU A 1 435 ? 13.837 2.716 -17.146 1.00 93.88 435 LEU A N 1
ATOM 3419 C CA . LEU A 1 435 ? 12.769 1.710 -17.192 1.00 93.88 435 LEU A CA 1
ATOM 3420 C C . LEU A 1 435 ? 13.023 0.533 -16.235 1.00 93.88 435 LEU A C 1
ATOM 3422 O O . LEU A 1 435 ? 12.178 0.217 -15.400 1.00 93.88 435 LEU A O 1
ATOM 3426 N N . LEU A 1 436 ? 14.191 -0.105 -16.328 1.00 90.56 436 LEU A N 1
ATOM 3427 C CA . LEU A 1 436 ? 14.500 -1.326 -15.579 1.00 90.56 436 LEU A CA 1
ATOM 3428 C C . LEU A 1 436 ? 14.853 -1.033 -14.114 1.00 90.56 436 LEU A C 1
ATOM 3430 O O . LEU A 1 436 ? 14.506 -1.816 -13.232 1.00 90.56 436 LEU A O 1
ATOM 3434 N N . ALA A 1 437 ? 15.453 0.124 -13.815 1.00 88.06 437 ALA A N 1
ATOM 3435 C CA . ALA A 1 437 ? 15.714 0.530 -12.430 1.00 88.06 437 ALA A CA 1
ATOM 3436 C C . ALA A 1 437 ? 14.415 0.817 -11.655 1.00 88.06 437 ALA A C 1
ATOM 3438 O O . ALA A 1 437 ? 14.352 0.568 -10.451 1.00 88.06 437 ALA A O 1
ATOM 3439 N N . GLU A 1 438 ? 13.371 1.292 -12.344 1.00 89.62 438 GLU A N 1
ATOM 3440 C CA . GLU A 1 438 ? 12.059 1.556 -11.752 1.00 89.62 438 GLU A CA 1
ATOM 3441 C C . GLU A 1 438 ? 11.154 0.329 -11.742 1.00 89.62 438 GLU A C 1
ATOM 3443 O O . GLU A 1 438 ? 10.530 0.043 -10.727 1.00 89.62 438 GLU A O 1
ATOM 3448 N N . TRP A 1 439 ? 11.090 -0.446 -12.822 1.00 89.06 439 TRP A N 1
ATOM 3449 C CA . TRP A 1 439 ? 10.083 -1.506 -12.977 1.00 89.06 439 TRP A CA 1
ATOM 3450 C C . TRP A 1 439 ? 10.643 -2.921 -12.875 1.00 89.06 439 TRP A C 1
ATOM 3452 O O . TRP A 1 439 ? 9.886 -3.856 -12.637 1.00 89.06 439 TRP A O 1
ATOM 3462 N N . GLY A 1 440 ? 11.958 -3.075 -12.970 1.00 86.19 440 GLY A N 1
ATOM 3463 C CA . GLY A 1 440 ? 12.633 -4.364 -12.875 1.00 86.19 440 GLY A CA 1
ATOM 3464 C C . GLY A 1 440 ? 12.555 -5.077 -14.211 1.00 86.19 440 GLY A C 1
ATOM 3465 O O . GLY A 1 440 ? 12.504 -4.422 -15.252 1.00 86.19 440 GLY A O 1
ATOM 3466 N N . ASP A 1 441 ? 12.502 -6.404 -14.184 1.00 84.44 441 ASP A N 1
ATOM 3467 C CA . ASP A 1 441 ? 12.216 -7.177 -15.388 1.00 84.44 441 ASP A CA 1
ATOM 3468 C C . ASP A 1 441 ? 10.800 -6.857 -15.893 1.00 84.44 441 ASP A C 1
ATOM 3470 O O . ASP A 1 441 ? 9.797 -7.204 -15.262 1.00 84.44 441 ASP A O 1
ATOM 3474 N N . VAL A 1 442 ? 10.733 -6.158 -17.028 1.00 86.62 442 VAL A N 1
ATOM 3475 C CA . VAL A 1 442 ? 9.479 -5.757 -17.675 1.00 86.62 442 VAL A CA 1
ATOM 3476 C C . VAL A 1 442 ? 8.912 -6.829 -18.601 1.00 86.62 442 VAL A C 1
ATOM 3478 O O . VAL A 1 442 ? 7.899 -6.584 -19.240 1.00 86.62 442 VAL A O 1
ATOM 3481 N N . THR A 1 443 ? 9.528 -8.002 -18.722 1.00 79.12 443 THR A N 1
ATOM 3482 C CA . THR A 1 443 ? 9.077 -9.027 -19.670 1.00 79.12 443 THR A CA 1
ATOM 3483 C C . THR A 1 443 ? 7.814 -9.755 -19.201 1.00 79.12 443 THR A C 1
ATOM 3485 O O . THR A 1 443 ? 7.539 -9.898 -18.004 1.00 79.12 443 THR A O 1
ATOM 3488 N N . ASN A 1 444 ? 7.006 -10.215 -20.163 1.00 68.94 444 ASN A N 1
ATOM 3489 C CA . ASN A 1 444 ? 5.803 -10.999 -19.887 1.00 68.94 444 ASN A CA 1
ATOM 3490 C C . ASN A 1 444 ? 6.167 -12.447 -19.502 1.00 68.94 444 ASN A C 1
ATOM 3492 O O . ASN A 1 444 ? 6.095 -13.365 -20.321 1.00 68.94 444 ASN A O 1
ATOM 3496 N N . GLU A 1 445 ? 6.593 -12.672 -18.258 1.00 63.00 445 GLU A N 1
ATOM 3497 C CA . GLU A 1 445 ? 6.730 -14.028 -17.720 1.00 63.00 445 GLU A CA 1
ATOM 3498 C C . GLU A 1 445 ? 5.411 -14.478 -17.078 1.00 63.00 445 GLU A C 1
ATOM 3500 O O . GLU A 1 445 ? 5.110 -14.177 -15.925 1.00 63.00 445 GLU A O 1
ATOM 3505 N N . GLU A 1 446 ? 4.596 -15.222 -17.824 1.00 55.47 446 GLU A N 1
ATOM 3506 C CA . GLU A 1 446 ? 3.264 -15.641 -17.358 1.00 55.47 446 GLU A CA 1
ATOM 3507 C C . GLU A 1 446 ? 3.290 -16.673 -16.212 1.00 55.47 446 GLU A C 1
ATOM 3509 O O . GLU A 1 446 ? 2.257 -16.913 -15.597 1.00 55.47 446 GLU A O 1
ATOM 3514 N N . ASN A 1 447 ? 4.445 -17.279 -15.895 1.00 50.75 447 ASN A N 1
ATOM 3515 C CA . ASN A 1 447 ? 4.480 -18.516 -15.100 1.00 50.75 447 ASN A CA 1
ATOM 3516 C C . ASN A 1 447 ? 5.418 -18.548 -13.884 1.00 50.75 447 ASN A C 1
ATOM 3518 O O . ASN A 1 447 ? 5.401 -19.556 -13.181 1.00 50.75 447 ASN A O 1
ATOM 3522 N N . TYR A 1 448 ? 6.233 -17.519 -13.619 1.00 49.19 448 TYR A N 1
ATOM 3523 C CA . TYR A 1 448 ? 7.255 -17.625 -12.562 1.00 49.19 448 TYR A CA 1
ATOM 3524 C C . TYR A 1 448 ? 7.059 -16.713 -11.346 1.00 49.19 448 TYR A C 1
ATOM 3526 O O . TYR A 1 448 ? 7.408 -17.138 -10.248 1.00 49.19 448 TYR A O 1
ATOM 3534 N N . TYR A 1 449 ? 6.448 -15.528 -11.472 1.00 49.31 449 TYR A N 1
ATOM 3535 C CA . TYR A 1 449 ? 6.286 -14.617 -10.330 1.00 49.31 449 TYR A CA 1
ATOM 3536 C C . TYR A 1 449 ? 5.046 -13.720 -10.456 1.00 49.31 449 TYR A C 1
ATOM 3538 O O . TYR A 1 449 ? 4.776 -13.146 -11.507 1.00 49.31 449 TYR A O 1
ATOM 3546 N N . HIS A 1 450 ? 4.323 -13.535 -9.347 1.00 51.38 450 HIS A N 1
ATOM 3547 C CA . HIS A 1 450 ? 3.060 -12.782 -9.240 1.00 51.38 450 HIS A CA 1
ATOM 3548 C C . HIS A 1 450 ? 3.177 -11.263 -9.478 1.00 51.38 450 HIS A C 1
ATOM 3550 O O . HIS A 1 450 ? 2.197 -10.531 -9.350 1.00 51.38 450 HIS A O 1
ATOM 3556 N N . HIS A 1 451 ? 4.353 -10.782 -9.879 1.00 55.59 451 HIS A N 1
ATOM 3557 C CA . HIS A 1 451 ? 4.624 -9.365 -10.103 1.00 55.59 451 HIS A CA 1
ATOM 3558 C C . HIS A 1 451 ? 5.124 -9.057 -11.516 1.00 55.59 451 HIS A C 1
ATOM 3560 O O . HIS A 1 451 ? 5.740 -8.024 -11.740 1.00 55.59 451 HIS A O 1
ATOM 3566 N N . THR A 1 452 ? 4.843 -9.928 -12.482 1.00 67.25 452 THR A N 1
ATOM 3567 C CA . THR A 1 452 ? 5.090 -9.649 -13.901 1.00 67.25 452 THR A CA 1
ATOM 3568 C C . THR A 1 452 ? 4.018 -8.714 -14.459 1.00 67.25 452 THR A C 1
ATOM 3570 O O . THR A 1 452 ? 3.059 -8.337 -13.769 1.00 67.25 452 THR A O 1
ATOM 3573 N N . TYR A 1 453 ? 4.171 -8.311 -15.714 1.00 83.25 453 TYR A N 1
ATOM 3574 C CA . TYR A 1 453 ? 3.308 -7.345 -16.392 1.00 83.25 453 TYR A CA 1
ATOM 3575 C C . TYR A 1 453 ? 2.509 -8.037 -17.519 1.00 83.25 453 TYR A C 1
ATOM 3577 O O . TYR A 1 453 ? 2.759 -7.794 -18.697 1.00 83.25 453 TYR A O 1
ATOM 3585 N N . PRO A 1 454 ? 1.563 -8.937 -17.187 1.00 80.31 454 PRO A N 1
ATOM 3586 C CA . PRO A 1 454 ? 0.801 -9.728 -18.134 1.00 80.31 454 PRO A CA 1
ATOM 3587 C C . PRO A 1 454 ? 0.005 -8.828 -19.065 1.00 80.31 454 PRO A C 1
ATOM 3589 O O . PRO A 1 454 ? -0.603 -7.836 -18.647 1.00 80.31 454 PRO A O 1
ATOM 3592 N N . GLY A 1 455 ? -0.004 -9.221 -20.334 1.00 80.88 455 GLY A N 1
ATOM 3593 C CA . GLY A 1 455 ? -0.633 -8.458 -21.401 1.00 80.88 455 GLY A CA 1
ATOM 3594 C C . GLY A 1 455 ? 0.213 -7.295 -21.910 1.00 80.88 455 GLY A C 1
ATOM 3595 O O . GLY A 1 455 ? -0.223 -6.633 -22.845 1.00 80.88 455 GLY A O 1
ATOM 3596 N N . ASN A 1 456 ? 1.392 -7.025 -21.332 1.00 85.12 456 ASN A N 1
ATOM 3597 C CA . ASN A 1 456 ? 2.320 -6.102 -21.968 1.00 85.12 456 ASN A CA 1
ATOM 3598 C C . ASN A 1 456 ? 2.950 -6.751 -23.211 1.00 85.12 456 ASN A C 1
ATOM 3600 O O . ASN A 1 456 ? 2.975 -7.974 -23.366 1.00 85.12 456 ASN A O 1
ATOM 3604 N N . HIS A 1 457 ? 3.468 -5.917 -24.107 1.00 85.62 457 HIS A N 1
ATOM 3605 C CA . HIS A 1 457 ? 4.102 -6.381 -25.341 1.00 85.62 457 HIS A CA 1
ATOM 3606 C C . HIS A 1 457 ? 5.631 -6.426 -25.249 1.00 85.62 457 HIS A C 1
ATOM 3608 O O . HIS A 1 457 ? 6.293 -6.534 -26.278 1.00 85.62 457 HIS A O 1
ATOM 3614 N N . PHE A 1 458 ? 6.206 -6.354 -24.042 1.00 87.56 458 PHE A N 1
ATOM 3615 C CA . PHE A 1 458 ? 7.658 -6.385 -23.882 1.00 87.56 458 PHE A CA 1
ATOM 3616 C C . PHE A 1 458 ? 8.192 -7.783 -24.198 1.00 87.56 458 PHE A C 1
ATOM 3618 O O . PHE A 1 458 ? 7.797 -8.754 -23.540 1.00 87.56 458 PHE A O 1
ATOM 3625 N N . PRO A 1 459 ? 9.082 -7.911 -25.194 1.00 76.56 459 PRO A N 1
ATOM 3626 C CA . PRO A 1 459 ? 9.562 -9.214 -25.616 1.00 76.56 459 PRO A CA 1
ATOM 3627 C C . PRO A 1 459 ? 10.419 -9.896 -24.548 1.00 76.56 459 PRO A C 1
ATOM 3629 O O . PRO A 1 459 ? 11.162 -9.247 -23.819 1.00 76.56 459 PRO A O 1
ATOM 3632 N N . ARG A 1 460 ? 10.334 -11.225 -24.449 1.00 73.88 460 ARG A N 1
ATOM 3633 C CA . ARG A 1 460 ? 11.011 -11.990 -23.392 1.00 73.88 460 ARG A CA 1
ATOM 3634 C C . ARG A 1 460 ? 12.493 -12.225 -23.687 1.00 73.88 460 ARG A C 1
ATOM 3636 O O . ARG A 1 460 ? 12.831 -12.585 -24.803 1.00 73.88 460 ARG A O 1
ATOM 3643 N N . GLY A 1 461 ? 13.328 -12.188 -22.643 1.00 61.12 461 GLY A N 1
ATOM 3644 C CA . GLY A 1 461 ? 14.540 -13.016 -22.530 1.00 61.12 461 GLY A CA 1
ATOM 3645 C C . GLY A 1 461 ? 15.767 -12.583 -23.330 1.00 61.12 461 GLY A C 1
ATOM 3646 O O . GLY A 1 461 ? 16.651 -13.411 -23.545 1.00 61.12 461 GLY A O 1
ATOM 3647 N N . HIS A 1 462 ? 15.841 -11.329 -23.777 1.00 75.19 462 HIS A N 1
ATOM 3648 C CA . HIS A 1 462 ? 16.879 -10.896 -24.712 1.00 75.19 462 HIS A CA 1
ATOM 3649 C C . HIS A 1 462 ? 17.288 -9.423 -24.530 1.00 75.19 462 HIS A C 1
ATOM 3651 O O . HIS A 1 462 ? 16.844 -8.719 -23.621 1.00 75.19 462 HIS A O 1
ATOM 3657 N N . LEU A 1 463 ? 18.207 -8.983 -25.388 1.00 86.88 463 LEU A N 1
ATOM 3658 C CA . LEU A 1 463 ? 18.730 -7.624 -25.446 1.00 86.88 463 LEU A CA 1
ATOM 3659 C C . LEU A 1 463 ? 17.771 -6.696 -26.201 1.00 86.88 463 LEU A C 1
ATOM 3661 O O . LEU A 1 463 ? 17.221 -7.076 -27.236 1.00 86.88 463 LEU A O 1
ATOM 3665 N N . TYR A 1 464 ? 17.640 -5.463 -25.719 1.00 91.19 464 TYR A N 1
ATOM 3666 C CA . TYR A 1 464 ? 16.984 -4.364 -26.417 1.00 91.19 464 TYR A CA 1
ATOM 3667 C C . TYR A 1 464 ? 18.010 -3.437 -27.045 1.00 91.19 464 TYR A C 1
ATOM 3669 O O . TYR A 1 464 ? 18.945 -3.004 -26.369 1.00 91.19 464 TYR A O 1
ATOM 3677 N N . TRP A 1 465 ? 17.808 -3.092 -28.315 1.00 93.62 465 TRP A N 1
ATOM 3678 C CA . TRP A 1 465 ? 18.611 -2.066 -28.973 1.00 93.62 465 TRP A CA 1
ATOM 3679 C C . TRP A 1 465 ? 18.592 -0.735 -28.220 1.00 93.62 465 TRP A C 1
ATOM 3681 O O . TRP A 1 465 ? 17.528 -0.274 -27.801 1.00 93.62 465 TRP A O 1
ATOM 3691 N N . THR A 1 466 ? 19.755 -0.085 -28.138 1.00 94.38 466 THR A N 1
ATOM 3692 C CA . THR A 1 466 ? 19.857 1.322 -27.738 1.00 94.38 466 THR A CA 1
ATOM 3693 C C . THR A 1 466 ? 20.337 2.193 -28.890 1.00 94.38 466 THR A C 1
ATOM 3695 O O . THR A 1 466 ? 20.873 1.704 -29.882 1.00 94.38 466 THR A O 1
ATOM 3698 N N . SER A 1 467 ? 20.145 3.505 -28.776 1.00 95.06 467 SER A N 1
ATOM 3699 C CA . SER A 1 467 ? 20.623 4.503 -29.736 1.00 95.06 467 SER A CA 1
ATOM 3700 C C . SER A 1 467 ? 22.117 4.826 -29.591 1.00 95.06 467 SER A C 1
ATOM 3702 O O . SER A 1 467 ? 22.699 5.425 -30.499 1.00 95.06 467 SER A O 1
ATOM 3704 N N . ASP A 1 468 ? 22.761 4.357 -28.520 1.00 93.19 468 ASP A N 1
ATOM 3705 C CA . ASP A 1 468 ? 24.185 4.548 -28.241 1.00 93.19 468 ASP A CA 1
ATOM 3706 C C . ASP A 1 468 ? 25.078 3.667 -29.122 1.00 93.19 468 ASP A C 1
ATOM 3708 O O . ASP A 1 468 ? 25.052 2.433 -29.073 1.00 93.19 468 ASP A O 1
ATOM 3712 N N . GLU A 1 469 ? 25.901 4.318 -29.936 1.00 91.94 469 GLU A N 1
ATOM 3713 C CA . GLU A 1 469 ? 26.824 3.657 -30.851 1.00 91.94 469 GLU A CA 1
ATOM 3714 C C . GLU A 1 469 ? 28.134 3.295 -30.139 1.00 91.94 469 GLU A C 1
ATOM 3716 O O . GLU A 1 469 ? 28.726 4.119 -29.438 1.00 91.94 469 GLU A O 1
ATOM 3721 N N . ARG A 1 470 ? 28.619 2.066 -30.351 1.00 86.88 470 ARG A N 1
ATOM 3722 C CA . ARG A 1 470 ? 29.958 1.661 -29.900 1.00 86.88 470 ARG A CA 1
ATOM 3723 C C . ARG A 1 470 ? 31.015 2.029 -30.932 1.00 86.88 470 ARG A C 1
ATOM 3725 O O . ARG A 1 470 ? 32.048 2.598 -30.591 1.00 86.88 470 ARG A O 1
ATOM 3732 N N . ASP A 1 471 ? 30.751 1.664 -32.183 1.00 88.81 471 ASP A N 1
ATOM 3733 C CA . ASP A 1 471 ? 31.576 1.956 -33.351 1.00 88.81 471 ASP A CA 1
ATOM 3734 C C . ASP A 1 471 ? 30.734 1.847 -34.637 1.00 88.81 471 ASP A C 1
ATOM 3736 O O . ASP A 1 471 ? 29.537 1.562 -34.595 1.00 88.81 471 ASP A O 1
ATOM 3740 N N . SER A 1 472 ? 31.363 2.029 -35.803 1.00 91.38 472 SER A N 1
ATOM 3741 C CA . SER A 1 472 ? 30.665 2.067 -37.094 1.00 91.38 472 SER A CA 1
ATOM 3742 C C . SER A 1 472 ? 29.800 0.836 -37.383 1.00 91.38 472 SER A C 1
ATOM 3744 O O . SER A 1 472 ? 28.779 0.967 -38.060 1.00 91.38 472 SER A O 1
ATOM 3746 N N . ASN A 1 473 ? 30.175 -0.339 -36.870 1.00 92.25 473 ASN A N 1
ATOM 3747 C CA . ASN A 1 473 ? 29.500 -1.609 -37.142 1.00 92.25 473 ASN A CA 1
ATOM 3748 C C . ASN A 1 473 ? 28.716 -2.142 -35.938 1.00 92.25 473 ASN A C 1
ATOM 3750 O O . ASN A 1 473 ? 27.899 -3.044 -36.113 1.00 92.25 473 ASN A O 1
ATOM 3754 N N . ASN A 1 474 ? 28.948 -1.600 -34.741 1.00 89.88 474 ASN A N 1
ATOM 3755 C CA . ASN A 1 474 ? 28.399 -2.122 -33.496 1.00 89.88 474 ASN A CA 1
ATOM 3756 C C . ASN A 1 474 ? 27.540 -1.098 -32.754 1.00 89.88 474 ASN A C 1
ATOM 3758 O O . ASN A 1 474 ? 27.867 0.086 -32.664 1.00 89.88 474 ASN A O 1
ATOM 3762 N N . GLN A 1 475 ? 26.463 -1.589 -32.158 1.00 92.50 475 GLN A N 1
ATOM 3763 C CA . GLN A 1 475 ? 25.515 -0.812 -31.372 1.00 92.50 475 GLN A CA 1
ATOM 3764 C C . GLN A 1 475 ? 25.415 -1.407 -29.967 1.00 92.50 475 GLN A C 1
ATOM 3766 O O . GLN A 1 475 ? 25.522 -2.627 -29.810 1.00 92.50 475 GLN A O 1
ATOM 3771 N N . TYR A 1 476 ? 25.231 -0.565 -28.950 1.00 91.25 476 TYR A N 1
ATOM 3772 C CA . TYR A 1 476 ? 24.951 -1.062 -27.608 1.00 91.25 476 TYR A CA 1
ATOM 3773 C C . TYR A 1 476 ? 23.521 -1.609 -27.498 1.00 91.25 476 TYR A C 1
ATOM 3775 O O . TYR A 1 476 ? 22.615 -1.258 -28.260 1.00 91.25 476 TYR A O 1
ATOM 3783 N N . ALA A 1 477 ? 23.341 -2.515 -26.546 1.00 91.25 477 ALA A N 1
ATOM 3784 C CA . ALA A 1 477 ? 22.071 -3.134 -26.226 1.00 91.25 477 ALA A CA 1
ATOM 3785 C C . ALA A 1 477 ? 21.977 -3.397 -24.716 1.00 91.25 477 ALA A C 1
ATOM 3787 O O . ALA A 1 477 ? 22.998 -3.497 -24.035 1.00 91.25 477 ALA A O 1
ATOM 3788 N N . VAL A 1 478 ? 20.760 -3.499 -24.184 1.00 90.38 478 VAL A N 1
ATOM 3789 C CA . VAL A 1 478 ? 20.507 -3.707 -22.748 1.00 90.38 478 VAL A CA 1
ATOM 3790 C C . VAL A 1 478 ? 19.658 -4.953 -22.536 1.00 90.38 478 VAL A C 1
ATOM 3792 O O . VAL A 1 478 ? 18.580 -5.074 -23.110 1.00 90.38 478 VAL A O 1
ATOM 3795 N N . GLY A 1 479 ? 20.117 -5.872 -21.692 1.00 87.00 479 GLY A N 1
ATOM 3796 C CA . GLY A 1 479 ? 19.380 -7.071 -21.308 1.00 87.00 479 GLY A CA 1
ATOM 3797 C C . GLY A 1 479 ? 18.147 -6.739 -20.476 1.00 87.00 479 GLY A C 1
ATOM 3798 O O . GLY A 1 479 ? 18.255 -6.119 -19.417 1.00 87.00 479 GLY A O 1
ATOM 3799 N N . SER A 1 480 ? 16.982 -7.207 -20.925 1.00 82.88 480 SER A N 1
ATOM 3800 C CA . SER A 1 480 ? 15.675 -6.913 -20.322 1.00 82.88 480 SER A CA 1
ATOM 3801 C C . SER A 1 480 ? 15.538 -7.352 -18.860 1.00 82.88 480 SER A C 1
ATOM 3803 O O . SER A 1 480 ? 14.776 -6.760 -18.105 1.00 82.88 480 SER A O 1
ATOM 3805 N N . THR A 1 481 ? 16.274 -8.390 -18.467 1.00 78.75 481 THR A N 1
ATOM 3806 C CA . THR A 1 481 ? 16.124 -9.061 -17.171 1.00 78.75 481 THR A CA 1
ATOM 3807 C C . THR A 1 481 ? 16.942 -8.420 -16.054 1.00 78.75 481 THR A C 1
ATOM 3809 O O . THR A 1 481 ? 16.468 -8.285 -14.932 1.00 78.75 481 THR A O 1
ATOM 3812 N N . LYS A 1 482 ? 18.188 -8.029 -16.346 1.00 79.69 482 LYS A N 1
ATOM 3813 C CA . LYS A 1 482 ? 19.134 -7.514 -15.337 1.00 79.69 482 LYS A CA 1
ATOM 3814 C C . LYS A 1 482 ? 19.603 -6.090 -15.616 1.00 79.69 482 LYS A C 1
ATOM 3816 O O . LYS A 1 482 ? 20.329 -5.524 -14.810 1.00 79.69 482 LYS A O 1
ATOM 3821 N N . GLY A 1 483 ? 19.241 -5.516 -16.763 1.00 85.12 483 GLY A N 1
ATOM 3822 C CA . GLY A 1 483 ? 19.758 -4.225 -17.217 1.00 85.12 483 GLY A CA 1
ATOM 3823 C C . GLY A 1 483 ? 21.225 -4.247 -17.632 1.00 85.12 483 GLY A C 1
ATOM 3824 O O . GLY A 1 483 ? 21.804 -3.178 -17.798 1.00 85.12 483 GLY A O 1
ATOM 3825 N N . ALA A 1 484 ? 21.817 -5.432 -17.814 1.00 84.81 484 ALA A N 1
ATOM 3826 C CA . ALA A 1 484 ? 23.196 -5.569 -18.263 1.00 84.81 484 ALA A CA 1
ATOM 3827 C C . ALA A 1 484 ? 23.369 -4.975 -19.657 1.00 84.81 484 ALA A C 1
ATOM 3829 O O . ALA A 1 484 ? 22.544 -5.191 -20.539 1.00 84.81 484 ALA A O 1
ATOM 3830 N N . ILE A 1 485 ? 24.441 -4.219 -19.849 1.00 86.31 485 ILE A N 1
ATOM 3831 C CA . ILE A 1 485 ? 24.714 -3.537 -21.110 1.00 86.31 485 ILE A CA 1
ATOM 3832 C C . ILE A 1 485 ? 25.762 -4.342 -21.890 1.00 86.31 485 ILE A C 1
ATOM 3834 O O . ILE A 1 485 ? 26.820 -4.697 -21.362 1.00 86.31 485 ILE A O 1
ATOM 3838 N N . GLU A 1 486 ? 25.474 -4.577 -23.162 1.00 85.00 486 GLU A N 1
ATOM 3839 C CA . GLU A 1 486 ? 26.274 -5.349 -24.114 1.00 85.00 486 GLU A CA 1
ATOM 3840 C C . GLU A 1 486 ? 26.388 -4.596 -25.445 1.00 85.00 486 GLU A C 1
ATOM 3842 O O . GLU A 1 486 ? 25.795 -3.532 -25.617 1.00 85.00 486 GLU A O 1
ATOM 3847 N N . TRP A 1 487 ? 27.137 -5.132 -26.410 1.00 86.38 487 TRP A N 1
ATOM 3848 C CA . TRP A 1 487 ? 27.135 -4.624 -27.784 1.00 86.38 487 TRP A CA 1
ATOM 3849 C C . TRP A 1 487 ? 26.954 -5.748 -28.796 1.00 86.38 487 TRP A C 1
ATOM 3851 O O . TRP A 1 487 ? 27.341 -6.894 -28.566 1.00 86.38 487 TRP A O 1
ATOM 3861 N N . GLN A 1 488 ? 26.379 -5.393 -29.939 1.00 87.31 488 GLN A N 1
ATOM 3862 C CA . GLN A 1 488 ? 26.044 -6.309 -31.021 1.00 87.31 488 GLN A CA 1
ATOM 3863 C C . GLN A 1 488 ? 26.357 -5.677 -32.375 1.00 87.31 488 GLN A C 1
ATOM 3865 O O . GLN A 1 488 ? 26.354 -4.451 -32.512 1.00 87.31 488 GLN A O 1
ATOM 3870 N N . LEU A 1 489 ? 26.596 -6.515 -33.387 1.00 91.69 489 LEU A N 1
ATOM 3871 C CA . LEU A 1 489 ? 26.683 -6.057 -34.775 1.00 91.69 489 LEU A CA 1
ATOM 3872 C C . LEU A 1 489 ? 25.332 -5.466 -35.188 1.00 91.69 489 LEU A C 1
ATOM 3874 O O . LEU A 1 489 ? 24.298 -6.071 -34.926 1.00 91.69 489 LEU A O 1
ATOM 3878 N N . LYS A 1 490 ? 25.328 -4.320 -35.874 1.00 93.62 490 LYS A N 1
ATOM 3879 C CA . LYS A 1 490 ? 24.094 -3.630 -36.306 1.00 93.62 490 LYS A CA 1
ATOM 3880 C C . LYS A 1 490 ? 23.194 -4.477 -37.217 1.00 93.62 490 LYS A C 1
ATOM 3882 O O . LYS A 1 490 ? 21.996 -4.202 -37.292 1.00 93.62 490 LYS A O 1
ATOM 3887 N N . ASP A 1 491 ? 23.774 -5.476 -37.883 1.00 93.50 491 ASP A N 1
ATOM 3888 C CA . ASP A 1 491 ? 23.082 -6.428 -38.758 1.00 93.50 491 ASP A CA 1
ATOM 3889 C C . ASP A 1 491 ? 22.494 -7.634 -38.003 1.00 93.50 491 ASP A C 1
ATOM 3891 O O . ASP A 1 491 ? 21.701 -8.374 -38.582 1.00 93.50 491 ASP A O 1
ATOM 3895 N N . ASN A 1 492 ? 22.855 -7.841 -36.727 1.00 91.75 492 ASN A N 1
ATOM 3896 C CA . ASN A 1 492 ? 22.206 -8.851 -35.892 1.00 91.75 492 ASN A CA 1
ATOM 3897 C C . ASN A 1 492 ? 20.752 -8.458 -35.652 1.00 91.75 492 ASN A C 1
ATOM 3899 O O . ASN A 1 492 ? 20.411 -7.279 -35.610 1.00 91.75 492 ASN A O 1
ATOM 3903 N N . GLU A 1 493 ? 19.893 -9.443 -35.438 1.00 90.81 493 GLU A N 1
ATOM 3904 C CA . GLU A 1 493 ? 18.501 -9.183 -35.113 1.00 90.81 493 GLU A CA 1
ATOM 3905 C C . GLU A 1 493 ? 18.306 -9.268 -33.601 1.00 90.81 493 GLU A C 1
ATOM 3907 O O . GLU A 1 493 ? 18.572 -10.303 -32.991 1.00 90.81 493 GLU A O 1
ATOM 3912 N N . LEU A 1 494 ? 17.851 -8.171 -32.998 1.00 89.12 494 LEU A N 1
ATOM 3913 C CA . LEU A 1 494 ? 17.480 -8.113 -31.585 1.00 89.12 494 LEU A CA 1
ATOM 3914 C C . LEU A 1 494 ? 16.081 -7.531 -31.444 1.00 89.12 494 LEU A C 1
ATOM 3916 O O . LEU A 1 494 ? 15.527 -6.937 -32.373 1.00 89.12 494 LEU A O 1
ATOM 3920 N N . TYR A 1 495 ? 15.545 -7.657 -30.239 1.00 89.69 495 TYR A N 1
ATOM 3921 C CA . TYR A 1 495 ? 14.337 -6.958 -29.857 1.00 89.69 495 TYR A CA 1
ATOM 3922 C C . TYR A 1 495 ? 14.610 -5.469 -29.702 1.00 89.69 495 TYR A C 1
ATOM 3924 O O . TYR A 1 495 ? 15.739 -5.003 -29.522 1.00 89.69 495 TYR A O 1
ATOM 3932 N N . PHE A 1 496 ? 13.535 -4.704 -29.746 1.00 87.50 496 PHE A N 1
ATOM 3933 C CA . PHE A 1 496 ? 13.594 -3.267 -29.616 1.00 87.50 496 PHE A CA 1
ATOM 3934 C C . PHE A 1 496 ? 12.405 -2.791 -28.800 1.00 87.50 496 PHE A C 1
ATOM 3936 O O . PHE A 1 496 ? 11.335 -3.397 -28.770 1.00 87.50 496 PHE A O 1
ATOM 3943 N N . VAL A 1 497 ? 12.623 -1.671 -28.138 1.00 92.69 497 VAL A N 1
ATOM 3944 C CA . VAL A 1 497 ? 11.583 -0.898 -27.480 1.00 92.69 497 VAL A CA 1
ATOM 3945 C C . VAL A 1 497 ? 11.740 0.532 -27.967 1.00 92.69 497 VAL A C 1
ATOM 3947 O O . VAL A 1 497 ? 12.807 0.921 -28.444 1.00 92.69 497 VAL A O 1
ATOM 3950 N N . CYS A 1 498 ? 10.680 1.314 -27.875 1.00 94.56 498 CYS A N 1
ATOM 3951 C CA . CYS A 1 498 ? 10.697 2.719 -28.228 1.00 94.56 498 CYS A CA 1
ATOM 3952 C C . CYS A 1 498 ? 10.349 3.559 -27.004 1.00 94.56 498 CYS A C 1
ATOM 3954 O O . CYS A 1 498 ? 9.565 3.135 -26.157 1.00 94.56 498 CYS A O 1
ATOM 3956 N N . VAL A 1 499 ? 10.889 4.771 -26.933 1.00 95.56 499 VAL A N 1
ATOM 3957 C CA . VAL A 1 499 ? 10.575 5.754 -25.894 1.00 95.56 499 VAL A CA 1
ATOM 3958 C C . VAL A 1 499 ? 10.009 7.020 -26.527 1.00 95.56 499 VAL A C 1
ATOM 3960 O O . VAL A 1 499 ? 10.486 7.465 -27.573 1.00 95.56 499 VAL A O 1
ATOM 3963 N N . LEU A 1 500 ? 8.957 7.572 -25.924 1.00 94.00 500 LEU A N 1
ATOM 3964 C CA . LEU A 1 500 ? 8.375 8.849 -26.326 1.00 94.00 500 LEU A CA 1
ATOM 3965 C C . LEU A 1 500 ? 9.386 9.975 -26.063 1.00 94.00 500 LEU A C 1
ATOM 3967 O O . LEU A 1 500 ? 9.923 10.071 -24.959 1.00 94.00 500 LEU A O 1
ATOM 3971 N N . LYS A 1 501 ? 9.636 10.793 -27.086 1.00 85.38 501 LYS A N 1
ATOM 3972 C CA . LYS A 1 501 ? 10.619 11.881 -27.086 1.00 85.38 501 LYS A CA 1
ATOM 3973 C C . LYS A 1 501 ? 10.257 13.055 -26.177 1.00 85.38 501 LYS A C 1
ATOM 3975 O O . LYS A 1 501 ? 9.066 13.443 -26.151 1.00 85.38 501 LYS A O 1
#

Sequence (501 aa):
MMLLKGFKFILFSQFQCLTRFIIFFLISVFLMNGLALALDTKTVEVIHGSAPYFTNPDAIGINGSREYNQQNFHYFGVKLQTTINSELNSLNDTIKSINFPQVDPNTTTPNQLLTMLKSDYGFEPIIMPFSPTNPIDSQNVSDDDGDVITKITPPDGGFKIDWFYRAANISYLLLEPDRNRTFCELARLGWNPYIRISGTIALVSEYGMPNYTIYSTPKSDFLIYNAIKPTVCANRPSIVYSFPFENRDYTGDWAHLTWGDNNQYIVDSGFVNKVSAGGFPTTGFDQARFLMFIAGAPFDLSTITSSNSSKGVNVQVNTISDNDVDSHLANTAVQIKLLGEATEANPTFSIKSNGEDIYSFTIKKWFSAPSQDFYPYNQSRSVCQGNYIVPSIEDLTNSDQGLITSGGACQSDNNSDNCLAITTNHYYRQVGNNLLAEWGDVTNEENYYHHTYPGNHFPRGHLYWTSDERDSNNQYAVGSTKGAIEWQLKDNELYFVCVLK

Organism: NCBI:txid1970738

Radius of gyration: 40.24 Å; chains: 1; bounding box: 133×47×147 Å

Secondary structure (DSSP, 8-state):
------------SSHHHHHHHHHHHHHHHHHHHHHHTTSS---SS--B-PPPEESSTTTTTTT--SBTTSPPPTTEEEEETTEEE-STTHHHHHHHHTT--PBPTTT--HHHHHHHHHHHH--EEEEPPP-TTSHHHHHHEE-TT-PPEEEEE-TTS-PEEEEEEEETTEEEEPPHHHHTS-HHHHHHTT--EEEEEE--EEEEESSSBS-EEEES--EEEE--GGGB--EEEEEE---TT-S-BTTB---TTEEEEEESTTS-EEEEEEEE--TTS--S-SEEETT-EEEEEEES--S-GGGEEEEE--SSEEEEEEEPPTTSTTGGGTTTEEEEEEEE---SSS-EEEEEETTEEEEEEE-SEEEE---S--B-HHHHHHHS-TTEEPPPHHHH----SHHIIIIIPPB--S-TTS-HHHHH-------SS-HHHHHS--S--TTT-TTS-TT--PPSSSEEEEEEESSSSEEEEEETTT--EEEEETTS-BB--EEE-